Protein AF-A0A2D6K6E7-F1 (afdb_monomer)

Secondary structure (DSSP, 8-state):
--------------PPPGGGGHHHHHHHHHHHHHHHHHHHTTHHHHHHHHHHHHHHHHTTS-HHHHHHHHHHHHHHHHHHGGGS-HHHHHHHHHHHHHHHHHHHB-TTS-EEES-STHHHHTT-TT-SS-STT-EEEEEEEEEE--TTTTTT-EEEEEEEEEEE-TTTTTT-EEEEEEEEE---EEETTT-EEEEEEEEEE--EEESTT-EEEEEEEES-B-SEESTT-EEEEEEEES-B-SEESTT-SEEEEEEEEEB-SEESTT-SEEEEEEEEE--TTTTTT-SEEEEEEEEEE-TTTTTT-EEEEEEEEEEE-TTTTTT-EEEEEEEEEEE-TTTTTT-EEEEEEEEEEE-TTTTTT-EEEEEEEEEEE-TTTTTT-EEEEEEEEEE--TTBTTT-BSEEEEEEEE--S-B--SSEEEEETTS-EEESS-HHHHHHHHHHHH---TTTSTTTSSSS-------

Sequence (467 aa):
MSELIDGGIVEVDPRPSPVDGLEGIIEKRSGPYKKKISDACKADEQLNALYTLFEQKYGSLSRARKVEVLEEHLKESAELINSLENTQKRNIGYMTTIYAMHKFMDSSGVTVIEDFDFLADVGLQNVSYLLPGLSNARIRTVNTKGKYVLGGAERVRIEEVTEMGDNGLRGAKSISIGTVNAKGKYILTISENVHVETIEGSGHYFGYESIKMHVNTVVNEDGYLLCGSEDAVVDKIEKSSFVALQKSIRAYVKELVVAQSDFGEESEELRVDVVGKSGNTFGTGSQELTFGIVEEAGHGFGAGSTDLEGNTITQAGSTCLVKATNARIGYIKQAGTEFAQESIDVYVKKIDSVGENAGKKSTDLTLDEVGSVGMLFGKDSEYLHVGKMEKAGEKFLEGSEGAVIFEIEHSPTSFMATRYVVRESSGKIHTKFSAQQVRDTLKEVYNFDPYQNTMDFLNIGMPEVEA

Structure (mmCIF, N/CA/C/O backbone):
data_AF-A0A2D6K6E7-F1
#
_entry.id   AF-A0A2D6K6E7-F1
#
loop_
_atom_site.group_PDB
_atom_site.id
_atom_site.type_symbol
_atom_site.label_atom_id
_atom_site.label_alt_id
_atom_site.label_comp_id
_atom_site.label_asym_id
_atom_site.label_entity_id
_atom_site.label_seq_id
_atom_site.pdbx_PDB_ins_code
_atom_site.Cartn_x
_atom_site.Cartn_y
_atom_site.Cartn_z
_atom_site.occupancy
_atom_site.B_iso_or_equiv
_atom_site.auth_seq_id
_atom_site.auth_comp_id
_atom_site.auth_asym_id
_atom_site.auth_atom_id
_atom_site.pdbx_PDB_model_num
ATOM 1 N N . MET A 1 1 ? -12.062 -22.004 -32.547 1.00 28.09 1 MET A N 1
ATOM 2 C CA . MET A 1 1 ? -11.209 -23.020 -33.194 1.00 28.09 1 MET A CA 1
ATOM 3 C C . MET A 1 1 ? -9.948 -22.286 -33.619 1.00 28.09 1 MET A C 1
ATOM 5 O O . MET A 1 1 ? -9.992 -21.600 -34.624 1.00 28.09 1 MET A O 1
ATOM 9 N N . SER A 1 2 ? -9.058 -21.988 -32.671 1.00 32.09 2 SER A N 1
ATOM 10 C CA . SER A 1 2 ? -8.001 -22.865 -32.130 1.00 32.09 2 SER A CA 1
ATOM 11 C C . SER A 1 2 ? -6.843 -22.989 -33.114 1.00 32.09 2 SER A C 1
ATOM 13 O O . SER A 1 2 ? -6.888 -23.869 -33.961 1.00 32.09 2 SER A O 1
ATOM 15 N N . GLU A 1 3 ? -5.863 -22.092 -32.991 1.00 29.45 3 GLU A N 1
ATOM 16 C CA . GLU A 1 3 ? -4.430 -22.356 -33.186 1.00 29.45 3 GLU A CA 1
ATOM 17 C C . GLU A 1 3 ? -3.618 -21.070 -32.947 1.00 29.45 3 GLU A C 1
ATOM 19 O O . GLU A 1 3 ? -4.091 -19.977 -33.249 1.00 29.45 3 GLU A O 1
ATOM 24 N N . LEU A 1 4 ? -2.403 -21.256 -32.411 1.00 26.83 4 LEU A N 1
ATOM 25 C CA . LEU A 1 4 ? -1.320 -20.287 -32.169 1.00 26.83 4 LEU A CA 1
ATOM 26 C C . LEU A 1 4 ? -1.345 -19.501 -30.847 1.00 26.83 4 LEU A C 1
ATOM 28 O O . LEU A 1 4 ? -1.436 -18.279 -30.822 1.00 26.83 4 LEU A O 1
ATOM 32 N N . ILE A 1 5 ? -1.117 -20.223 -29.748 1.00 30.52 5 ILE A N 1
ATOM 33 C CA . ILE A 1 5 ? -0.223 -19.752 -28.680 1.00 30.52 5 ILE A CA 1
ATOM 34 C C . ILE A 1 5 ? 0.733 -20.909 -28.398 1.00 30.52 5 ILE A C 1
ATOM 36 O O . ILE A 1 5 ? 0.402 -21.821 -27.650 1.00 30.52 5 ILE A O 1
ATOM 40 N N . ASP A 1 6 ? 1.885 -20.885 -29.057 1.00 30.58 6 ASP A N 1
ATOM 41 C CA . ASP A 1 6 ? 3.036 -21.718 -28.711 1.00 30.58 6 ASP A CA 1
ATOM 42 C C . ASP A 1 6 ? 4.199 -20.747 -28.482 1.00 30.58 6 ASP A C 1
ATOM 44 O O . ASP A 1 6 ? 5.025 -20.473 -29.351 1.00 30.58 6 ASP A O 1
ATOM 48 N N . GLY A 1 7 ? 4.134 -20.068 -27.336 1.00 27.09 7 GLY A N 1
ATOM 49 C CA . GLY A 1 7 ? 5.156 -19.151 -26.853 1.00 27.09 7 GLY A CA 1
ATOM 50 C C . GLY A 1 7 ? 5.969 -19.871 -25.795 1.00 27.09 7 GLY A C 1
ATOM 51 O O . GLY A 1 7 ? 5.555 -19.930 -24.639 1.00 27.09 7 GLY A O 1
ATOM 52 N N . GLY A 1 8 ? 7.089 -20.458 -26.216 1.00 24.56 8 GLY A N 1
ATOM 53 C CA . GLY A 1 8 ? 8.042 -21.111 -25.330 1.00 24.56 8 GLY A CA 1
ATOM 54 C C . GLY A 1 8 ? 8.461 -20.185 -24.191 1.00 24.56 8 GLY A C 1
ATOM 55 O O . GLY A 1 8 ? 8.835 -19.032 -24.407 1.00 24.56 8 GLY A O 1
ATOM 56 N N . ILE A 1 9 ? 8.381 -20.717 -22.975 1.00 25.03 9 ILE A N 1
ATOM 57 C CA . ILE A 1 9 ? 8.962 -20.131 -21.772 1.00 25.03 9 ILE A CA 1
ATOM 58 C C . ILE A 1 9 ? 10.469 -20.034 -22.024 1.00 25.03 9 ILE A C 1
ATOM 60 O O . ILE A 1 9 ? 11.142 -21.051 -22.178 1.00 25.03 9 ILE A O 1
ATOM 64 N N . VAL A 1 10 ? 10.982 -18.811 -22.135 1.00 28.12 10 VAL A N 1
ATOM 65 C CA . VAL A 1 10 ? 12.423 -18.556 -22.175 1.00 28.12 10 VAL A CA 1
ATOM 66 C C . VAL A 1 10 ? 12.921 -18.683 -20.739 1.00 28.12 10 VAL A C 1
ATOM 68 O O . VAL A 1 10 ? 12.546 -17.877 -19.891 1.00 28.12 10 VAL A O 1
ATOM 71 N N . GLU A 1 11 ? 13.722 -19.713 -20.462 1.00 25.28 11 GLU A N 1
ATOM 72 C CA . GLU A 1 11 ? 14.512 -19.799 -19.232 1.00 25.28 11 GLU A CA 1
ATOM 73 C C . GLU A 1 11 ? 15.468 -18.601 -19.188 1.00 25.28 11 GLU A C 1
ATOM 75 O O . GLU A 1 11 ? 16.369 -18.472 -20.019 1.00 25.28 11 GLU A O 1
ATOM 80 N N . VAL A 1 12 ? 15.225 -17.694 -18.243 1.00 28.45 12 VAL A N 1
ATOM 81 C CA . VAL A 1 12 ? 16.144 -16.608 -17.902 1.00 28.45 12 VAL A CA 1
ATOM 82 C C . VAL A 1 12 ? 17.275 -17.215 -17.070 1.00 28.45 12 VAL A C 1
ATOM 84 O O . VAL A 1 12 ? 17.024 -17.905 -16.083 1.00 28.45 12 VAL A O 1
ATOM 87 N N . ASP A 1 13 ? 18.511 -16.986 -17.507 1.00 26.53 13 ASP A N 1
ATOM 88 C CA . ASP A 1 13 ? 19.753 -17.419 -16.859 1.00 26.53 13 ASP A CA 1
ATOM 89 C C . ASP A 1 13 ? 19.784 -17.010 -15.367 1.00 26.53 13 ASP A C 1
ATOM 91 O O . ASP A 1 13 ? 19.750 -15.809 -15.069 1.00 26.53 13 ASP A O 1
ATOM 95 N N . PRO A 1 14 ? 19.835 -17.959 -14.409 1.00 28.69 14 PRO A N 1
ATOM 96 C CA . PRO A 1 14 ? 19.832 -17.652 -12.988 1.00 28.69 14 PRO A CA 1
ATOM 97 C C . PRO A 1 14 ? 21.240 -17.231 -12.558 1.00 28.69 14 PRO A C 1
ATOM 99 O O . PRO A 1 14 ? 22.003 -18.007 -11.978 1.00 28.69 14 PRO A O 1
ATOM 102 N N . ARG A 1 15 ? 21.600 -15.970 -12.809 1.00 28.92 15 ARG A N 1
ATOM 103 C CA . ARG A 1 15 ? 22.694 -15.350 -12.054 1.00 28.92 15 ARG A CA 1
ATOM 104 C C . ARG A 1 15 ? 22.252 -15.212 -10.587 1.00 28.92 15 ARG A C 1
ATOM 106 O O . ARG A 1 15 ? 21.086 -14.907 -10.341 1.00 28.92 15 ARG A O 1
ATOM 113 N N . PRO A 1 16 ? 23.137 -15.476 -9.607 1.00 26.48 16 PRO A N 1
ATOM 114 C CA . PRO A 1 16 ? 22.776 -15.442 -8.194 1.00 26.48 16 PRO A CA 1
ATOM 115 C C . PRO A 1 16 ? 22.241 -14.055 -7.825 1.00 26.48 16 PRO A C 1
ATOM 117 O O . PRO A 1 16 ? 22.954 -13.059 -7.935 1.00 26.48 16 PRO A O 1
ATOM 120 N N . SER A 1 17 ? 20.971 -14.017 -7.423 1.00 36.94 17 SER A N 1
ATOM 121 C CA . SER A 1 17 ? 20.301 -12.814 -6.936 1.00 36.94 17 SER A CA 1
ATOM 122 C C . SER A 1 17 ? 20.911 -12.379 -5.587 1.00 36.94 17 SER A C 1
ATOM 124 O O . SER A 1 17 ? 21.269 -13.251 -4.788 1.00 36.94 17 SER A O 1
ATOM 126 N N . PRO A 1 18 ? 21.037 -11.070 -5.287 1.00 39.41 18 PRO A N 1
ATOM 127 C CA . PRO A 1 18 ? 21.606 -10.557 -4.037 1.00 39.41 18 PRO A CA 1
ATOM 128 C C . PRO A 1 18 ? 20.687 -10.721 -2.800 1.00 39.41 18 PRO A C 1
ATOM 130 O O . PRO A 1 18 ? 20.795 -9.957 -1.840 1.00 39.41 18 PRO A O 1
ATOM 133 N N . VAL A 1 19 ? 19.816 -11.740 -2.778 1.00 43.88 19 VAL A N 1
ATOM 134 C CA . VAL A 1 19 ? 18.781 -11.967 -1.744 1.00 43.88 19 VAL A CA 1
ATOM 135 C C . VAL A 1 19 ? 19.364 -12.136 -0.332 1.00 43.88 19 VAL A C 1
ATOM 137 O O . VAL A 1 19 ? 18.742 -11.729 0.648 1.00 43.88 19 VAL A O 1
ATOM 140 N N . ASP A 1 20 ? 20.595 -12.645 -0.199 1.00 42.81 20 ASP A N 1
ATOM 141 C CA . ASP A 1 20 ? 21.217 -12.944 1.105 1.00 42.81 20 ASP A CA 1
ATOM 142 C C . ASP A 1 20 ? 21.494 -11.692 1.975 1.00 42.81 20 ASP A C 1
ATOM 144 O O . ASP A 1 20 ? 21.776 -11.802 3.171 1.00 42.81 20 ASP A O 1
ATOM 148 N N . GLY A 1 21 ? 21.407 -10.482 1.408 1.00 48.03 21 GLY A N 1
ATOM 149 C CA . GLY A 1 21 ? 21.527 -9.220 2.148 1.00 48.03 21 GLY A CA 1
ATOM 150 C C . GLY A 1 21 ? 20.199 -8.642 2.652 1.00 48.03 21 GLY A C 1
ATOM 151 O O . GLY A 1 21 ? 20.195 -7.910 3.650 1.00 48.03 21 GLY A O 1
ATOM 152 N N . LEU A 1 22 ? 19.081 -8.962 1.991 1.00 47.62 22 LEU A N 1
ATOM 153 C CA . LEU A 1 22 ? 17.786 -8.323 2.238 1.00 47.62 22 LEU A CA 1
ATOM 154 C C . LEU A 1 22 ? 17.087 -8.853 3.482 1.00 47.62 22 LEU A C 1
ATOM 156 O O . LEU A 1 22 ? 16.571 -8.047 4.255 1.00 47.62 22 LEU A O 1
ATOM 160 N N . GLU A 1 23 ? 17.145 -10.158 3.761 1.00 53.44 23 GLU A N 1
ATOM 161 C CA . GLU A 1 23 ? 16.527 -10.721 4.973 1.00 53.44 23 GLU A CA 1
ATOM 162 C C . GLU A 1 23 ? 17.041 -10.023 6.247 1.00 53.44 23 GLU A C 1
ATOM 164 O O . GLU A 1 23 ? 16.268 -9.675 7.144 1.00 53.44 23 GLU A O 1
ATOM 169 N N . GLY A 1 24 ? 18.340 -9.704 6.293 1.00 50.91 24 GLY A N 1
ATOM 170 C CA . GLY A 1 24 ? 18.954 -8.979 7.407 1.00 50.91 24 GLY A CA 1
ATOM 171 C C . GLY A 1 24 ? 18.588 -7.488 7.487 1.00 50.91 24 GLY A C 1
ATOM 172 O O . GLY A 1 24 ? 18.689 -6.891 8.564 1.00 50.91 24 GLY A O 1
ATOM 173 N N . ILE A 1 25 ? 18.179 -6.860 6.380 1.00 56.66 25 ILE A N 1
ATOM 174 C CA . ILE A 1 25 ? 17.683 -5.471 6.341 1.00 56.66 25 ILE A CA 1
ATOM 175 C C . ILE A 1 25 ? 16.211 -5.435 6.769 1.00 56.66 25 ILE A C 1
ATOM 177 O O . ILE A 1 25 ? 15.852 -4.649 7.654 1.00 56.66 25 ILE A O 1
ATOM 181 N N . ILE A 1 26 ? 15.412 -6.355 6.229 1.00 57.78 26 ILE A N 1
ATOM 182 C CA . ILE A 1 26 ? 14.005 -6.578 6.562 1.00 57.78 26 ILE A CA 1
ATOM 183 C C . ILE A 1 26 ? 13.847 -6.854 8.063 1.00 57.78 26 ILE A C 1
ATOM 185 O O . ILE A 1 26 ? 13.007 -6.249 8.734 1.00 57.78 26 ILE A O 1
ATOM 189 N N . GLU A 1 27 ? 14.677 -7.722 8.652 1.00 57.19 27 GLU A N 1
ATOM 190 C CA . GLU A 1 27 ? 14.603 -8.029 10.086 1.00 57.19 27 GLU A CA 1
ATOM 191 C C . GLU A 1 27 ? 14.943 -6.800 10.955 1.00 57.19 27 GLU A C 1
ATOM 193 O O . GLU A 1 27 ? 14.258 -6.507 11.943 1.00 57.19 27 GLU A O 1
ATOM 198 N N . LYS A 1 28 ? 15.947 -6.007 10.554 1.00 63.53 28 LYS A N 1
ATOM 199 C CA . LYS A 1 28 ? 16.323 -4.766 11.257 1.00 63.53 28 LYS A CA 1
ATOM 200 C C . LYS A 1 28 ? 15.222 -3.708 11.218 1.00 63.53 28 LYS A C 1
ATOM 202 O O . LYS A 1 28 ? 15.075 -2.965 12.192 1.00 63.53 28 LYS A O 1
ATOM 207 N N . ARG A 1 29 ? 14.468 -3.616 10.120 1.00 65.31 29 ARG A N 1
ATOM 208 C CA . ARG A 1 29 ? 13.392 -2.626 9.951 1.00 65.31 29 ARG A CA 1
ATOM 209 C C . ARG A 1 29 ? 12.041 -3.094 10.498 1.00 65.31 29 ARG A C 1
ATOM 211 O O . ARG A 1 29 ? 11.318 -2.267 11.048 1.00 65.31 29 ARG A O 1
ATOM 218 N N . SER A 1 30 ? 11.747 -4.396 10.476 1.00 59.50 30 SER A N 1
ATOM 219 C CA . SER A 1 30 ? 10.525 -4.980 11.062 1.00 59.50 30 SER A CA 1
ATOM 220 C C . SER A 1 30 ? 10.515 -4.975 12.600 1.00 59.50 30 SER A C 1
ATOM 222 O O . SER A 1 30 ? 9.471 -4.774 13.231 1.00 59.50 30 SER A O 1
ATOM 224 N N . GLY A 1 31 ? 11.680 -5.142 13.243 1.00 66.12 31 GLY A N 1
ATOM 225 C CA . GLY A 1 31 ? 11.816 -5.165 14.707 1.00 66.12 31 GLY A CA 1
ATOM 226 C C . GLY A 1 31 ? 11.175 -3.966 15.438 1.00 66.12 31 GLY A C 1
ATOM 227 O O . GLY A 1 31 ? 10.404 -4.168 16.385 1.00 66.12 31 GLY A O 1
ATOM 228 N N . PRO A 1 32 ? 11.434 -2.713 15.013 1.00 73.44 32 PRO A N 1
ATOM 229 C CA . PRO A 1 32 ? 10.767 -1.524 15.541 1.00 73.44 32 PRO A CA 1
ATOM 230 C C . PRO A 1 32 ? 9.234 -1.560 15.468 1.00 73.44 32 PRO A C 1
ATOM 232 O O . PRO A 1 32 ? 8.590 -1.126 16.426 1.00 73.44 32 PRO A O 1
ATOM 235 N N . TYR A 1 33 ? 8.638 -2.083 14.388 1.00 68.44 33 TYR A N 1
ATOM 236 C CA . TYR A 1 33 ? 7.178 -2.154 14.235 1.00 68.44 33 TYR A CA 1
ATOM 237 C C . TYR A 1 33 ? 6.565 -3.156 15.208 1.00 68.44 33 TYR A C 1
ATOM 239 O O . TYR A 1 33 ? 5.664 -2.795 15.964 1.00 68.44 33 TYR A O 1
ATOM 247 N N . LYS A 1 34 ? 7.131 -4.366 15.309 1.00 71.44 34 LYS A N 1
ATOM 248 C CA . LYS A 1 34 ? 6.687 -5.381 16.284 1.00 71.44 34 LYS A CA 1
ATOM 249 C C . LYS A 1 34 ? 6.729 -4.849 17.718 1.00 71.44 34 LYS A C 1
ATOM 251 O O . LYS A 1 34 ? 5.793 -5.053 18.492 1.00 71.44 34 LYS A O 1
ATOM 256 N N . LYS A 1 35 ? 7.776 -4.090 18.065 1.00 74.62 35 LYS A N 1
ATOM 257 C CA . LYS A 1 35 ? 7.872 -3.423 19.369 1.00 74.62 35 LYS A CA 1
ATOM 258 C C . LYS A 1 35 ? 6.796 -2.347 19.551 1.00 74.62 35 LYS A C 1
ATOM 260 O O . LYS A 1 35 ? 6.147 -2.334 20.591 1.00 74.62 35 LYS A O 1
ATOM 265 N N . LYS A 1 36 ? 6.571 -1.477 18.558 1.00 73.25 36 LYS A N 1
ATOM 266 C CA . LYS A 1 36 ? 5.508 -0.453 18.598 1.00 73.25 36 LYS A CA 1
ATOM 267 C C . LYS A 1 36 ? 4.119 -1.078 18.763 1.00 73.25 36 LYS A C 1
ATOM 269 O O . LYS A 1 36 ? 3.333 -0.557 19.551 1.00 73.25 36 LYS A O 1
ATOM 274 N N . ILE A 1 37 ? 3.838 -2.192 18.079 1.00 68.62 37 ILE A N 1
ATOM 275 C CA . ILE A 1 37 ? 2.594 -2.964 18.236 1.00 68.62 37 ILE A CA 1
ATOM 276 C C . ILE A 1 37 ? 2.490 -3.491 19.663 1.00 68.62 37 ILE A C 1
ATOM 278 O O . ILE A 1 37 ? 1.489 -3.247 20.331 1.00 68.62 37 ILE A O 1
ATOM 282 N N . SER A 1 38 ? 3.539 -4.142 20.175 1.00 67.94 38 SER A N 1
ATOM 283 C CA . SER A 1 38 ? 3.560 -4.638 21.555 1.00 67.94 38 SER A CA 1
ATOM 284 C C . SER A 1 38 ? 3.358 -3.521 22.587 1.00 67.94 38 SER A C 1
ATOM 286 O O . SER A 1 38 ? 2.621 -3.711 23.550 1.00 67.94 38 SER A O 1
ATOM 288 N N . ASP A 1 39 ? 3.983 -2.357 22.395 1.00 70.12 39 ASP A N 1
ATOM 289 C CA . ASP A 1 39 ? 3.843 -1.201 23.284 1.00 70.12 39 ASP A CA 1
ATOM 290 C C . ASP A 1 39 ? 2.445 -0.566 23.191 1.00 70.12 39 ASP A C 1
ATOM 292 O O . ASP A 1 39 ? 1.912 -0.113 24.208 1.00 70.12 39 ASP A O 1
ATOM 296 N N . ALA A 1 40 ? 1.830 -0.564 22.003 1.00 59.00 40 ALA A N 1
ATOM 297 C CA . ALA A 1 40 ? 0.444 -0.145 21.804 1.00 59.00 40 ALA A CA 1
ATOM 298 C C . ALA A 1 40 ? -0.560 -1.134 22.433 1.00 59.00 40 ALA A C 1
ATOM 300 O O . ALA A 1 40 ? -1.607 -0.703 22.912 1.00 59.00 40 ALA A O 1
ATOM 301 N N . CYS A 1 41 ? -0.217 -2.426 22.508 1.00 58.09 41 CYS A N 1
ATOM 302 C CA . CYS A 1 41 ? -1.064 -3.505 23.034 1.00 58.09 41 CYS A CA 1
ATOM 303 C C . CYS A 1 41 ? -1.052 -3.667 24.566 1.00 58.09 41 CYS A C 1
ATOM 305 O O . CYS A 1 41 ? -1.614 -4.629 25.080 1.00 58.09 41 CYS A O 1
ATOM 307 N N . LYS A 1 42 ? -0.495 -2.726 25.342 1.00 70.75 42 LYS A N 1
ATOM 308 C CA . LYS A 1 42 ? -0.564 -2.755 26.826 1.00 70.75 42 LYS A CA 1
ATOM 309 C C . LYS A 1 42 ? -1.986 -2.578 27.396 1.00 70.75 42 LYS A C 1
ATOM 311 O O . LYS A 1 42 ? -2.163 -2.526 28.613 1.00 70.75 42 LYS A O 1
ATOM 316 N N . ALA A 1 43 ? -2.993 -2.463 26.530 1.00 68.00 43 ALA A N 1
ATOM 317 C CA . ALA A 1 43 ? -4.394 -2.354 26.908 1.00 68.00 43 ALA A CA 1
ATOM 318 C C . ALA A 1 43 ? -4.931 -3.629 27.579 1.00 68.00 43 ALA A C 1
ATOM 320 O O . ALA A 1 43 ? -5.682 -3.532 28.550 1.00 68.00 43 ALA A O 1
ATOM 321 N N . ASP A 1 44 ? -4.487 -4.807 27.134 1.00 71.69 44 ASP A N 1
ATOM 322 C CA . ASP A 1 44 ? -4.986 -6.090 27.643 1.00 71.69 44 ASP A CA 1
ATOM 323 C C . ASP A 1 44 ? -4.628 -6.317 29.113 1.00 71.69 44 ASP A C 1
ATOM 325 O O . ASP A 1 44 ? -5.451 -6.792 29.892 1.00 71.69 44 ASP A O 1
ATOM 329 N N . GLU A 1 45 ? -3.418 -5.941 29.534 1.00 81.75 45 GLU A N 1
ATOM 330 C CA . GLU A 1 45 ? -2.985 -6.081 30.931 1.00 81.75 45 GLU A CA 1
ATOM 331 C C . GLU A 1 45 ? -3.857 -5.239 31.875 1.00 81.75 45 GLU A C 1
ATOM 333 O O . GLU A 1 45 ? -4.274 -5.706 32.938 1.00 81.75 45 GLU A O 1
ATOM 338 N N . GLN A 1 46 ? -4.179 -4.007 31.467 1.00 83.31 46 GLN A N 1
ATOM 339 C CA . GLN A 1 46 ? -5.024 -3.101 32.245 1.00 83.31 46 GLN A CA 1
ATOM 340 C C . GLN A 1 46 ? -6.484 -3.558 32.264 1.00 83.31 46 GLN A C 1
ATOM 342 O O . GLN A 1 46 ? -7.107 -3.555 33.330 1.00 83.31 46 GLN A O 1
ATOM 347 N N . LEU A 1 47 ? -7.018 -3.987 31.115 1.00 85.81 47 LEU A N 1
ATOM 348 C CA . LEU A 1 47 ? -8.373 -4.522 31.018 1.00 85.81 47 LEU A CA 1
ATOM 349 C C . LEU A 1 47 ? -8.530 -5.777 31.884 1.00 85.81 47 LEU A C 1
ATOM 351 O O .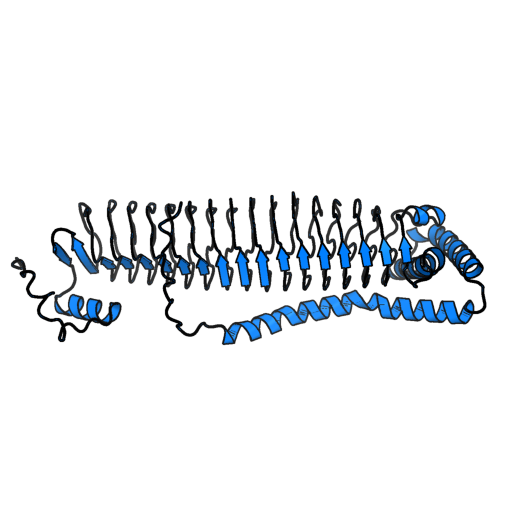 LEU A 1 47 ? -9.471 -5.854 32.670 1.00 85.81 47 LEU A O 1
ATOM 355 N N . ASN A 1 48 ? -7.586 -6.719 31.817 1.00 86.06 48 ASN A N 1
ATOM 356 C CA . ASN A 1 48 ? -7.614 -7.946 32.616 1.00 86.06 48 ASN A CA 1
ATOM 357 C C . ASN A 1 48 ? -7.527 -7.667 34.122 1.00 86.06 48 ASN A C 1
ATOM 359 O O . ASN A 1 48 ? -8.232 -8.305 34.911 1.00 86.06 48 ASN A O 1
ATOM 363 N N . ALA A 1 49 ? -6.706 -6.699 34.540 1.00 88.06 49 ALA A N 1
ATOM 364 C CA . ALA A 1 49 ? -6.631 -6.285 35.938 1.00 88.06 49 ALA A CA 1
ATOM 365 C C . ALA A 1 49 ? -7.965 -5.692 36.427 1.00 88.06 49 ALA A C 1
ATOM 367 O O . ALA A 1 49 ? -8.468 -6.089 37.481 1.00 88.06 49 ALA A O 1
ATOM 368 N N . LEU A 1 50 ? -8.574 -4.791 35.646 1.00 88.38 50 LEU A N 1
ATOM 369 C CA . LEU A 1 50 ? -9.873 -4.196 35.974 1.00 88.38 50 LEU A CA 1
ATOM 370 C C . LEU A 1 50 ? -11.004 -5.229 35.966 1.00 88.38 50 LEU A C 1
ATOM 372 O O . LEU A 1 50 ? -11.825 -5.230 36.881 1.00 88.38 50 LEU A O 1
ATOM 376 N N . TYR A 1 51 ? -11.019 -6.140 34.992 1.00 89.62 51 TYR A N 1
ATOM 377 C CA . TYR A 1 51 ? -11.987 -7.233 34.927 1.00 89.62 51 TYR A CA 1
ATOM 378 C C . TYR A 1 51 ? -11.863 -8.163 36.137 1.00 89.62 51 TYR A C 1
ATOM 380 O O . TYR A 1 51 ? -12.863 -8.503 36.763 1.00 89.62 51 TYR A O 1
ATOM 388 N N . THR A 1 52 ? -10.637 -8.506 36.543 1.00 90.81 52 THR A N 1
ATOM 389 C CA . THR A 1 52 ? -10.389 -9.323 37.740 1.00 90.81 52 THR A CA 1
ATOM 390 C C . THR A 1 52 ? -10.911 -8.640 39.003 1.00 90.81 52 THR A C 1
ATOM 392 O O . THR A 1 52 ? -11.588 -9.277 39.807 1.00 90.81 52 THR A O 1
ATOM 395 N N . LEU A 1 53 ? -10.645 -7.342 39.179 1.00 91.12 53 LEU A N 1
ATOM 396 C CA . LEU A 1 53 ? -11.166 -6.571 40.314 1.00 91.12 53 LEU A CA 1
ATOM 397 C C . LEU A 1 53 ? -12.698 -6.489 40.296 1.00 91.12 53 LEU A C 1
ATOM 399 O O . LEU A 1 53 ? -13.340 -6.606 41.342 1.00 91.12 53 LEU A O 1
ATOM 403 N N . PHE A 1 54 ? -13.286 -6.313 39.111 1.00 92.00 54 PHE A N 1
ATOM 404 C CA . PHE A 1 54 ? -14.732 -6.302 38.931 1.00 92.00 54 PHE A CA 1
ATOM 405 C C . PHE A 1 54 ? -15.352 -7.649 39.323 1.00 92.00 54 PHE A C 1
ATOM 407 O O . PHE A 1 54 ? -16.273 -7.683 40.137 1.00 92.00 54 PHE A O 1
ATOM 414 N N . GLU A 1 55 ? -14.808 -8.763 38.833 1.00 93.12 55 GLU A N 1
ATOM 415 C CA . GLU A 1 55 ? -15.281 -10.110 39.166 1.00 93.12 55 GLU A CA 1
ATOM 416 C C . GLU A 1 55 ? -15.040 -10.478 40.636 1.00 93.12 55 GLU A C 1
ATOM 418 O O . GLU A 1 55 ? -15.888 -11.114 41.256 1.00 93.12 55 GLU A O 1
ATOM 423 N N . GLN A 1 56 ? -13.953 -10.020 41.261 1.00 92.56 56 GLN A N 1
ATOM 424 C CA . GLN A 1 56 ? -13.751 -10.201 42.703 1.00 92.56 56 GLN A CA 1
ATOM 425 C C . GLN A 1 56 ? -14.832 -9.499 43.534 1.00 92.56 56 GLN A C 1
ATOM 427 O O . GLN A 1 56 ? -15.289 -10.039 44.541 1.00 92.56 56 GLN A O 1
ATOM 432 N N . LYS A 1 57 ? -15.246 -8.294 43.123 1.00 94.00 57 LYS A N 1
ATOM 433 C CA . LYS A 1 57 ? -16.217 -7.481 43.866 1.00 94.00 57 LYS A CA 1
ATOM 434 C C . LYS A 1 57 ? -17.669 -7.860 43.565 1.00 94.00 57 LYS A C 1
ATOM 436 O O . LYS A 1 57 ? -18.507 -7.815 44.463 1.00 94.00 57 LYS A O 1
ATOM 441 N N . TYR A 1 58 ? -17.968 -8.217 42.319 1.00 93.50 58 TYR A N 1
ATOM 442 C CA . TYR A 1 58 ? -19.331 -8.384 41.808 1.00 93.50 58 TYR A CA 1
ATOM 443 C C . TYR A 1 58 ? -19.607 -9.774 41.221 1.00 93.50 58 TYR A C 1
ATOM 445 O O . TYR A 1 58 ? -20.704 -10.011 40.721 1.00 93.50 58 TYR A O 1
ATOM 453 N N . GLY A 1 59 ? -18.661 -10.713 41.289 1.00 91.38 59 GLY A N 1
ATOM 454 C CA . GLY A 1 59 ? -18.764 -12.041 40.671 1.00 91.38 59 GLY A CA 1
ATOM 455 C C . GLY A 1 59 ? -19.940 -12.891 41.152 1.00 91.38 59 GLY A C 1
ATOM 456 O O . GLY A 1 59 ? -20.444 -13.716 40.398 1.00 91.38 59 GLY A O 1
ATOM 457 N N . SER A 1 60 ? -20.423 -12.655 42.376 1.00 95.38 60 SER A N 1
ATOM 458 C CA . SER A 1 60 ? -21.602 -13.327 42.940 1.00 95.38 60 SER A CA 1
ATOM 459 C C . SER A 1 60 ? -22.940 -12.783 42.422 1.00 95.38 60 SER A C 1
ATOM 461 O O . SER A 1 60 ? -23.979 -13.400 42.658 1.00 95.38 60 SER A O 1
ATOM 463 N N . LEU A 1 61 ? -22.941 -11.634 41.738 1.00 95.19 61 LEU A N 1
ATOM 464 C CA . LEU A 1 61 ? -24.150 -11.028 41.190 1.00 95.19 61 LEU A CA 1
ATOM 465 C C . LEU A 1 61 ? -24.578 -11.718 39.893 1.00 95.19 61 LEU A C 1
ATOM 467 O O . LEU A 1 61 ? -23.755 -12.179 39.099 1.00 95.19 61 LEU A O 1
ATOM 471 N N . SER A 1 62 ? -25.891 -11.724 39.643 1.00 95.75 62 SER A N 1
ATOM 472 C CA . SER A 1 62 ? -26.417 -12.124 38.340 1.00 95.75 62 SER A CA 1
ATOM 473 C C . SER A 1 62 ? -25.887 -11.192 37.249 1.00 95.75 62 SER A C 1
ATOM 475 O O . SER A 1 62 ? -25.599 -10.018 37.488 1.00 95.75 62 SER A O 1
ATOM 477 N N . ARG A 1 63 ? -25.805 -11.701 36.019 1.00 93.94 63 ARG A N 1
ATOM 478 C CA . ARG A 1 63 ? -25.359 -10.915 34.864 1.00 93.94 63 ARG A CA 1
ATOM 479 C C . ARG A 1 63 ? -26.171 -9.626 34.684 1.00 93.94 63 ARG A C 1
ATOM 481 O O . AR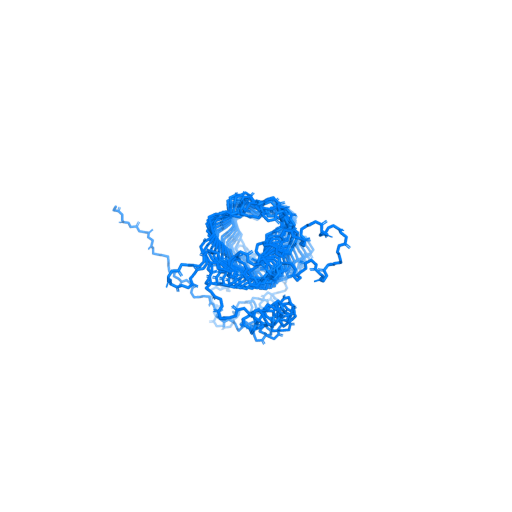G A 1 63 ? -25.577 -8.576 34.486 1.00 93.94 63 ARG A O 1
ATOM 488 N N . ALA A 1 64 ? -27.497 -9.688 34.830 1.00 95.50 64 ALA A N 1
ATOM 489 C CA . ALA A 1 64 ? -28.364 -8.508 34.761 1.00 95.50 64 ALA A CA 1
ATOM 490 C C . ALA A 1 64 ? -27.991 -7.457 35.820 1.00 95.50 64 ALA A C 1
ATOM 492 O O . ALA A 1 64 ? -27.833 -6.284 35.501 1.00 95.50 64 ALA A O 1
ATOM 493 N N . ARG A 1 65 ? -27.739 -7.887 37.065 1.00 96.69 65 ARG A N 1
ATOM 494 C CA . ARG A 1 65 ? -27.357 -6.964 38.137 1.00 96.69 65 ARG A CA 1
ATOM 495 C C . ARG A 1 65 ? -25.952 -6.383 37.942 1.00 96.69 65 ARG A C 1
ATOM 497 O O . ARG A 1 65 ? -25.733 -5.224 38.274 1.00 96.69 65 ARG A O 1
ATOM 504 N N . LYS A 1 66 ? -25.008 -7.154 37.383 1.00 95.94 66 LYS A N 1
ATOM 505 C CA . LYS A 1 66 ? -23.684 -6.643 36.977 1.00 95.94 66 LYS A CA 1
ATOM 506 C C . LYS A 1 66 ? -23.812 -5.522 35.940 1.00 95.94 66 LYS A C 1
ATOM 508 O O . LYS A 1 66 ? -23.129 -4.511 36.069 1.00 95.94 66 LYS A O 1
ATOM 513 N N . VAL A 1 67 ? -24.692 -5.694 34.950 1.00 96.44 67 VAL A N 1
ATOM 514 C CA . VAL A 1 67 ? -24.963 -4.682 33.915 1.00 96.44 67 VAL A CA 1
ATOM 515 C C . VAL A 1 67 ? -25.529 -3.406 34.534 1.00 96.44 67 VAL A C 1
ATOM 517 O O . VAL A 1 67 ? -24.977 -2.346 34.273 1.00 96.44 67 VAL A O 1
ATOM 520 N N . GLU A 1 68 ? -26.541 -3.500 35.401 1.00 96.44 68 GLU A N 1
ATOM 521 C CA . GLU A 1 68 ? -27.125 -2.331 36.086 1.00 96.44 68 GLU A CA 1
ATOM 522 C C . GLU A 1 68 ? -26.073 -1.534 36.875 1.00 96.44 68 GLU A C 1
ATOM 524 O O . GLU A 1 68 ? -25.975 -0.320 36.729 1.00 96.44 68 GLU A O 1
ATOM 529 N N . VAL A 1 69 ? -25.234 -2.222 37.661 1.00 95.25 69 VAL A N 1
ATOM 530 C CA . VAL A 1 69 ? -24.166 -1.584 38.452 1.00 95.25 69 VAL A CA 1
ATOM 531 C C . VAL A 1 69 ? -23.130 -0.898 37.557 1.00 95.25 69 VAL A C 1
ATOM 533 O O . VAL A 1 69 ? -22.634 0.177 37.887 1.00 95.25 69 VAL A O 1
ATOM 536 N N . LEU A 1 70 ? -22.762 -1.516 36.433 1.00 95.56 70 LEU A N 1
ATOM 537 C CA . LEU A 1 70 ? -21.852 -0.896 35.469 1.00 95.56 70 LEU A CA 1
ATOM 538 C C . LEU A 1 70 ? -22.493 0.323 34.802 1.00 95.56 70 LEU A C 1
ATOM 540 O O . LEU A 1 70 ? -21.829 1.341 34.645 1.00 95.56 70 LEU A O 1
ATOM 544 N N . GLU A 1 71 ? -23.772 0.239 34.445 1.00 96.62 71 GLU A N 1
ATOM 545 C CA . GLU A 1 71 ? -24.510 1.327 33.807 1.00 96.62 71 GLU A CA 1
ATOM 546 C C . GLU A 1 71 ? -24.603 2.563 34.713 1.00 96.62 71 GLU A C 1
ATOM 548 O O . GLU A 1 71 ? -24.358 3.677 34.252 1.00 96.62 71 GLU A O 1
ATOM 553 N N . GLU A 1 72 ? -24.885 2.369 36.006 1.00 94.44 72 GLU A N 1
ATOM 554 C CA . GLU A 1 72 ? -24.879 3.432 37.020 1.00 94.44 72 GLU A CA 1
ATOM 555 C C . GLU A 1 72 ? -23.499 4.106 37.111 1.00 94.44 72 GLU A C 1
ATOM 557 O O . GLU A 1 72 ? -23.396 5.321 36.936 1.00 94.44 72 GLU A O 1
ATOM 562 N N . HIS A 1 73 ? -22.419 3.329 37.276 1.00 93.38 73 HIS A N 1
ATOM 563 C CA . HIS A 1 73 ? -21.065 3.892 37.351 1.00 93.38 73 HIS A CA 1
ATOM 564 C C . HIS A 1 73 ? -20.642 4.621 36.068 1.00 93.38 73 HIS A C 1
ATOM 566 O O . HIS A 1 73 ? -19.921 5.619 36.141 1.00 93.38 73 HIS A O 1
ATOM 572 N N . LEU A 1 74 ? -21.040 4.130 34.888 1.00 95.00 74 LEU A N 1
ATOM 573 C CA . LEU A 1 74 ? -20.722 4.790 33.621 1.00 95.00 74 LEU A CA 1
ATOM 574 C C . LEU A 1 74 ? -21.464 6.123 33.488 1.00 95.00 74 LEU A C 1
ATOM 576 O O . LEU A 1 74 ? -20.832 7.099 33.093 1.00 95.00 74 LEU A O 1
ATOM 580 N N . LYS A 1 75 ? -22.743 6.191 33.885 1.00 95.12 75 LYS A N 1
ATOM 581 C CA . LYS A 1 75 ? -23.520 7.443 33.903 1.00 95.12 75 LYS A CA 1
ATOM 582 C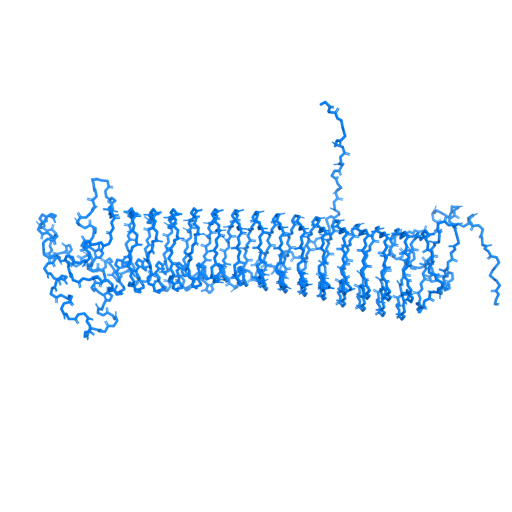 C . LYS A 1 75 ? -22.895 8.481 34.835 1.00 95.12 75 LYS A C 1
ATOM 584 O O . LYS A 1 75 ? -22.660 9.607 34.408 1.00 95.12 75 LYS A O 1
ATOM 589 N N . GLU A 1 76 ? -22.533 8.091 36.057 1.00 92.12 76 GLU A N 1
ATOM 590 C CA . GLU A 1 76 ? -21.826 8.976 36.999 1.00 92.12 76 GLU A CA 1
ATOM 591 C C . GLU A 1 76 ? -20.469 9.438 36.438 1.00 92.12 76 GLU A C 1
ATOM 593 O O . GLU A 1 76 ? -20.093 10.607 36.535 1.00 92.12 76 GLU A O 1
ATOM 598 N N . SER A 1 77 ? -19.727 8.530 35.798 1.00 91.69 77 SER A N 1
ATOM 599 C CA . SER A 1 77 ? -18.425 8.843 35.197 1.00 91.69 77 SER A CA 1
ATOM 600 C C . SER A 1 77 ? -18.539 9.779 33.988 1.00 91.69 77 SER A C 1
ATOM 602 O O . SER A 1 77 ? -17.645 10.600 33.758 1.00 91.69 77 SER A O 1
ATOM 604 N N . ALA A 1 78 ? -19.622 9.671 33.215 1.00 91.81 78 ALA A N 1
ATOM 605 C CA . ALA A 1 78 ? -19.883 10.505 32.048 1.00 91.81 78 ALA A CA 1
ATOM 606 C C . ALA A 1 78 ? -20.046 11.986 32.423 1.00 91.81 78 ALA A C 1
ATOM 608 O O . ALA A 1 78 ? -19.533 12.852 31.714 1.00 91.81 78 ALA A O 1
ATOM 609 N N . GLU A 1 79 ? -20.655 12.292 33.574 1.00 91.38 79 GLU A N 1
ATOM 610 C CA . GLU A 1 79 ? -20.809 13.670 34.070 1.00 91.38 79 GLU A CA 1
ATOM 611 C C . GLU A 1 79 ? -19.459 14.363 34.319 1.00 91.38 79 GLU A C 1
ATOM 613 O O . GLU A 1 79 ? -19.320 15.576 34.149 1.00 91.38 79 GLU A O 1
ATOM 618 N N . LEU A 1 80 ? -18.433 13.586 34.672 1.00 91.12 80 LEU A N 1
ATOM 619 C CA . LEU A 1 80 ? -17.100 14.091 34.994 1.00 91.12 80 LEU A CA 1
ATOM 620 C C . LEU A 1 80 ? -16.146 14.058 33.799 1.00 91.12 80 LEU A C 1
ATOM 622 O O . LEU A 1 80 ? -15.066 14.646 33.869 1.00 91.12 80 LEU A O 1
ATOM 626 N N . ILE A 1 81 ? -16.512 13.416 32.686 1.00 89.00 81 ILE A N 1
ATOM 627 C CA . ILE A 1 81 ? -15.544 12.965 31.679 1.00 89.00 81 ILE A CA 1
ATOM 628 C C . ILE A 1 81 ? -14.722 14.089 31.051 1.00 89.00 81 ILE A C 1
ATOM 630 O O . ILE A 1 81 ? -13.542 13.908 30.751 1.00 89.00 81 ILE A O 1
ATOM 634 N N . ASN A 1 82 ? -15.303 15.279 30.913 1.00 87.38 82 ASN A N 1
ATOM 635 C CA . ASN A 1 82 ? -14.608 16.440 30.363 1.00 87.38 82 ASN A CA 1
ATOM 636 C C . ASN A 1 82 ? -13.525 16.998 31.301 1.00 87.38 82 ASN A C 1
ATOM 638 O O . ASN A 1 82 ? -12.553 17.570 30.814 1.00 87.38 82 ASN A O 1
ATOM 642 N N . SER A 1 83 ? -13.646 16.781 32.614 1.00 88.81 83 SER A N 1
ATOM 643 C CA . SER A 1 83 ? -12.647 17.176 33.620 1.00 88.81 83 SER A CA 1
ATOM 644 C C . SER A 1 83 ? -11.544 16.142 33.857 1.00 88.81 83 SER A C 1
ATOM 646 O O . SER A 1 83 ? -10.560 16.444 34.527 1.00 88.81 83 SER A O 1
ATOM 648 N N . LEU A 1 84 ? -11.684 14.933 33.306 1.00 88.19 84 LEU A N 1
ATOM 649 C CA . LEU A 1 84 ? -10.746 13.842 33.546 1.00 88.19 84 LEU A CA 1
ATOM 650 C C . LEU A 1 84 ? -9.505 13.921 32.653 1.00 88.19 84 LEU A C 1
ATOM 652 O O . LEU A 1 84 ? -9.560 14.285 31.469 1.00 88.19 84 LEU A O 1
ATOM 656 N N . GLU A 1 85 ? -8.383 13.474 33.208 1.00 89.69 85 GLU A N 1
ATOM 657 C CA . GLU A 1 85 ? -7.151 13.250 32.461 1.00 89.69 85 GLU A CA 1
ATOM 658 C C . GLU A 1 85 ? -7.268 12.028 31.534 1.00 89.69 85 GLU A C 1
ATOM 660 O O . GLU A 1 85 ? -8.123 11.154 31.699 1.00 89.69 85 GLU A O 1
ATOM 665 N N . ASN A 1 86 ? -6.367 11.920 30.554 1.00 85.06 86 ASN A N 1
ATOM 666 C CA . ASN A 1 86 ? -6.402 10.840 29.560 1.00 85.06 86 ASN A CA 1
ATOM 667 C C . ASN A 1 86 ? -6.336 9.434 30.181 1.00 85.06 86 ASN A C 1
ATOM 669 O O . ASN A 1 86 ? -7.020 8.532 29.704 1.00 85.06 86 ASN A O 1
ATOM 673 N N . THR A 1 87 ? -5.555 9.237 31.246 1.00 84.44 87 THR A N 1
ATOM 674 C CA . THR A 1 87 ? -5.464 7.940 31.941 1.00 84.44 87 THR A CA 1
ATOM 675 C C . THR A 1 87 ? -6.795 7.554 32.589 1.00 84.44 87 THR A C 1
ATOM 677 O O . THR A 1 87 ? -7.218 6.406 32.503 1.00 84.44 87 THR A O 1
ATOM 680 N N . GLN A 1 88 ? -7.501 8.519 33.179 1.00 85.12 88 GLN A N 1
ATOM 681 C CA . GLN A 1 88 ? -8.813 8.293 33.789 1.00 85.12 88 GLN A CA 1
ATOM 682 C C . GLN A 1 88 ? -9.888 8.030 32.725 1.00 85.12 88 GLN A C 1
ATOM 684 O O . GLN A 1 88 ? -10.698 7.121 32.885 1.00 85.12 88 GLN A O 1
ATOM 689 N N . LYS A 1 89 ? -9.848 8.751 31.596 1.00 89.62 89 LYS A N 1
ATOM 690 C CA . LYS A 1 89 ? -10.721 8.493 30.437 1.00 89.62 89 LYS A CA 1
ATOM 691 C C . LYS A 1 89 ? -10.553 7.071 29.897 1.00 89.62 89 LYS A C 1
ATOM 693 O O . LYS A 1 89 ? -11.546 6.413 29.608 1.00 89.62 89 LYS A O 1
ATOM 698 N N . ARG A 1 90 ? -9.317 6.560 29.831 1.00 88.25 90 ARG A N 1
ATOM 699 C CA . ARG A 1 90 ? -9.054 5.157 29.456 1.00 88.25 90 ARG A CA 1
ATOM 700 C C . ARG A 1 90 ? -9.667 4.159 30.436 1.00 88.25 90 ARG A C 1
ATOM 702 O O . ARG A 1 90 ? -10.209 3.159 29.986 1.00 88.25 90 ARG A O 1
ATOM 709 N N . ASN A 1 91 ? -9.639 4.435 31.742 1.00 87.81 91 ASN A N 1
ATOM 710 C CA . ASN A 1 91 ? -10.290 3.572 32.734 1.00 87.81 91 ASN A CA 1
ATOM 711 C C . ASN A 1 91 ? -11.807 3.495 32.520 1.00 87.81 91 ASN A C 1
ATOM 713 O O . ASN A 1 91 ? -12.367 2.403 32.578 1.00 87.81 91 ASN A O 1
ATOM 717 N N . ILE A 1 92 ? -12.460 4.619 32.200 1.00 92.25 92 ILE A N 1
ATOM 718 C CA . ILE A 1 92 ? -13.875 4.622 31.783 1.00 92.25 92 ILE A CA 1
ATOM 719 C C . ILE A 1 92 ? -14.057 3.800 30.506 1.00 92.25 92 ILE A C 1
ATOM 721 O O . ILE A 1 92 ? -14.988 3.003 30.414 1.00 92.25 92 ILE A O 1
ATOM 725 N N . GLY A 1 93 ? -13.129 3.929 29.560 1.00 93.62 93 GLY A N 1
ATOM 726 C CA . GLY A 1 93 ? -13.027 3.075 28.382 1.00 93.62 93 GLY A CA 1
ATOM 727 C C . GLY A 1 93 ? -13.082 1.586 28.708 1.00 93.62 93 GLY A C 1
ATOM 728 O O . GLY A 1 93 ? -13.977 0.893 28.232 1.00 93.62 93 GLY A O 1
ATOM 729 N N . TYR A 1 94 ? -12.178 1.102 29.564 1.00 92.88 94 TYR A N 1
ATOM 730 C CA . TYR A 1 94 ? -12.151 -0.302 29.985 1.00 92.88 94 TYR A CA 1
ATOM 731 C C . TYR A 1 94 ? -13.438 -0.722 30.703 1.00 92.88 94 TYR A C 1
ATOM 733 O O . TYR A 1 94 ? -13.960 -1.798 30.426 1.00 92.88 94 TYR A O 1
ATOM 741 N N . MET A 1 95 ? -14.000 0.121 31.578 1.00 94.06 95 MET A N 1
ATOM 742 C CA . MET A 1 95 ? -15.305 -0.165 32.192 1.00 94.06 95 MET A CA 1
ATOM 743 C C . MET A 1 95 ? -16.413 -0.284 31.139 1.00 94.06 95 MET A C 1
ATOM 745 O O . MET A 1 95 ? -17.278 -1.149 31.258 1.00 94.06 95 MET A O 1
ATOM 749 N N . THR A 1 96 ? -16.359 0.532 30.084 1.00 96.50 96 THR A N 1
ATOM 750 C CA . THR A 1 96 ? -17.285 0.457 28.947 1.00 96.50 96 THR A CA 1
ATOM 751 C C . THR A 1 96 ? -17.108 -0.858 28.181 1.00 96.50 96 THR A C 1
ATOM 753 O O . THR A 1 96 ? -18.105 -1.463 27.795 1.00 96.50 96 THR A O 1
ATOM 756 N N . THR A 1 97 ? -15.873 -1.356 28.019 1.00 96.62 97 THR A N 1
ATOM 757 C CA . THR A 1 97 ? -15.599 -2.691 27.452 1.00 96.62 97 THR A CA 1
ATOM 758 C C . THR A 1 97 ? -16.249 -3.792 28.291 1.00 96.62 97 THR A C 1
ATOM 760 O O . THR A 1 97 ? -16.992 -4.612 27.757 1.00 96.62 97 THR A O 1
ATOM 763 N N . ILE A 1 98 ? -16.029 -3.784 29.611 1.00 95.88 98 ILE A N 1
ATOM 764 C CA . ILE A 1 98 ? -16.593 -4.778 30.542 1.00 95.88 98 ILE A CA 1
ATOM 765 C C . ILE A 1 98 ? -18.128 -4.734 30.512 1.00 95.88 98 ILE A C 1
ATOM 767 O O . ILE A 1 98 ? -18.791 -5.772 30.463 1.00 95.88 98 ILE A O 1
ATOM 771 N N . TYR A 1 99 ? -18.702 -3.530 30.484 1.00 97.38 99 TYR A N 1
ATOM 772 C CA . TYR A 1 99 ? -20.137 -3.322 30.323 1.00 97.38 99 TYR A CA 1
ATOM 773 C C . TYR A 1 99 ? -20.662 -3.907 29.014 1.00 97.38 99 TYR A C 1
ATOM 775 O O . TYR A 1 99 ? -21.629 -4.665 29.051 1.00 97.38 99 TYR A O 1
ATOM 783 N N . ALA A 1 100 ? -20.013 -3.633 27.880 1.00 97.06 100 ALA A N 1
ATOM 784 C CA . ALA A 1 100 ? -20.423 -4.179 26.592 1.00 97.06 100 ALA A CA 1
ATOM 785 C C . ALA A 1 100 ? -20.364 -5.714 26.584 1.00 97.06 100 ALA A C 1
ATOM 787 O O . ALA A 1 100 ? -21.328 -6.360 26.177 1.00 97.06 100 ALA A O 1
ATOM 788 N N . MET A 1 101 ? -19.293 -6.301 27.128 1.00 96.00 101 MET A N 1
ATOM 789 C CA . MET A 1 101 ? -19.163 -7.753 27.274 1.00 96.00 101 MET A CA 1
ATOM 790 C C . MET A 1 101 ? -20.312 -8.331 28.110 1.00 96.00 101 MET A C 1
ATOM 792 O O . MET A 1 101 ? -20.948 -9.295 27.704 1.00 96.00 101 MET A O 1
ATOM 796 N N . HIS A 1 102 ? -20.674 -7.740 29.249 1.00 95.75 102 HIS A N 1
ATOM 797 C CA . HIS A 1 102 ? -21.804 -8.260 30.025 1.00 95.75 102 HIS A CA 1
ATOM 798 C C . HIS A 1 102 ? -23.174 -7.934 29.427 1.00 95.75 102 HIS A C 1
ATOM 800 O O . HIS A 1 102 ? -24.094 -8.732 29.592 1.00 95.75 102 HIS A O 1
ATOM 806 N N . LYS A 1 103 ? -23.364 -6.813 28.735 1.00 97.00 103 LYS A N 1
ATOM 807 C CA . LYS A 1 103 ? -24.673 -6.445 28.176 1.00 97.00 103 LYS A CA 1
ATOM 808 C C . LYS A 1 103 ? -24.987 -7.228 26.903 1.00 97.00 103 LYS A C 1
ATOM 810 O O . LYS A 1 103 ? -26.095 -7.733 26.766 1.00 97.00 103 LYS A O 1
ATOM 815 N N . PHE A 1 104 ? -23.995 -7.410 26.036 1.00 97.69 104 PHE A N 1
ATOM 816 C CA . PHE A 1 104 ? -24.194 -7.855 24.655 1.00 97.69 104 PHE A CA 1
ATOM 817 C C . PHE A 1 104 ? -23.606 -9.234 24.326 1.00 97.69 104 PHE A C 1
ATOM 819 O O . PHE A 1 104 ? -23.687 -9.682 23.187 1.00 97.69 104 PHE A O 1
ATOM 826 N N . MET A 1 105 ? -23.013 -9.936 25.295 1.00 96.94 105 MET A N 1
ATOM 827 C CA . MET A 1 105 ? -22.514 -11.295 25.067 1.00 96.94 105 MET A CA 1
ATOM 828 C C . MET A 1 105 ? -23.644 -12.301 24.834 1.00 96.94 105 MET A C 1
ATOM 830 O O . MET A 1 105 ? -24.577 -12.412 25.635 1.00 96.94 105 MET A O 1
ATOM 834 N N . ASP A 1 106 ? -23.555 -13.063 23.758 1.00 95.69 106 ASP A N 1
ATOM 835 C CA . ASP A 1 106 ? -24.501 -14.124 23.447 1.00 95.69 106 ASP A CA 1
ATOM 836 C C . ASP A 1 106 ? -24.201 -15.416 24.236 1.00 95.69 106 ASP A C 1
ATOM 838 O O . ASP A 1 106 ? -23.331 -15.470 25.109 1.00 95.69 106 ASP A O 1
ATOM 842 N N . SER A 1 107 ? -24.940 -16.487 23.948 1.00 94.00 107 SER A N 1
ATOM 843 C CA . SER A 1 107 ? -24.728 -17.794 24.583 1.00 94.00 107 SER A CA 1
ATOM 844 C C . SER A 1 107 ? -23.428 -18.490 24.165 1.00 94.00 107 SER A C 1
ATOM 846 O O . SER A 1 107 ? -23.037 -19.461 24.808 1.00 94.00 107 SER A O 1
ATOM 848 N N . SER A 1 108 ? -22.778 -18.039 23.090 1.00 94.31 108 SER A N 1
ATOM 849 C CA . SER A 1 108 ? -21.503 -18.571 22.601 1.00 94.31 108 SER A CA 1
ATOM 850 C C . SER A 1 108 ? -20.285 -17.849 23.188 1.00 94.31 108 SER A C 1
ATOM 852 O O . SER A 1 108 ? -19.152 -18.268 22.956 1.00 94.31 108 SER A O 1
ATOM 854 N N . GLY A 1 109 ? -20.505 -16.791 23.978 1.00 93.69 109 GLY A N 1
ATOM 855 C CA . GLY A 1 109 ? -19.437 -15.978 24.558 1.00 93.69 109 GLY A CA 1
ATOM 856 C C . GLY A 1 109 ? -18.915 -14.889 23.617 1.00 93.69 109 GLY A C 1
ATOM 857 O O . GLY A 1 109 ? -17.859 -14.316 23.884 1.00 93.69 109 GLY A O 1
ATOM 858 N N . VAL A 1 110 ? -19.630 -14.601 22.525 1.00 96.88 110 VAL A N 1
ATOM 859 C CA . VAL A 1 110 ? -19.302 -13.529 21.577 1.00 96.88 110 VAL A CA 1
ATOM 860 C C . VAL A 1 110 ? -20.074 -12.275 21.958 1.00 96.88 110 VAL A C 1
ATOM 862 O O . VAL A 1 110 ? -21.280 -12.332 22.189 1.00 96.88 110 VAL A O 1
ATOM 865 N N . THR A 1 111 ? -19.396 -11.130 22.007 1.00 98.06 111 THR A N 1
ATOM 866 C CA . THR A 1 111 ? -20.059 -9.834 22.232 1.00 98.06 111 THR A CA 1
ATOM 867 C C . THR A 1 111 ? -20.663 -9.340 20.918 1.00 98.06 111 THR A C 1
ATOM 869 O O . THR A 1 111 ? -19.912 -9.077 19.982 1.00 98.06 111 THR A O 1
ATOM 872 N N . VAL A 1 112 ? -21.993 -9.230 20.830 1.00 98.12 112 VAL A N 1
ATOM 873 C CA . VAL A 1 112 ? -22.710 -8.850 19.597 1.00 98.12 112 VAL A CA 1
ATOM 874 C C . VAL A 1 112 ? -23.296 -7.446 19.731 1.00 98.12 112 VAL A C 1
ATOM 876 O O . VAL A 1 112 ? -24.288 -7.244 20.426 1.00 98.12 112 VAL A O 1
ATOM 879 N N . ILE A 1 113 ? -22.672 -6.473 19.073 1.00 98.00 113 ILE A N 1
ATOM 880 C CA . ILE A 1 113 ? -23.047 -5.056 19.118 1.00 98.00 113 ILE A CA 1
ATOM 881 C C . ILE A 1 113 ? -23.658 -4.678 17.766 1.00 98.00 113 ILE A C 1
ATOM 883 O O . ILE A 1 113 ? -22.983 -4.770 16.744 1.00 98.00 113 ILE A O 1
ATOM 887 N N . GLU A 1 114 ? -24.917 -4.243 17.742 1.00 97.12 114 GLU A N 1
ATOM 888 C CA . GLU A 1 114 ? -25.534 -3.761 16.495 1.00 97.12 114 GLU A CA 1
ATOM 889 C C . GLU A 1 114 ? -24.910 -2.425 16.063 1.00 97.12 114 GLU A C 1
ATOM 891 O O . GLU A 1 114 ? -24.412 -2.285 14.949 1.00 97.12 114 GLU A O 1
ATOM 896 N N . ASP A 1 115 ? -24.852 -1.463 16.974 1.00 95.25 115 ASP A N 1
ATOM 897 C CA . ASP A 1 115 ? -24.275 -0.142 16.746 1.00 95.25 115 ASP A CA 1
ATOM 898 C C . ASP A 1 115 ? -23.783 0.463 18.068 1.00 95.25 115 ASP A C 1
ATOM 900 O O . ASP A 1 115 ? -23.833 -0.164 19.131 1.00 95.25 115 ASP A O 1
ATOM 904 N N . PHE A 1 116 ? -23.248 1.679 18.004 1.00 95.19 116 PHE A N 1
ATOM 905 C CA . PHE A 1 116 ? -22.692 2.367 19.163 1.00 95.19 116 PHE A CA 1
ATOM 906 C C . PHE A 1 116 ? -23.704 3.312 19.834 1.00 95.19 116 PHE A C 1
ATOM 908 O O . PHE A 1 116 ? -23.319 4.087 20.715 1.00 95.19 116 PHE A O 1
ATOM 915 N N . ASP A 1 117 ? -24.998 3.225 19.503 1.00 93.62 117 ASP A N 1
ATOM 916 C CA . ASP A 1 117 ? -26.030 4.108 20.060 1.00 93.62 117 ASP A CA 1
ATOM 917 C C . ASP A 1 117 ? -26.258 3.840 21.553 1.00 93.62 117 ASP A C 1
ATOM 919 O O . ASP A 1 117 ? -26.570 4.762 22.307 1.00 93.62 117 ASP A O 1
ATOM 923 N N . PHE A 1 118 ? -25.972 2.623 22.033 1.00 94.12 118 PHE A N 1
ATOM 924 C CA . PHE A 1 118 ? -26.020 2.293 23.464 1.00 94.12 118 PHE A CA 1
ATOM 925 C C . PHE A 1 118 ? -25.085 3.164 24.323 1.00 94.12 118 PHE A C 1
ATOM 927 O O . PHE A 1 118 ? -25.244 3.233 25.543 1.00 94.12 118 PHE A O 1
ATOM 934 N N . LEU A 1 119 ? -24.079 3.809 23.719 1.00 94.69 119 LEU A N 1
ATOM 935 C CA . LEU A 1 119 ? -23.213 4.752 24.422 1.00 94.69 119 LEU A CA 1
ATOM 936 C C . LEU A 1 119 ? -23.968 6.021 24.822 1.00 94.69 119 LEU A C 1
ATOM 938 O O . LEU A 1 119 ? -23.607 6.643 25.820 1.00 94.69 119 LEU A O 1
ATOM 942 N N . ALA A 1 120 ? -25.013 6.407 24.086 1.00 93.50 120 ALA A N 1
ATOM 943 C CA . ALA A 1 120 ? -25.868 7.531 24.452 1.00 93.50 120 ALA A CA 1
ATOM 944 C C . ALA A 1 120 ? -26.639 7.246 25.751 1.00 93.50 120 ALA A C 1
ATOM 946 O O . ALA A 1 120 ? -26.726 8.133 26.600 1.00 93.50 120 ALA A O 1
ATOM 947 N N . ASP A 1 121 ? -27.088 6.002 25.961 1.00 93.00 121 ASP A N 1
ATOM 948 C CA . ASP A 1 121 ? -27.797 5.580 27.181 1.00 93.00 121 ASP A CA 1
ATOM 949 C C . ASP A 1 121 ? -26.965 5.794 28.454 1.00 93.00 121 ASP A C 1
ATOM 951 O O . ASP A 1 121 ? -27.513 6.012 29.535 1.00 93.00 121 ASP A O 1
ATOM 955 N N . VAL A 1 122 ? -25.635 5.738 28.331 1.00 94.25 122 VAL A N 1
ATOM 956 C CA . VAL A 1 122 ? -24.678 5.935 29.433 1.00 94.25 122 VAL A CA 1
ATOM 957 C C . VAL A 1 122 ? -23.953 7.282 29.374 1.00 94.25 122 VAL A C 1
ATOM 959 O O . VAL A 1 122 ? -23.022 7.503 30.140 1.00 94.25 122 VAL A O 1
ATOM 962 N N . GLY A 1 123 ? -24.357 8.192 28.481 1.00 93.88 123 GLY A N 1
ATOM 963 C CA . GLY A 1 123 ? -23.767 9.531 28.362 1.00 93.88 123 GLY A CA 1
ATOM 964 C C . GLY A 1 123 ? -22.357 9.572 27.755 1.00 93.88 123 GLY A C 1
ATOM 965 O O . GLY A 1 123 ? -21.653 10.565 27.910 1.00 93.88 123 GLY A O 1
ATOM 966 N N . LEU A 1 124 ? -21.928 8.516 27.058 1.00 93.44 124 LEU A N 1
ATOM 967 C CA . LEU A 1 124 ? -20.578 8.366 26.497 1.00 93.44 124 LEU A CA 1
ATOM 968 C C . LEU A 1 124 ? -20.516 8.526 24.968 1.00 93.44 124 LEU A C 1
ATOM 970 O O . LEU A 1 124 ? -19.529 8.142 24.337 1.00 93.44 124 LEU A O 1
ATOM 974 N N . GLN A 1 125 ? -21.542 9.103 24.340 1.00 88.19 125 GLN A N 1
ATOM 975 C CA . GLN A 1 125 ? -21.530 9.362 22.898 1.00 88.19 125 GLN A CA 1
ATOM 976 C C . GLN A 1 125 ? -20.349 10.278 22.515 1.00 88.19 125 GLN A C 1
ATOM 978 O O . GLN A 1 125 ? -20.107 11.299 23.157 1.00 88.19 125 GLN A O 1
ATOM 983 N N . ASN A 1 126 ? -19.617 9.935 21.448 1.00 84.81 126 ASN A N 1
ATOM 984 C CA . ASN A 1 126 ? -18.448 10.679 20.941 1.00 84.81 126 ASN A CA 1
ATOM 985 C C . ASN A 1 126 ? -17.258 10.812 21.914 1.00 84.81 126 ASN A C 1
ATOM 987 O O . ASN A 1 126 ? -16.327 11.584 21.666 1.00 84.81 126 ASN A O 1
ATOM 991 N N . VAL A 1 127 ? -17.248 10.055 23.010 1.00 89.38 127 VAL A N 1
ATOM 992 C CA . VAL A 1 127 ? -16.121 10.019 23.945 1.00 89.38 127 VAL A CA 1
ATOM 993 C C . VAL A 1 127 ? -14.946 9.245 23.332 1.00 89.38 127 VAL A C 1
ATOM 995 O O . VAL A 1 127 ? -15.118 8.329 22.534 1.00 89.38 127 VAL A O 1
ATOM 998 N N . SER A 1 128 ? -13.717 9.635 23.677 1.00 90.81 128 SER A N 1
ATOM 999 C CA . SER A 1 128 ? -12.498 8.938 23.236 1.00 90.81 128 SER A CA 1
ATOM 1000 C C . SER A 1 128 ? -12.138 7.762 24.150 1.00 90.81 128 SER A C 1
ATOM 1002 O O . SER A 1 128 ? -12.497 7.762 25.322 1.00 90.81 128 SER A O 1
ATOM 1004 N N . TYR A 1 129 ? -11.337 6.824 23.643 1.00 88.88 129 TYR A N 1
ATOM 1005 C CA . TYR A 1 129 ? -10.876 5.616 24.335 1.00 88.88 129 TYR A CA 1
ATOM 1006 C C . TYR A 1 129 ? -12.012 4.659 24.701 1.00 88.88 129 TYR A C 1
ATOM 1008 O O . TYR A 1 129 ? -11.971 4.053 25.764 1.00 88.88 129 TYR A O 1
ATOM 1016 N N . LEU A 1 130 ? -13.036 4.535 23.856 1.00 92.69 130 LEU A N 1
ATOM 1017 C CA . LEU A 1 130 ? -14.145 3.617 24.110 1.00 92.69 130 LEU A CA 1
ATOM 1018 C C . LEU A 1 130 ? -13.840 2.217 23.596 1.00 92.69 130 LEU A C 1
ATOM 1020 O O . LEU A 1 130 ? -13.256 2.045 22.525 1.00 92.69 130 LEU A O 1
ATOM 1024 N N . LEU A 1 131 ? -14.285 1.230 24.372 1.00 94.88 131 LEU A N 1
ATOM 1025 C CA . LEU A 1 131 ? -14.134 -0.191 24.077 1.00 94.88 131 LEU A CA 1
ATOM 1026 C C . LEU A 1 131 ? -12.676 -0.647 23.798 1.00 94.88 131 LEU A C 1
ATOM 1028 O O . LEU A 1 131 ? -12.466 -1.466 22.900 1.00 94.88 131 LEU A O 1
ATOM 1032 N N . PRO A 1 132 ? -11.644 -0.134 24.504 1.00 93.81 132 PRO A N 1
ATOM 1033 C CA . PRO A 1 132 ? -10.275 -0.594 24.316 1.00 93.81 132 PRO A CA 1
ATOM 1034 C C . PRO A 1 132 ? -10.133 -2.054 24.759 1.00 93.81 132 PRO A C 1
ATOM 1036 O O . PRO A 1 132 ? -10.767 -2.475 25.733 1.00 93.81 132 PRO A O 1
ATOM 1039 N N . GLY A 1 133 ? -9.300 -2.813 24.044 1.00 92.50 133 GLY A N 1
ATOM 1040 C CA . GLY A 1 133 ? -9.057 -4.235 24.317 1.00 92.50 133 GLY A CA 1
ATOM 1041 C C . GLY A 1 133 ? -10.287 -5.134 24.140 1.00 92.50 133 GLY A C 1
ATOM 1042 O O . GLY A 1 133 ? -10.290 -6.269 24.613 1.00 92.50 133 GLY A O 1
ATOM 1043 N N . LEU A 1 134 ? -11.365 -4.642 23.507 1.00 96.06 134 LEU A N 1
ATOM 1044 C CA . LEU A 1 134 ? -12.534 -5.472 23.227 1.00 96.06 134 LEU A CA 1
ATOM 1045 C C . LEU A 1 134 ? -12.098 -6.683 22.403 1.00 96.06 134 LEU A C 1
ATOM 1047 O O . LEU A 1 134 ? -11.467 -6.526 21.356 1.00 96.06 134 LEU A O 1
ATOM 1051 N N . SER A 1 135 ? -12.460 -7.876 22.867 1.00 95.81 135 SER A N 1
ATOM 1052 C CA . SER A 1 135 ? -12.092 -9.115 22.198 1.00 95.81 135 SER A CA 1
ATOM 1053 C C . SER A 1 135 ? -13.270 -10.045 21.955 1.00 95.81 135 SER A C 1
ATOM 1055 O O . SER A 1 135 ? -14.279 -9.990 22.661 1.00 95.81 135 SER A O 1
ATOM 1057 N N . ASN A 1 136 ? -13.136 -10.893 20.929 1.00 96.81 136 ASN A N 1
ATOM 1058 C CA . ASN A 1 136 ? -14.149 -11.875 20.530 1.00 96.81 136 ASN A CA 1
ATOM 1059 C C . ASN A 1 136 ? -15.535 -11.234 20.316 1.00 96.81 136 ASN A C 1
ATOM 1061 O O . ASN A 1 136 ? -16.525 -11.592 20.964 1.00 96.81 136 ASN A O 1
ATOM 1065 N N . ALA A 1 137 ? -15.588 -10.239 19.429 1.00 98.00 137 ALA A N 1
ATOM 1066 C CA . ALA A 1 137 ? -16.782 -9.431 19.202 1.00 98.00 137 ALA A CA 1
ATOM 1067 C C . ALA A 1 137 ? -17.211 -9.410 17.731 1.00 98.00 137 ALA A C 1
ATOM 1069 O O . ALA A 1 137 ? -16.397 -9.525 16.812 1.00 98.00 137 ALA A O 1
ATOM 1070 N N . ARG A 1 138 ? -18.515 -9.235 17.525 1.00 98.44 138 ARG A N 1
ATOM 1071 C CA . ARG A 1 138 ? -19.131 -8.919 16.237 1.00 98.44 138 ARG A CA 1
ATOM 1072 C C . ARG A 1 138 ? -19.839 -7.586 16.376 1.00 98.44 138 ARG A C 1
ATOM 1074 O O . ARG A 1 138 ? -20.668 -7.425 17.267 1.00 98.44 138 ARG A O 1
ATOM 1081 N N . ILE A 1 139 ? -19.480 -6.648 15.519 1.00 98.44 139 ILE A N 1
ATOM 1082 C CA . ILE A 1 139 ? -20.045 -5.309 15.486 1.00 98.44 139 ILE A CA 1
ATOM 1083 C C . ILE A 1 139 ? -20.666 -5.133 14.111 1.00 98.44 139 ILE A C 1
ATOM 1085 O O . ILE A 1 139 ? -19.976 -5.311 13.112 1.00 98.44 139 ILE A O 1
ATOM 1089 N N . ARG A 1 140 ? -21.948 -4.796 14.032 1.00 98.19 140 ARG A N 1
ATOM 1090 C CA . ARG A 1 140 ? -22.557 -4.503 12.737 1.00 98.19 140 ARG A CA 1
ATOM 1091 C C . ARG A 1 140 ? -22.086 -3.139 12.235 1.00 98.19 140 ARG A C 1
ATOM 1093 O O . ARG A 1 140 ? -21.429 -3.083 11.202 1.00 98.19 140 ARG A O 1
ATOM 1100 N N . THR A 1 141 ? -22.288 -2.069 12.998 1.00 97.81 141 THR A N 1
ATOM 1101 C CA . THR A 1 141 ? -21.869 -0.725 12.575 1.00 97.81 141 THR A CA 1
ATOM 1102 C C . THR A 1 141 ? -21.028 -0.013 13.634 1.00 97.81 141 THR A C 1
ATOM 1104 O O . THR A 1 141 ? -21.391 0.054 14.806 1.00 97.81 141 THR A O 1
ATOM 1107 N N . VAL A 1 142 ? -19.905 0.576 13.213 1.00 96.31 142 VAL A N 1
ATOM 1108 C CA . VAL A 1 142 ? -19.157 1.565 14.003 1.00 96.31 142 VAL A CA 1
ATOM 1109 C C . VAL A 1 142 ? -19.433 2.963 13.452 1.00 96.31 142 VAL A C 1
ATOM 1111 O O . VAL A 1 142 ? -19.048 3.287 12.328 1.00 96.31 142 VAL A O 1
ATOM 1114 N N . ASN A 1 143 ? -20.102 3.784 14.264 1.00 93.88 143 ASN A N 1
ATOM 1115 C CA . ASN A 1 143 ? -20.595 5.119 13.919 1.00 93.88 143 ASN A CA 1
ATOM 1116 C C . ASN A 1 143 ? -20.263 6.155 15.018 1.00 93.88 143 ASN A C 1
ATOM 1118 O O . ASN A 1 143 ? -21.151 6.766 15.610 1.00 93.88 143 ASN A O 1
ATOM 1122 N N . THR A 1 144 ? -18.979 6.343 15.349 1.00 91.25 144 THR A N 1
ATOM 1123 C CA . THR A 1 144 ? -18.574 7.256 16.437 1.00 91.25 144 THR A CA 1
ATOM 1124 C C . THR A 1 144 ? -17.359 8.117 16.109 1.00 91.25 144 THR A C 1
ATOM 1126 O O . THR A 1 144 ? -16.348 7.649 15.589 1.00 91.25 144 THR A O 1
ATOM 1129 N N . LYS A 1 145 ? -17.402 9.394 16.508 1.00 90.50 145 LYS A N 1
ATOM 1130 C CA . LYS A 1 145 ? -16.287 10.352 16.349 1.00 90.50 145 LYS A CA 1
ATOM 1131 C C . LYS A 1 145 ? -15.219 10.249 17.437 1.00 90.50 145 LYS A C 1
ATOM 1133 O O . LYS A 1 145 ? -14.254 11.018 17.427 1.00 90.50 145 LYS A O 1
ATOM 1138 N N . GLY A 1 146 ? -15.394 9.349 18.404 1.00 90.25 146 GLY A N 1
ATOM 1139 C CA . GLY A 1 146 ? -14.438 9.150 19.489 1.00 90.25 146 GLY A CA 1
ATOM 1140 C C . GLY A 1 146 ? -13.047 8.782 18.966 1.00 90.25 146 GLY A C 1
ATOM 1141 O O . GLY A 1 146 ? -12.913 7.957 18.064 1.00 90.25 146 GLY A O 1
ATOM 1142 N N . LYS A 1 147 ? -11.987 9.366 19.539 1.00 92.88 147 LYS A N 1
ATOM 1143 C CA . LYS A 1 147 ? -10.604 8.969 19.222 1.00 92.88 147 LYS A CA 1
ATOM 1144 C C . LYS A 1 147 ? -10.247 7.671 19.938 1.00 92.88 147 LYS A C 1
ATOM 1146 O O . LYS A 1 147 ? -10.754 7.441 21.031 1.00 92.88 147 LYS A O 1
ATOM 1151 N N . TYR A 1 148 ? -9.330 6.867 19.401 1.00 91.94 148 TYR A N 1
ATOM 1152 C CA . TYR A 1 148 ? -8.864 5.616 20.036 1.00 91.94 148 TYR A CA 1
ATOM 1153 C C . TYR A 1 148 ? -9.977 4.606 20.361 1.00 91.94 148 TYR A C 1
ATOM 1155 O O . TYR A 1 148 ? -9.850 3.805 21.289 1.00 91.94 148 TYR A O 1
ATOM 1163 N N . VAL A 1 149 ? -11.086 4.665 19.630 1.00 94.50 149 VAL A N 1
ATOM 1164 C CA . VAL A 1 149 ? -12.177 3.699 19.753 1.00 94.50 149 VAL A CA 1
ATOM 1165 C C . VAL A 1 149 ? -11.691 2.337 19.265 1.00 94.50 149 VAL A C 1
ATOM 1167 O O . VAL A 1 149 ? -11.032 2.266 18.228 1.00 94.50 149 VAL A O 1
ATOM 1170 N N . LEU A 1 150 ? -11.986 1.274 20.020 1.00 95.81 150 LEU A N 1
ATOM 1171 C CA . LEU A 1 150 ? -11.517 -0.093 19.747 1.00 95.81 150 LEU A CA 1
ATOM 1172 C C . LEU A 1 150 ? -9.980 -0.209 19.669 1.00 95.81 150 LEU A C 1
ATOM 1174 O O . LEU A 1 150 ? -9.441 -1.083 18.992 1.00 95.81 150 LEU A O 1
ATOM 1178 N N . GLY A 1 151 ? -9.250 0.679 20.352 1.00 94.12 151 GLY A N 1
ATOM 1179 C CA . GLY A 1 151 ? -7.793 0.590 20.439 1.00 94.12 151 GLY A CA 1
ATOM 1180 C C . GLY A 1 151 ? -7.359 -0.718 21.108 1.00 94.12 151 GLY A C 1
ATOM 1181 O O . GLY A 1 151 ? -7.852 -1.053 22.186 1.00 94.12 151 GLY A O 1
ATOM 1182 N N . GLY A 1 152 ? -6.448 -1.455 20.473 1.00 92.75 152 GLY A N 1
ATOM 1183 C CA . GLY A 1 152 ? -5.997 -2.763 20.955 1.00 92.75 152 GLY A CA 1
ATOM 1184 C C . GLY A 1 152 ? -7.053 -3.870 20.890 1.00 92.75 152 GLY A C 1
ATOM 1185 O O . GLY A 1 152 ? -6.883 -4.883 21.552 1.00 92.75 152 GLY A O 1
ATOM 1186 N N . ALA A 1 153 ? -8.155 -3.685 20.154 1.00 95.56 153 ALA A N 1
ATOM 1187 C CA . ALA A 1 153 ? -9.167 -4.728 20.005 1.00 95.56 153 ALA A CA 1
ATOM 1188 C C . ALA A 1 153 ? -8.586 -5.998 19.358 1.00 95.56 153 ALA A C 1
ATOM 1190 O O . ALA A 1 153 ? -7.689 -5.911 18.518 1.00 95.56 153 ALA A O 1
ATOM 1191 N N . GLU A 1 154 ? -9.114 -7.171 19.710 1.00 96.06 154 GLU A N 1
ATOM 1192 C CA . GLU A 1 154 ? -8.597 -8.457 19.230 1.00 96.06 154 GLU A CA 1
ATOM 1193 C C . GLU A 1 154 ? -9.712 -9.408 18.769 1.00 96.06 154 GLU A C 1
ATOM 1195 O O . GLU A 1 154 ? -10.675 -9.642 19.495 1.00 96.06 154 GLU A O 1
ATOM 1200 N N . ARG A 1 155 ? -9.576 -10.048 17.598 1.00 96.94 155 ARG A N 1
ATOM 1201 C CA . ARG A 1 155 ? -10.581 -11.009 17.083 1.00 96.94 155 ARG A CA 1
ATOM 1202 C C . ARG A 1 155 ? -11.969 -10.366 17.000 1.00 96.94 155 ARG A C 1
ATOM 1204 O O . ARG A 1 155 ? -12.960 -10.904 17.500 1.00 96.94 155 ARG A O 1
ATOM 1211 N N . VAL A 1 156 ? -12.018 -9.182 16.396 1.00 98.06 156 VAL A N 1
ATOM 1212 C CA . VAL A 1 156 ? -13.254 -8.422 16.194 1.00 98.06 156 VAL A CA 1
ATOM 1213 C C . VAL A 1 156 ? -13.614 -8.427 14.716 1.00 98.06 156 VAL A C 1
ATOM 1215 O O . VAL A 1 156 ? -12.786 -8.107 13.863 1.00 98.06 156 VAL A O 1
ATOM 1218 N N . ARG A 1 157 ? -14.867 -8.782 14.424 1.00 98.50 157 ARG A N 1
ATOM 1219 C CA . ARG A 1 157 ? -15.466 -8.622 13.099 1.00 98.50 157 ARG A CA 1
ATOM 1220 C C . ARG A 1 157 ? -16.372 -7.399 13.102 1.00 98.50 157 ARG A C 1
ATOM 1222 O O . ARG A 1 157 ? -17.233 -7.296 13.971 1.00 98.50 157 ARG A O 1
ATOM 1229 N N . ILE A 1 158 ? -16.191 -6.515 12.133 1.00 98.56 158 ILE A N 1
ATOM 1230 C CA . ILE A 1 158 ? -16.996 -5.315 11.924 1.00 98.56 158 ILE A CA 1
ATOM 1231 C C . ILE A 1 158 ? -17.651 -5.433 10.547 1.00 98.56 158 ILE A C 1
ATOM 1233 O O . ILE A 1 158 ? -16.953 -5.704 9.576 1.00 98.56 158 ILE A O 1
ATOM 1237 N N . GLU A 1 159 ? -18.965 -5.275 10.424 1.00 98.44 159 GLU A N 1
ATOM 1238 C CA . GLU A 1 159 ? -19.597 -5.294 9.095 1.00 98.44 159 GLU A CA 1
ATOM 1239 C C . GLU A 1 159 ? -19.353 -3.966 8.371 1.00 98.44 159 GLU A C 1
ATOM 1241 O O . GLU A 1 159 ? -18.903 -3.967 7.228 1.00 98.44 159 GLU A O 1
ATOM 1246 N N . GLU A 1 160 ? -19.546 -2.838 9.058 1.00 97.94 160 GLU A N 1
ATOM 1247 C CA . GLU A 1 160 ? -19.425 -1.506 8.468 1.00 97.94 160 GLU A CA 1
ATOM 1248 C C . GLU A 1 160 ? -18.814 -0.479 9.437 1.00 97.94 160 GLU A C 1
ATOM 1250 O O . GLU A 1 160 ? -19.176 -0.395 10.613 1.00 97.94 160 GLU A O 1
ATOM 1255 N N . VAL A 1 161 ? -17.903 0.357 8.934 1.00 96.56 161 VAL A N 1
ATOM 1256 C CA . VAL A 1 161 ? -17.383 1.542 9.629 1.00 96.56 161 VAL A CA 1
ATOM 1257 C C . VAL A 1 161 ? -17.810 2.782 8.851 1.00 96.56 161 VAL A C 1
ATOM 1259 O O . VAL A 1 161 ? -17.191 3.124 7.846 1.00 96.56 161 VAL A O 1
ATOM 1262 N N . THR A 1 162 ? -18.850 3.465 9.327 1.00 94.69 162 THR A N 1
ATOM 1263 C CA . THR A 1 162 ? -19.386 4.693 8.708 1.00 94.69 162 THR A CA 1
ATOM 1264 C C . THR A 1 162 ? -18.818 5.958 9.342 1.00 94.69 162 THR A C 1
ATOM 1266 O O . THR A 1 162 ? -18.734 7.015 8.719 1.00 94.69 162 THR A O 1
ATOM 1269 N N . GLU A 1 163 ? -18.390 5.868 10.601 1.00 92.69 163 GLU A N 1
ATOM 1270 C CA . GLU A 1 163 ? -17.745 6.971 11.291 1.00 92.69 163 GLU A CA 1
ATOM 1271 C C . GLU A 1 163 ? -16.757 6.464 12.340 1.00 92.69 163 GLU A C 1
ATOM 1273 O O . GLU A 1 163 ? -17.072 5.611 13.170 1.00 92.69 163 GLU A O 1
ATOM 1278 N N . MET A 1 164 ? -15.546 7.018 12.305 1.00 91.88 164 MET A N 1
ATOM 1279 C CA . MET A 1 164 ? -14.479 6.682 13.235 1.00 91.88 164 MET A CA 1
ATOM 1280 C C . MET A 1 164 ? -13.616 7.914 13.493 1.00 91.88 164 MET A C 1
ATOM 1282 O O . MET A 1 164 ? -13.152 8.569 12.558 1.00 91.88 164 MET A O 1
ATOM 1286 N N . GLY A 1 165 ? -13.403 8.243 14.766 1.00 91.31 165 GLY A N 1
ATOM 1287 C CA . GLY A 1 165 ? -12.469 9.294 15.155 1.00 91.31 165 GLY A CA 1
ATOM 1288 C C . GLY A 1 165 ? -11.005 8.889 14.981 1.00 91.31 165 GLY A C 1
ATOM 1289 O O . GLY A 1 165 ? -10.670 7.751 14.647 1.00 91.31 165 GLY A O 1
ATOM 1290 N N . ASP A 1 166 ? -10.105 9.841 15.236 1.00 93.19 166 ASP A N 1
ATOM 1291 C CA . ASP A 1 166 ? -8.670 9.627 15.035 1.00 93.19 166 ASP A CA 1
ATOM 1292 C C . ASP A 1 166 ? -8.127 8.438 15.849 1.00 93.19 166 ASP A C 1
ATOM 1294 O O . ASP A 1 166 ? -8.451 8.283 17.029 1.00 93.19 166 ASP A O 1
ATOM 1298 N N . ASN A 1 167 ? -7.190 7.680 15.277 1.00 93.12 167 ASN A N 1
ATOM 1299 C CA . ASN A 1 167 ? -6.561 6.508 15.896 1.00 93.12 167 ASN A CA 1
ATOM 1300 C C . ASN A 1 167 ? -7.551 5.385 16.256 1.00 93.12 167 ASN A C 1
ATOM 1302 O O . ASN A 1 167 ? -7.279 4.594 17.163 1.00 93.12 167 ASN A O 1
ATOM 1306 N N . GLY A 1 168 ? -8.712 5.323 15.603 1.00 93.69 168 GLY A N 1
ATOM 1307 C CA . GLY A 1 168 ? -9.620 4.193 15.755 1.00 93.69 168 GLY A CA 1
ATOM 1308 C C . GLY A 1 168 ? -8.958 2.885 15.314 1.00 93.69 168 GLY A C 1
ATOM 1309 O O . GLY A 1 168 ? -8.195 2.860 14.346 1.00 93.69 168 GLY A O 1
ATOM 1310 N N . LEU A 1 169 ? -9.205 1.815 16.072 1.00 95.38 169 LEU A N 1
ATOM 1311 C CA . LEU A 1 169 ? -8.594 0.494 15.885 1.00 95.38 169 LEU A CA 1
ATOM 1312 C C . LEU A 1 169 ? -7.056 0.488 15.926 1.00 95.38 169 LEU A C 1
ATOM 1314 O O . LEU A 1 169 ? -6.424 -0.451 15.457 1.00 95.38 169 LEU A O 1
ATOM 1318 N N . ARG A 1 170 ? -6.419 1.519 16.493 1.00 94.50 170 ARG A N 1
ATOM 1319 C CA . ARG A 1 170 ? -4.960 1.541 16.638 1.00 94.50 170 ARG A CA 1
ATOM 1320 C C . ARG A 1 170 ? -4.489 0.372 17.505 1.00 94.50 170 ARG A C 1
ATOM 1322 O O . ARG A 1 170 ? -5.002 0.194 18.611 1.00 94.50 170 ARG A O 1
ATOM 1329 N N . GLY A 1 171 ? -3.468 -0.360 17.062 1.00 93.44 171 GLY A N 1
ATOM 1330 C CA . GLY A 1 171 ? -2.941 -1.499 17.821 1.00 93.44 171 GLY A CA 1
ATOM 1331 C C . GLY A 1 171 ? -3.826 -2.743 17.776 1.00 93.44 171 GLY A C 1
ATOM 1332 O O . GLY A 1 171 ? -3.596 -3.657 18.561 1.00 93.44 171 GLY A O 1
ATOM 1333 N N . ALA A 1 172 ? -4.865 -2.764 16.939 1.00 95.38 172 ALA A N 1
ATOM 1334 C CA . ALA A 1 172 ? -5.803 -3.873 16.905 1.00 95.38 172 ALA A CA 1
ATOM 1335 C C . ALA A 1 172 ? -5.194 -5.111 16.224 1.00 95.38 172 ALA A C 1
ATOM 1337 O O . ALA A 1 172 ? -4.274 -5.009 15.410 1.00 95.38 172 ALA A O 1
ATOM 1338 N N . LYS A 1 173 ? -5.705 -6.293 16.572 1.00 96.19 173 LYS A N 1
ATOM 1339 C CA . LYS A 1 173 ? -5.181 -7.588 16.129 1.00 96.19 173 LYS A CA 1
ATOM 1340 C C . LYS A 1 173 ? -6.283 -8.507 15.626 1.00 96.19 173 LYS A C 1
ATOM 1342 O O . LYS A 1 173 ? -7.323 -8.638 16.265 1.00 96.19 173 LYS A O 1
ATOM 1347 N N . SER A 1 174 ? -6.031 -9.235 14.541 1.00 97.19 174 SER A N 1
ATOM 1348 C CA . SER A 1 174 ? -6.994 -10.213 14.003 1.00 97.19 174 SER A CA 1
ATOM 1349 C C . SER A 1 174 ? -8.364 -9.572 13.750 1.00 97.19 174 SER A C 1
ATOM 1351 O O . SER A 1 174 ? -9.382 -10.013 14.289 1.00 97.19 174 SER A O 1
ATOM 1353 N N . ILE A 1 175 ? -8.370 -8.473 12.999 1.00 98.06 175 ILE A N 1
ATOM 1354 C CA . ILE A 1 175 ? -9.574 -7.688 12.713 1.00 98.06 175 ILE A CA 1
ATOM 1355 C C . ILE A 1 175 ? -10.077 -8.029 11.318 1.00 98.06 175 ILE A C 1
ATOM 1357 O O . ILE A 1 175 ? -9.294 -8.115 10.378 1.00 98.06 175 ILE A O 1
ATOM 1361 N N . SER A 1 176 ? -11.388 -8.194 11.176 1.00 98.50 176 SER A N 1
ATOM 1362 C CA . SER A 1 176 ? -12.044 -8.320 9.874 1.00 98.50 176 SER A CA 1
ATOM 1363 C C . SER A 1 176 ? -13.084 -7.219 9.736 1.00 98.50 176 SER A C 1
ATOM 1365 O O . SER A 1 176 ? -13.921 -7.069 10.624 1.00 98.50 176 SER A O 1
ATOM 1367 N N . ILE A 1 177 ? -13.025 -6.447 8.655 1.00 98.44 177 ILE A N 1
ATOM 1368 C CA . ILE A 1 177 ? -13.993 -5.389 8.352 1.00 98.44 177 ILE A CA 1
ATOM 1369 C C . ILE A 1 177 ? -14.626 -5.674 6.991 1.00 98.44 177 ILE A C 1
ATOM 1371 O O . ILE A 1 177 ? -13.900 -5.953 6.042 1.00 98.44 177 ILE A O 1
ATOM 1375 N N . GLY A 1 178 ? -15.952 -5.593 6.882 1.00 98.50 178 GLY A N 1
ATOM 1376 C CA . GLY A 1 178 ? -16.631 -5.595 5.586 1.00 98.50 178 GLY A CA 1
ATOM 1377 C C . GLY A 1 178 ? -16.305 -4.308 4.833 1.00 98.50 178 GLY A C 1
ATOM 1378 O O . GLY A 1 178 ? -15.393 -4.267 4.009 1.00 98.50 178 GLY A O 1
ATOM 1379 N N . THR A 1 179 ? -16.978 -3.217 5.188 1.00 97.69 179 THR A N 1
ATOM 1380 C CA . THR A 1 179 ? -16.819 -1.929 4.499 1.00 97.69 179 THR A CA 1
ATOM 1381 C C . THR A 1 179 ? -16.275 -0.840 5.419 1.00 97.69 179 THR A C 1
ATOM 1383 O O . THR A 1 179 ? -16.745 -0.653 6.541 1.00 97.69 179 THR A O 1
ATOM 1386 N N . VAL A 1 180 ? -15.302 -0.074 4.924 1.00 95.75 180 VAL A N 1
ATOM 1387 C CA . VAL A 1 180 ? -14.828 1.170 5.541 1.00 95.75 180 VAL A CA 1
ATOM 1388 C C . VAL A 1 180 ? -15.241 2.349 4.665 1.00 95.75 180 VAL A C 1
ATOM 1390 O O . VAL A 1 180 ? -14.758 2.504 3.542 1.00 95.75 180 VAL A O 1
ATOM 1393 N N . ASN A 1 181 ? -16.110 3.195 5.208 1.00 94.19 181 ASN A N 1
ATOM 1394 C CA . ASN A 1 181 ? -16.534 4.460 4.621 1.00 94.19 181 ASN A CA 1
ATOM 1395 C C . ASN A 1 181 ? -16.552 5.544 5.711 1.00 94.19 181 ASN A C 1
ATOM 1397 O O . ASN A 1 181 ? -17.595 6.057 6.107 1.00 94.19 181 ASN A O 1
ATOM 1401 N N . ALA A 1 182 ? -15.372 5.857 6.244 1.00 89.50 182 ALA A N 1
ATOM 1402 C CA . ALA A 1 182 ? -15.182 6.806 7.331 1.00 89.50 182 ALA A CA 1
ATOM 1403 C C . ALA A 1 182 ? -14.027 7.770 7.037 1.00 89.50 182 ALA A C 1
ATOM 1405 O O . ALA A 1 182 ? -13.017 7.408 6.449 1.00 89.50 182 ALA A O 1
ATOM 1406 N N . LYS A 1 183 ? -14.140 9.019 7.501 1.00 84.31 183 LYS A N 1
ATOM 1407 C CA . LYS A 1 183 ? -13.148 10.088 7.249 1.00 84.31 183 LYS A CA 1
ATOM 1408 C C . LYS A 1 183 ? -12.177 10.329 8.414 1.00 84.31 183 LYS A C 1
ATOM 1410 O O . LYS A 1 183 ? -11.704 11.451 8.603 1.00 84.31 183 LYS A O 1
ATOM 1415 N N . GLY A 1 184 ? -11.925 9.308 9.229 1.00 83.19 184 GLY A N 1
ATOM 1416 C CA . GLY A 1 184 ? -11.020 9.401 10.378 1.00 83.19 184 GLY A CA 1
ATOM 1417 C C . GLY A 1 184 ? -9.560 9.632 9.976 1.00 83.19 184 GLY A C 1
ATOM 1418 O O . GLY A 1 184 ? -9.194 9.533 8.807 1.00 83.19 184 GLY A O 1
ATOM 1419 N N . LYS A 1 185 ? -8.697 9.948 10.947 1.00 89.94 185 LYS A N 1
ATOM 1420 C CA . LYS A 1 185 ? -7.238 9.936 10.743 1.00 89.94 185 LYS A CA 1
ATOM 1421 C C . LYS A 1 185 ? -6.603 8.755 11.467 1.00 89.94 185 LYS A C 1
ATOM 1423 O O . LYS A 1 185 ? -6.975 8.483 12.604 1.00 89.94 185 LYS A O 1
ATOM 1428 N N . TYR A 1 186 ? -5.591 8.120 10.886 1.00 90.81 186 TYR A N 1
ATOM 1429 C CA . TYR A 1 186 ? -4.834 7.033 11.518 1.00 90.81 186 TYR A CA 1
ATOM 1430 C C . TYR A 1 186 ? -5.699 5.813 11.875 1.00 90.81 186 TYR A C 1
ATOM 1432 O O . TYR A 1 186 ? -5.540 5.218 12.945 1.00 90.81 186 TYR A O 1
ATOM 1440 N N . ILE A 1 187 ? -6.640 5.446 11.003 1.00 93.94 187 ILE A N 1
ATOM 1441 C CA . ILE A 1 187 ? -7.455 4.239 11.188 1.00 93.94 187 ILE A CA 1
ATOM 1442 C C . ILE A 1 187 ? -6.557 3.012 11.024 1.00 93.94 187 ILE A C 1
ATOM 1444 O O . ILE A 1 187 ? -5.736 2.956 10.106 1.00 93.94 187 ILE A O 1
ATOM 1448 N N . LEU A 1 188 ? -6.701 2.036 11.926 1.00 94.12 188 LEU A N 1
ATOM 1449 C CA . LEU A 1 188 ? -5.943 0.779 11.911 1.00 94.12 188 LEU A CA 1
ATOM 1450 C C . LEU A 1 188 ? -4.420 0.974 11.944 1.00 94.12 188 LEU A C 1
ATOM 1452 O O . LEU A 1 188 ? -3.680 0.102 11.520 1.00 94.12 188 LEU A O 1
ATOM 1456 N N . THR A 1 189 ? -3.917 2.081 12.485 1.00 93.12 189 THR A N 1
ATOM 1457 C CA . THR A 1 189 ? -2.467 2.317 12.580 1.00 93.12 189 THR A CA 1
ATOM 1458 C C . THR A 1 189 ? -1.794 1.349 13.561 1.00 93.12 189 THR A C 1
ATOM 1460 O O . THR A 1 189 ? -2.303 1.139 14.665 1.00 93.12 189 THR A O 1
ATOM 1463 N N . ILE A 1 190 ? -0.620 0.818 13.200 1.00 93.56 190 ILE A N 1
ATOM 1464 C CA . ILE A 1 190 ? 0.169 -0.114 14.027 1.00 93.56 190 ILE A CA 1
ATOM 1465 C C . ILE A 1 190 ? -0.676 -1.354 14.396 1.00 93.56 190 ILE A C 1
ATOM 1467 O O . ILE A 1 190 ? -0.717 -1.772 15.548 1.00 93.56 190 ILE A O 1
ATOM 1471 N N . SER A 1 191 ? -1.428 -1.900 13.439 1.00 94.94 191 SER A N 1
ATOM 1472 C CA . SER A 1 191 ? -2.300 -3.071 13.648 1.00 94.94 191 SER A CA 1
ATOM 1473 C C . SER A 1 191 ? -1.691 -4.337 13.050 1.00 94.94 191 SER A C 1
ATOM 1475 O O . SER A 1 191 ? -0.729 -4.266 12.288 1.00 94.94 191 SER A O 1
ATOM 1477 N N . GLU A 1 192 ? -2.236 -5.504 13.395 1.00 96.81 192 GLU A N 1
ATOM 1478 C CA . GLU A 1 192 ? -1.713 -6.796 12.941 1.00 96.81 192 GLU A CA 1
ATOM 1479 C C . GLU A 1 192 ? -2.822 -7.752 12.480 1.00 96.81 192 GLU A C 1
ATOM 1481 O O . GLU A 1 192 ? -3.838 -7.901 13.162 1.00 96.81 192 GLU A O 1
ATOM 1486 N N . ASN A 1 193 ? -2.595 -8.477 11.381 1.00 97.56 193 ASN A N 1
ATOM 1487 C CA . ASN A 1 193 ? -3.519 -9.487 10.845 1.00 97.56 193 ASN A CA 1
ATOM 1488 C C . ASN A 1 193 ? -4.913 -8.889 10.596 1.00 97.56 193 ASN A C 1
ATOM 1490 O O . ASN A 1 193 ? -5.898 -9.273 11.231 1.00 97.56 193 ASN A O 1
ATOM 1494 N N . VAL A 1 194 ? -4.984 -7.899 9.713 1.00 97.94 194 VAL A N 1
ATOM 1495 C CA . VAL A 1 194 ? -6.227 -7.183 9.412 1.00 97.94 194 VAL A CA 1
ATOM 1496 C C . VAL A 1 194 ? -6.685 -7.541 8.010 1.00 97.94 194 VAL A C 1
ATOM 1498 O O . VAL A 1 194 ? -5.910 -7.449 7.062 1.00 97.94 194 VAL A O 1
ATOM 1501 N N . HIS A 1 195 ? -7.958 -7.894 7.878 1.00 98.50 195 HIS A N 1
ATOM 1502 C CA . HIS A 1 195 ? -8.618 -8.107 6.598 1.00 98.50 195 HIS A CA 1
ATOM 1503 C C . HIS A 1 195 ? -9.738 -7.085 6.400 1.00 98.50 195 HIS A C 1
ATOM 1505 O O . HIS A 1 195 ? -10.562 -6.897 7.298 1.00 98.50 195 HIS A O 1
ATOM 1511 N N . VAL A 1 196 ? -9.794 -6.445 5.233 1.00 98.19 196 VAL A N 1
ATOM 1512 C CA . VAL A 1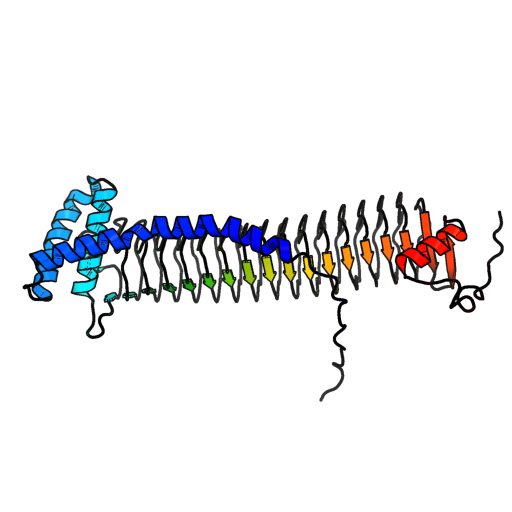 196 ? -10.854 -5.499 4.864 1.00 98.19 196 VAL A CA 1
ATOM 1513 C C . VAL A 1 196 ? -11.412 -5.847 3.492 1.00 98.19 196 VAL A C 1
ATOM 1515 O O . VAL A 1 196 ? -10.668 -5.901 2.516 1.00 98.19 196 VAL A O 1
ATOM 1518 N N . GLU A 1 197 ? -12.722 -6.062 3.392 1.00 98.38 197 GLU A N 1
ATOM 1519 C CA . GLU A 1 197 ? -13.336 -6.410 2.108 1.00 98.38 197 GLU A CA 1
ATOM 1520 C C . GLU A 1 197 ? -13.376 -5.193 1.176 1.00 98.38 197 GLU A C 1
ATOM 1522 O O . GLU A 1 197 ? -13.027 -5.295 0.001 1.00 98.38 197 GLU A O 1
ATOM 1527 N N . THR A 1 198 ? -13.774 -4.016 1.662 1.00 97.38 198 THR A N 1
ATOM 1528 C CA . THR A 1 198 ? -13.861 -2.813 0.823 1.00 97.38 198 THR A CA 1
ATOM 1529 C C . THR A 1 198 ? -13.536 -1.533 1.583 1.00 97.38 198 THR A C 1
ATOM 1531 O O . THR A 1 198 ? -14.041 -1.291 2.678 1.00 97.38 198 THR A O 1
ATOM 1534 N N . ILE A 1 199 ? -12.732 -0.670 0.963 1.00 95.00 199 ILE A N 1
ATOM 1535 C CA . ILE A 1 199 ? -12.497 0.709 1.393 1.00 95.00 199 ILE A CA 1
ATOM 1536 C C . ILE A 1 199 ? -13.122 1.647 0.359 1.00 95.00 199 ILE A C 1
ATOM 1538 O O . ILE A 1 199 ? -12.622 1.794 -0.757 1.00 95.00 199 ILE A O 1
ATOM 1542 N N . GLU A 1 200 ? -14.216 2.295 0.746 1.00 92.56 200 GLU A N 1
ATOM 1543 C CA . GLU A 1 200 ? -14.860 3.361 -0.031 1.00 92.56 200 GLU A CA 1
ATOM 1544 C C . GLU A 1 200 ? -14.346 4.747 0.370 1.00 92.56 200 GLU A C 1
ATOM 1546 O O . GLU A 1 200 ? -14.396 5.684 -0.423 1.00 92.56 200 GLU A O 1
ATOM 1551 N N . GLY A 1 201 ? -13.854 4.870 1.606 1.00 88.38 201 GLY A N 1
ATOM 1552 C CA . GLY A 1 201 ? -13.203 6.063 2.126 1.00 88.38 201 GLY A CA 1
ATOM 1553 C C . GLY A 1 201 ? -12.653 5.815 3.527 1.00 88.38 201 GLY A C 1
ATOM 1554 O O . GLY A 1 201 ? -13.358 5.295 4.386 1.00 88.38 201 GLY A O 1
ATOM 1555 N N . SER A 1 202 ? -11.397 6.182 3.767 1.00 80.50 202 SER A N 1
ATOM 1556 C CA . SER A 1 202 ? -10.697 5.931 5.040 1.00 80.50 202 SER A CA 1
ATOM 1557 C C . SER A 1 202 ? -10.134 7.185 5.715 1.00 80.50 202 SER A C 1
ATOM 1559 O O . SER A 1 202 ? -9.567 7.095 6.805 1.00 80.50 202 SER A O 1
ATOM 1561 N N . GLY A 1 203 ? -10.286 8.356 5.088 1.00 83.38 203 GLY A N 1
ATOM 1562 C CA . GLY A 1 203 ? -9.653 9.597 5.529 1.00 83.38 203 GLY A CA 1
ATOM 1563 C C . GLY A 1 203 ? -8.126 9.531 5.418 1.00 83.38 203 GLY A C 1
ATOM 1564 O O . GLY A 1 203 ? -7.600 8.973 4.466 1.00 83.38 203 GLY A O 1
ATOM 1565 N N . HIS A 1 204 ? -7.395 10.113 6.373 1.00 86.56 204 HIS A N 1
ATOM 1566 C CA . HIS A 1 204 ? -5.932 10.224 6.275 1.00 86.56 204 HIS A CA 1
ATOM 1567 C C . HIS A 1 204 ? -5.218 9.103 7.042 1.00 86.56 204 HIS A C 1
ATOM 1569 O O . HIS A 1 204 ? -5.423 8.987 8.247 1.00 86.56 204 HIS A O 1
ATOM 1575 N N . TYR A 1 205 ? -4.289 8.385 6.403 1.00 90.50 205 TYR A N 1
ATOM 1576 C CA . TYR A 1 205 ? -3.476 7.307 6.997 1.00 90.50 205 TYR A CA 1
ATOM 1577 C C . TYR A 1 205 ? -4.291 6.082 7.417 1.00 90.50 205 TYR A C 1
ATOM 1579 O O . TYR A 1 205 ? -4.634 5.907 8.588 1.00 90.50 205 TYR A O 1
ATOM 1587 N N . PHE A 1 206 ? -4.559 5.202 6.462 1.00 94.25 206 PHE A N 1
ATOM 1588 C CA . PHE A 1 206 ? -5.168 3.904 6.708 1.00 94.25 206 PHE A CA 1
ATOM 1589 C C . PHE A 1 206 ? -4.102 2.811 6.804 1.00 94.25 206 PHE A C 1
ATOM 1591 O O . PHE A 1 206 ? -3.288 2.665 5.899 1.00 94.25 206 PHE A O 1
ATOM 1598 N N . GLY A 1 207 ? -4.093 2.037 7.892 1.00 94.81 207 GLY A N 1
ATOM 1599 C CA . GLY A 1 207 ? -3.166 0.911 8.075 1.00 94.81 207 GLY A CA 1
ATOM 1600 C C . GLY A 1 207 ? -1.683 1.303 8.114 1.00 94.81 207 GLY A C 1
ATOM 1601 O O . GLY A 1 207 ? -0.814 0.478 7.839 1.00 94.81 207 GLY A O 1
ATOM 1602 N N . TYR A 1 208 ? -1.381 2.553 8.474 1.00 94.69 208 TYR A N 1
ATOM 1603 C CA . TYR A 1 208 ? -0.012 3.056 8.610 1.00 94.69 208 TYR A CA 1
ATOM 1604 C C . TYR A 1 208 ? 0.802 2.195 9.591 1.00 94.69 208 TYR A C 1
ATOM 1606 O O . TYR A 1 208 ? 0.319 1.892 10.686 1.00 94.69 208 TYR A O 1
ATOM 1614 N N . GLU A 1 209 ? 2.019 1.801 9.208 1.00 94.75 209 GLU A N 1
ATOM 1615 C CA . GLU A 1 209 ? 2.928 0.966 10.021 1.00 94.75 209 GLU A CA 1
ATOM 1616 C C . GLU A 1 209 ? 2.303 -0.342 10.547 1.00 94.75 209 GLU A C 1
ATOM 1618 O O . GLU A 1 209 ? 2.614 -0.792 11.653 1.00 94.75 209 GLU A O 1
ATOM 1623 N N . SER A 1 210 ? 1.375 -0.928 9.789 1.00 95.50 210 SER A N 1
ATOM 1624 C CA . SER A 1 210 ? 0.684 -2.168 10.167 1.00 95.50 210 SER A CA 1
ATOM 1625 C C . SER A 1 210 ? 1.300 -3.390 9.501 1.00 95.50 210 SER A C 1
ATOM 1627 O O . SER A 1 210 ? 2.017 -3.267 8.512 1.00 95.50 210 SER A O 1
ATOM 1629 N N . ILE A 1 211 ? 1.024 -4.570 10.050 1.00 96.88 211 ILE A N 1
ATOM 1630 C CA . ILE A 1 211 ? 1.623 -5.835 9.621 1.00 96.88 211 ILE A CA 1
ATOM 1631 C C . ILE A 1 211 ? 0.521 -6.802 9.176 1.00 96.88 211 ILE A C 1
ATOM 1633 O O . ILE A 1 211 ? -0.477 -6.964 9.883 1.00 96.88 211 ILE A O 1
ATOM 1637 N N . LYS A 1 212 ? 0.719 -7.490 8.045 1.00 97.00 212 LYS A N 1
ATOM 1638 C CA . LYS A 1 212 ? -0.225 -8.474 7.481 1.00 97.00 212 LYS A CA 1
ATOM 1639 C C . LYS A 1 212 ? -1.604 -7.861 7.250 1.00 97.00 212 LYS A C 1
ATOM 1641 O O . LYS A 1 212 ? -2.603 -8.268 7.850 1.00 97.00 212 LYS A O 1
ATOM 1646 N N . MET A 1 213 ? -1.622 -6.833 6.410 1.00 97.75 213 MET A N 1
ATOM 1647 C CA . MET A 1 213 ? -2.837 -6.147 5.981 1.00 97.75 213 MET A CA 1
ATOM 1648 C C . MET A 1 213 ? -3.303 -6.759 4.664 1.00 97.75 213 MET A C 1
ATOM 1650 O O . MET A 1 213 ? -2.539 -6.779 3.706 1.00 97.75 213 MET A O 1
ATOM 1654 N N . HIS A 1 214 ? -4.552 -7.207 4.581 1.00 98.44 214 HIS A N 1
ATOM 1655 C CA . HIS A 1 214 ? -5.160 -7.637 3.323 1.00 98.44 214 HIS A CA 1
ATOM 1656 C C . HIS A 1 214 ? -6.414 -6.818 3.038 1.00 98.44 214 HIS A C 1
ATOM 1658 O O . HIS A 1 214 ? -7.322 -6.765 3.865 1.00 98.44 214 HIS A O 1
ATOM 1664 N N . VAL A 1 215 ? -6.460 -6.172 1.875 1.00 97.81 215 VAL A N 1
ATOM 1665 C CA . VAL A 1 215 ? -7.610 -5.392 1.413 1.00 97.81 215 VAL A CA 1
ATOM 1666 C C . VAL A 1 215 ? -8.079 -5.928 0.062 1.00 97.81 215 VAL A C 1
ATOM 1668 O O . VAL A 1 215 ? -7.307 -5.924 -0.893 1.00 97.81 215 VAL A O 1
ATOM 1671 N N . ASN A 1 216 ? -9.336 -6.358 -0.070 1.00 98.44 216 ASN A N 1
ATOM 1672 C CA . ASN A 1 216 ? -9.795 -6.888 -1.363 1.00 98.44 216 ASN A CA 1
ATOM 1673 C C . ASN A 1 216 ? -10.019 -5.757 -2.372 1.00 98.44 216 ASN A C 1
ATOM 1675 O O . ASN A 1 216 ? -9.633 -5.858 -3.533 1.00 98.44 216 ASN A O 1
ATOM 1679 N N . THR A 1 217 ? -10.671 -4.662 -1.977 1.00 97.31 217 THR A N 1
ATOM 1680 C CA . THR A 1 217 ? -10.973 -3.574 -2.918 1.00 97.31 217 THR A CA 1
ATOM 1681 C C . THR A 1 217 ? -10.844 -2.198 -2.284 1.00 97.31 217 THR A C 1
ATOM 1683 O O . THR A 1 217 ? -11.392 -1.931 -1.218 1.00 97.31 217 THR A O 1
ATOM 1686 N N . VAL A 1 218 ? -10.155 -1.299 -2.982 1.00 94.62 218 VAL A N 1
ATOM 1687 C CA . VAL A 1 218 ? -10.088 0.132 -2.675 1.00 94.62 218 VAL A CA 1
ATOM 1688 C C . VAL A 1 218 ? -10.737 0.897 -3.823 1.00 94.62 218 VAL A C 1
ATOM 1690 O O . VAL A 1 218 ? -10.206 0.912 -4.932 1.00 94.62 218 VAL A O 1
ATOM 1693 N N . VAL A 1 219 ? -11.893 1.512 -3.573 1.00 91.25 219 VAL A N 1
ATOM 1694 C CA . VAL A 1 219 ? -12.694 2.189 -4.611 1.00 91.25 219 VAL A CA 1
ATOM 1695 C C . VAL A 1 219 ? -12.202 3.618 -4.833 1.00 91.25 219 VAL A C 1
ATOM 1697 O O . VAL A 1 219 ? -11.869 4.012 -5.948 1.00 91.25 219 VAL A O 1
ATOM 1700 N N . ASN A 1 220 ? -12.149 4.414 -3.765 1.00 76.38 220 ASN A N 1
ATOM 1701 C CA . ASN A 1 220 ? -11.685 5.795 -3.822 1.00 76.38 220 ASN A CA 1
ATOM 1702 C C . ASN A 1 220 ? -11.097 6.188 -2.469 1.00 76.38 220 ASN A C 1
ATOM 1704 O O . ASN A 1 220 ? -11.823 6.508 -1.532 1.00 76.38 220 ASN A O 1
ATOM 1708 N N . GLU A 1 221 ? -9.776 6.172 -2.364 1.00 67.88 221 GLU A N 1
ATOM 1709 C CA . GLU A 1 221 ? -9.110 6.567 -1.128 1.00 67.88 221 GLU A CA 1
ATOM 1710 C C . GLU A 1 221 ? -8.572 7.983 -1.260 1.00 67.88 221 GLU A C 1
ATOM 1712 O O . GLU A 1 221 ? -7.742 8.234 -2.126 1.00 67.88 221 GLU A O 1
ATOM 1717 N N . ASP A 1 222 ? -9.077 8.896 -0.424 1.00 73.56 222 ASP A N 1
ATOM 1718 C CA . ASP A 1 222 ? -8.589 10.268 -0.262 1.00 73.56 222 ASP A CA 1
ATOM 1719 C C . ASP A 1 222 ? -7.542 10.322 0.870 1.00 73.56 222 ASP A C 1
ATOM 1721 O O . ASP A 1 222 ? -7.879 10.747 1.979 1.00 73.56 222 ASP A O 1
ATOM 1725 N N . GLY A 1 223 ? -6.295 9.868 0.652 1.00 84.62 223 GLY A N 1
ATOM 1726 C CA . GLY A 1 223 ? -5.335 9.830 1.757 1.00 84.62 223 GLY A CA 1
ATOM 1727 C C . GLY A 1 223 ? -3.985 9.139 1.547 1.00 84.62 223 GLY A C 1
ATOM 1728 O O . GLY A 1 223 ? -3.252 9.409 0.599 1.00 84.62 223 GLY A O 1
ATOM 1729 N N . TYR A 1 224 ? -3.608 8.401 2.594 1.00 91.06 224 TYR A N 1
ATOM 1730 C CA . TYR A 1 224 ? -2.341 7.687 2.726 1.00 91.06 224 TYR A CA 1
ATOM 1731 C C . TYR A 1 224 ? -2.689 6.231 3.005 1.00 91.06 224 TYR A C 1
ATOM 1733 O O . TYR A 1 224 ? -3.118 5.904 4.118 1.00 91.06 224 TYR A O 1
ATOM 1741 N N . LEU A 1 225 ? -2.499 5.363 2.023 1.00 93.56 225 LEU A N 1
ATOM 1742 C CA . LEU A 1 225 ? -2.911 3.970 2.103 1.00 93.56 225 LEU A CA 1
ATOM 1743 C C . LEU A 1 225 ? -1.718 3.073 2.432 1.00 93.56 225 LEU A C 1
ATOM 1745 O O . LEU A 1 225 ? -0.790 2.955 1.639 1.00 93.56 225 LEU A O 1
ATOM 1749 N N . LEU A 1 226 ? -1.765 2.394 3.579 1.00 94.44 226 LEU A N 1
ATOM 1750 C CA . LEU A 1 226 ? -0.831 1.330 3.968 1.00 94.44 226 LEU A CA 1
ATOM 1751 C C . LEU A 1 226 ? 0.654 1.752 3.951 1.00 94.44 226 LEU A C 1
ATOM 1753 O O . LEU A 1 226 ? 1.541 0.921 3.774 1.00 94.44 226 LEU A O 1
ATOM 1757 N N . CYS A 1 227 ? 0.959 3.037 4.144 1.00 93.62 227 CYS A N 1
ATOM 1758 C CA . CYS A 1 227 ? 2.348 3.500 4.154 1.00 93.62 227 CYS A CA 1
ATOM 1759 C C . CYS A 1 227 ? 3.120 2.931 5.355 1.00 93.62 227 CYS A C 1
ATOM 1761 O O . CYS A 1 227 ? 2.607 2.879 6.479 1.00 93.62 227 CYS A O 1
ATOM 1763 N N . GLY A 1 228 ? 4.371 2.533 5.128 1.00 94.19 228 GLY A N 1
ATOM 1764 C CA . GLY A 1 228 ? 5.228 1.938 6.152 1.00 94.19 228 GLY A CA 1
ATOM 1765 C C . GLY A 1 228 ? 4.792 0.545 6.611 1.00 94.19 228 GLY A C 1
ATOM 1766 O O . GLY A 1 228 ? 5.235 0.109 7.672 1.00 94.19 228 GLY A O 1
ATOM 1767 N N . SER A 1 229 ? 3.878 -0.110 5.891 1.00 94.62 229 SER A N 1
ATOM 1768 C CA . SER A 1 229 ? 3.343 -1.416 6.277 1.00 94.62 229 SER A CA 1
ATOM 1769 C C . SER A 1 229 ? 4.269 -2.574 5.885 1.00 94.62 229 SER A C 1
ATOM 1771 O O . SER A 1 229 ? 5.124 -2.459 5.004 1.00 94.62 229 SER A O 1
ATOM 1773 N N . GLU A 1 230 ? 4.103 -3.703 6.569 1.00 96.44 230 GLU A N 1
ATOM 1774 C CA . GLU A 1 230 ? 4.780 -4.971 6.289 1.00 96.44 230 GLU A CA 1
ATOM 1775 C C . GLU A 1 230 ? 3.738 -6.019 5.882 1.00 96.44 230 GLU A C 1
ATOM 1777 O O . GLU A 1 230 ? 2.688 -6.126 6.518 1.00 96.44 230 GLU A O 1
ATOM 1782 N N . ASP A 1 231 ? 4.029 -6.817 4.853 1.00 97.19 231 ASP A N 1
ATOM 1783 C CA . ASP A 1 231 ? 3.120 -7.847 4.330 1.00 97.19 231 ASP A CA 1
ATOM 1784 C C . ASP A 1 231 ? 1.739 -7.285 3.948 1.00 97.19 231 ASP A C 1
ATOM 1786 O O . ASP A 1 231 ? 0.697 -7.800 4.361 1.00 97.19 231 ASP A O 1
ATOM 1790 N N . ALA A 1 232 ? 1.726 -6.187 3.190 1.00 97.38 232 ALA A N 1
ATOM 1791 C CA . ALA A 1 232 ? 0.499 -5.604 2.666 1.00 97.38 232 ALA A CA 1
ATOM 1792 C C . ALA A 1 232 ? 0.087 -6.276 1.354 1.00 97.38 232 ALA A C 1
ATOM 1794 O O . ALA A 1 232 ? 0.869 -6.364 0.411 1.00 97.38 232 ALA A O 1
ATOM 1795 N N . VAL A 1 233 ? -1.168 -6.704 1.276 1.00 98.31 233 VAL A N 1
ATOM 1796 C CA . VAL A 1 233 ? -1.776 -7.287 0.081 1.00 98.31 233 VAL A CA 1
ATOM 1797 C C . VAL A 1 233 ? -3.019 -6.490 -0.281 1.00 98.31 233 VAL A C 1
ATOM 1799 O O . VAL A 1 233 ? -3.892 -6.279 0.564 1.00 98.31 233 VAL A O 1
ATOM 1802 N N . VAL A 1 234 ? -3.121 -6.066 -1.539 1.00 97.69 234 VAL A N 1
ATOM 1803 C CA . VAL A 1 234 ? -4.325 -5.423 -2.070 1.00 97.69 234 VAL A CA 1
ATOM 1804 C C . VAL A 1 234 ? -4.745 -6.089 -3.377 1.00 97.69 234 VAL A C 1
ATOM 1806 O O . VAL A 1 234 ? -3.989 -6.077 -4.346 1.00 97.69 234 VAL A O 1
ATOM 1809 N N . ASP A 1 235 ? -5.950 -6.659 -3.440 1.00 98.38 235 ASP A N 1
ATOM 1810 C CA . ASP A 1 235 ? -6.363 -7.368 -4.661 1.00 98.38 235 ASP A CA 1
ATOM 1811 C C . ASP A 1 235 ? -6.695 -6.377 -5.786 1.00 98.38 235 ASP A C 1
ATOM 1813 O O . ASP A 1 235 ? -6.282 -6.572 -6.929 1.00 98.38 235 ASP A O 1
ATOM 1817 N N . LYS A 1 236 ? -7.420 -5.297 -5.475 1.00 97.50 236 LYS A N 1
ATOM 1818 C CA . LYS A 1 236 ? -7.787 -4.277 -6.459 1.00 97.50 236 LYS A CA 1
ATOM 1819 C C . LYS A 1 236 ? -7.789 -2.869 -5.875 1.00 97.50 236 LYS A C 1
ATOM 1821 O O . LYS A 1 236 ? -8.420 -2.607 -4.853 1.00 97.50 236 LYS A O 1
ATOM 1826 N N . ILE A 1 237 ? -7.165 -1.939 -6.586 1.00 95.31 237 ILE A N 1
ATOM 1827 C CA . ILE A 1 237 ? -7.244 -0.500 -6.340 1.00 95.31 237 ILE A CA 1
ATOM 1828 C C . ILE A 1 237 ? -7.847 0.152 -7.582 1.00 95.31 237 ILE A C 1
ATOM 1830 O O . ILE A 1 237 ? -7.189 0.275 -8.613 1.00 95.31 237 ILE A O 1
ATOM 1834 N N . GLU A 1 238 ? -9.104 0.579 -7.498 1.00 93.69 238 GLU A N 1
ATOM 1835 C CA . GLU A 1 238 ? -9.769 1.287 -8.598 1.00 93.69 238 GLU A CA 1
ATOM 1836 C C . GLU A 1 238 ? -9.207 2.701 -8.751 1.00 93.69 238 GLU A C 1
ATOM 1838 O O . GLU A 1 238 ? -8.972 3.182 -9.861 1.00 93.69 238 GLU A O 1
ATOM 1843 N N . LYS A 1 239 ? -8.950 3.361 -7.620 1.00 88.12 239 LYS A N 1
ATOM 1844 C CA . LYS A 1 239 ? -8.342 4.684 -7.592 1.00 88.12 239 LYS A CA 1
ATOM 1845 C C . LYS A 1 239 ? -7.630 4.935 -6.266 1.00 88.12 239 LYS A C 1
ATOM 1847 O O . LYS A 1 239 ? -8.262 5.003 -5.213 1.00 88.12 239 LYS A O 1
ATOM 1852 N N . SER A 1 240 ? -6.320 5.149 -6.338 1.00 79.75 240 SER A N 1
ATOM 1853 C CA . SER A 1 240 ? -5.519 5.650 -5.216 1.00 79.75 240 SER A CA 1
ATOM 1854 C C . SER A 1 240 ? -5.329 7.151 -5.362 1.00 79.75 240 SER A C 1
ATOM 1856 O O . SER A 1 240 ? -4.776 7.593 -6.376 1.00 79.75 240 SER A O 1
ATOM 1858 N N . SER A 1 241 ? -5.736 7.939 -4.366 1.00 68.31 241 SER A N 1
ATOM 1859 C CA . SER A 1 241 ? -5.341 9.346 -4.323 1.00 68.31 241 SER A CA 1
ATOM 1860 C C . SER A 1 241 ? -4.078 9.527 -3.473 1.00 68.31 241 SER A C 1
ATOM 1862 O O . SER A 1 241 ? -3.844 8.828 -2.496 1.00 68.31 241 SER A O 1
ATOM 1864 N N . PHE A 1 242 ? -3.242 10.455 -3.922 1.00 77.62 242 PHE A N 1
ATOM 1865 C CA . PHE A 1 242 ? -1.982 10.900 -3.333 1.00 77.62 242 PHE A CA 1
ATOM 1866 C C . PHE A 1 242 ? -0.918 9.851 -3.006 1.00 77.62 242 PHE A C 1
ATOM 1868 O O . PHE A 1 242 ? 0.009 9.762 -3.802 1.00 77.62 242 PHE A O 1
ATOM 1875 N N . VAL A 1 243 ? -0.966 9.125 -1.887 1.00 88.75 243 VAL A N 1
ATOM 1876 C CA . VAL A 1 243 ? 0.182 8.301 -1.461 1.00 88.75 243 VAL A CA 1
ATOM 1877 C C . VAL A 1 243 ? -0.267 6.913 -1.026 1.00 88.75 243 VAL A C 1
ATOM 1879 O O . VAL A 1 243 ? -0.947 6.761 -0.018 1.00 88.75 243 VAL A O 1
ATOM 1882 N N . ALA A 1 244 ? 0.167 5.875 -1.731 1.00 92.69 244 ALA A N 1
ATOM 1883 C CA . ALA A 1 244 ? -0.067 4.494 -1.321 1.00 92.69 244 ALA A CA 1
ATOM 1884 C C . ALA A 1 244 ? 1.242 3.731 -1.201 1.00 92.69 244 ALA A C 1
ATOM 1886 O O . ALA A 1 244 ? 2.150 3.907 -2.008 1.00 92.69 244 ALA A O 1
ATOM 1887 N N . LEU A 1 245 ? 1.326 2.863 -0.195 1.00 94.62 245 LEU A N 1
ATOM 1888 C CA . LEU A 1 245 ? 2.402 1.895 0.005 1.00 94.62 245 LEU A CA 1
ATOM 1889 C C . LEU A 1 245 ? 3.809 2.503 0.094 1.00 94.62 245 LEU A C 1
ATOM 1891 O O . LEU A 1 245 ? 4.784 1.765 0.037 1.00 94.62 245 LEU A O 1
ATOM 1895 N N . GLN A 1 246 ? 3.945 3.815 0.287 1.00 94.31 246 GLN A N 1
ATOM 1896 C CA . GLN A 1 246 ? 5.245 4.459 0.460 1.00 94.31 246 GLN A CA 1
ATOM 1897 C C . GLN A 1 246 ? 5.984 3.845 1.657 1.00 94.31 246 GLN A C 1
ATOM 1899 O O . GLN A 1 246 ? 5.391 3.679 2.730 1.00 94.31 246 GLN A O 1
ATOM 1904 N N . LYS A 1 247 ? 7.277 3.548 1.489 1.00 95.50 247 LYS A N 1
ATOM 1905 C CA . LYS A 1 247 ? 8.154 2.952 2.514 1.00 95.50 247 LYS A CA 1
ATOM 1906 C C . LYS A 1 247 ? 7.652 1.613 3.056 1.00 95.50 247 LYS A C 1
ATOM 1908 O O . LYS A 1 247 ? 7.914 1.291 4.215 1.00 95.50 247 LYS A O 1
ATOM 1913 N N . SER A 1 248 ? 6.890 0.858 2.268 1.00 95.00 248 SER A N 1
ATOM 1914 C CA . SER A 1 248 ? 6.445 -0.473 2.691 1.00 95.00 248 SER A CA 1
ATOM 1915 C C . SER A 1 248 ? 7.599 -1.467 2.610 1.00 95.00 248 SER A C 1
ATOM 1917 O O . SER A 1 248 ? 8.480 -1.337 1.762 1.00 95.00 248 SER A O 1
ATOM 1919 N N . ILE A 1 249 ? 7.595 -2.461 3.496 1.00 95.75 249 ILE A N 1
ATOM 1920 C CA . ILE A 1 249 ? 8.624 -3.509 3.494 1.00 95.75 249 ILE A CA 1
ATOM 1921 C C . ILE A 1 249 ? 8.308 -4.535 2.405 1.00 95.75 249 ILE A C 1
ATOM 1923 O O . ILE A 1 249 ? 9.124 -4.780 1.533 1.00 95.75 249 ILE A O 1
ATOM 1927 N N . ARG A 1 250 ? 7.106 -5.116 2.445 1.00 96.62 250 ARG A N 1
ATOM 1928 C CA . ARG A 1 250 ? 6.617 -6.061 1.436 1.00 96.62 250 ARG A CA 1
ATOM 1929 C C . ARG A 1 250 ? 5.195 -5.701 1.077 1.00 96.62 250 ARG A C 1
ATOM 1931 O O . ARG A 1 250 ? 4.328 -5.700 1.955 1.00 96.62 250 ARG A O 1
ATOM 1938 N N . ALA A 1 251 ? 4.973 -5.374 -0.186 1.00 97.38 251 ALA A N 1
ATOM 1939 C CA . ALA A 1 251 ? 3.676 -4.975 -0.694 1.00 97.38 251 ALA A CA 1
ATOM 1940 C C . ALA A 1 251 ? 3.369 -5.670 -2.022 1.00 97.38 251 ALA A C 1
ATOM 1942 O O . ALA A 1 251 ? 4.151 -5.603 -2.968 1.00 97.38 251 ALA A O 1
ATOM 1943 N N . TYR A 1 252 ? 2.195 -6.289 -2.102 1.00 98.31 252 TYR A N 1
ATOM 1944 C CA . TYR A 1 252 ? 1.684 -6.917 -3.312 1.00 98.31 252 TYR A CA 1
ATOM 1945 C C . TYR A 1 252 ? 0.334 -6.319 -3.699 1.00 98.31 252 TYR A C 1
ATOM 1947 O O . TYR A 1 252 ? -0.604 -6.306 -2.900 1.00 98.31 252 TYR A O 1
ATOM 1955 N N . VAL A 1 253 ? 0.229 -5.849 -4.941 1.00 97.88 253 VAL A N 1
ATOM 1956 C CA . VAL A 1 253 ? -1.024 -5.371 -5.526 1.00 97.88 253 VAL A CA 1
ATOM 1957 C C . VAL A 1 253 ? -1.332 -6.140 -6.799 1.00 97.88 253 VAL A C 1
ATOM 1959 O O . VAL A 1 253 ? -0.552 -6.142 -7.746 1.00 97.88 253 VAL A O 1
ATOM 1962 N N . LYS A 1 254 ? -2.484 -6.801 -6.851 1.00 98.19 254 LYS A N 1
ATOM 1963 C CA . LYS A 1 254 ? -2.839 -7.596 -8.029 1.00 98.19 254 LYS A CA 1
ATOM 1964 C C . LYS A 1 254 ? -3.322 -6.712 -9.184 1.00 98.19 254 LYS A C 1
ATOM 1966 O O . LYS A 1 254 ? -2.864 -6.873 -10.310 1.00 98.19 254 LYS A O 1
ATOM 1971 N N . GLU A 1 255 ? -4.203 -5.753 -8.922 1.00 97.88 255 GLU A N 1
ATOM 1972 C CA . GLU A 1 255 ? -4.711 -4.841 -9.951 1.00 97.88 255 GLU A CA 1
ATOM 1973 C C . GLU A 1 255 ? -4.759 -3.397 -9.442 1.00 97.88 255 GLU A C 1
ATOM 1975 O O . GLU A 1 255 ? -5.421 -3.087 -8.453 1.00 97.88 255 GLU A O 1
ATOM 1980 N N . LEU A 1 256 ? -4.086 -2.494 -10.147 1.00 95.50 256 LEU A N 1
ATOM 1981 C CA . LEU A 1 256 ? -4.127 -1.054 -9.930 1.00 95.50 256 LEU A CA 1
ATOM 1982 C C . LEU A 1 256 ? -4.684 -0.382 -11.184 1.00 95.50 256 LEU A C 1
ATOM 1984 O O . LEU A 1 256 ? -3.994 -0.275 -12.190 1.00 95.50 256 LEU A O 1
ATOM 1988 N N . VAL A 1 257 ? -5.918 0.110 -11.134 1.00 94.94 257 VAL A N 1
ATOM 1989 C CA . VAL A 1 257 ? -6.550 0.756 -12.292 1.00 94.94 257 VAL A CA 1
ATOM 1990 C C . VAL A 1 257 ? -5.966 2.156 -12.497 1.00 94.94 257 VAL A C 1
ATOM 1992 O O . VAL A 1 257 ? -5.464 2.459 -13.578 1.00 94.94 257 VAL A O 1
ATOM 1995 N N . VAL A 1 258 ? -5.971 3.003 -11.458 1.00 91.25 258 VAL A N 1
ATOM 1996 C CA . VAL A 1 258 ? -5.353 4.341 -11.493 1.00 91.25 258 VAL A CA 1
ATOM 1997 C C . VAL A 1 258 ? -4.649 4.676 -10.173 1.00 91.25 258 VAL A C 1
ATOM 1999 O O . VAL A 1 258 ? -5.279 4.714 -9.114 1.00 91.25 258 VAL A O 1
ATOM 2002 N N . ALA A 1 259 ? -3.369 5.045 -10.245 1.00 87.88 259 ALA A N 1
ATOM 2003 C CA . ALA A 1 259 ? -2.668 5.786 -9.195 1.00 87.88 259 ALA A CA 1
ATOM 2004 C C . ALA A 1 259 ? -2.506 7.256 -9.599 1.00 87.88 259 ALA A C 1
ATOM 2006 O O . ALA A 1 259 ? -2.026 7.561 -10.688 1.00 87.88 259 ALA A O 1
ATOM 2007 N N . GLN A 1 260 ? -2.909 8.182 -8.725 1.00 82.06 260 GLN A N 1
ATOM 2008 C CA . GLN A 1 260 ? -2.883 9.612 -9.050 1.00 82.06 260 GLN A CA 1
ATOM 2009 C C . GLN A 1 260 ? -1.526 10.294 -8.831 1.00 82.06 260 GLN A C 1
ATOM 2011 O O . GLN A 1 260 ? -1.231 11.253 -9.542 1.00 82.06 260 GLN A O 1
ATOM 2016 N N . SER A 1 261 ? -0.719 9.846 -7.865 1.00 82.81 261 SER A N 1
ATOM 2017 C CA . SER A 1 261 ? 0.599 10.440 -7.592 1.00 82.81 261 SER A CA 1
ATOM 2018 C C . SER A 1 261 ? 1.614 9.382 -7.165 1.00 82.81 261 SER A C 1
ATOM 2020 O O . SER A 1 261 ? 2.178 8.716 -8.034 1.00 82.81 261 SER A O 1
ATOM 2022 N N . ASP A 1 262 ? 1.806 9.205 -5.859 1.00 88.06 262 ASP A N 1
ATOM 2023 C CA . ASP A 1 262 ? 2.919 8.473 -5.276 1.00 88.06 262 ASP A CA 1
ATOM 2024 C C . ASP A 1 262 ? 2.457 7.072 -4.898 1.00 88.06 262 ASP A C 1
ATOM 2026 O O . ASP A 1 262 ? 1.505 6.878 -4.140 1.00 88.06 262 ASP A O 1
ATOM 2030 N N . PHE A 1 263 ? 3.118 6.071 -5.465 1.00 94.12 263 PHE A N 1
ATOM 2031 C CA . PHE A 1 263 ? 2.745 4.684 -5.252 1.00 94.12 263 PHE A CA 1
ATOM 2032 C C . PHE A 1 263 ? 3.995 3.849 -5.046 1.00 94.12 263 PHE A C 1
ATOM 2034 O O . PHE A 1 263 ? 4.811 3.720 -5.953 1.00 94.12 263 PHE A O 1
ATOM 2041 N N . GLY A 1 264 ? 4.147 3.291 -3.850 1.00 94.50 264 GLY A N 1
ATOM 2042 C CA . GLY A 1 264 ? 5.241 2.392 -3.509 1.00 94.50 264 GLY A CA 1
ATOM 2043 C C . GLY A 1 264 ? 6.630 3.035 -3.475 1.00 94.50 264 GLY A C 1
ATOM 2044 O O . GLY A 1 264 ? 7.619 2.308 -3.439 1.00 94.50 264 GLY A O 1
ATOM 2045 N N . GLU A 1 265 ? 6.723 4.366 -3.451 1.00 94.81 265 GLU A N 1
ATOM 2046 C CA . GLU A 1 265 ? 7.991 5.096 -3.326 1.00 94.81 265 GLU A CA 1
ATOM 2047 C C . GLU A 1 265 ? 8.792 4.623 -2.097 1.00 94.81 265 GLU A C 1
ATOM 2049 O O . GLU A 1 265 ? 8.231 4.433 -1.015 1.00 94.81 265 GLU A O 1
ATOM 2054 N N . GLU A 1 266 ? 10.104 4.440 -2.266 1.00 95.56 266 GLU A N 1
ATOM 2055 C CA . GLU A 1 266 ? 11.053 3.999 -1.231 1.00 95.56 266 GLU A CA 1
ATOM 2056 C C . GLU A 1 266 ? 10.680 2.661 -0.553 1.00 95.56 266 GLU A C 1
ATOM 2058 O O . GLU A 1 266 ? 11.075 2.404 0.589 1.00 95.56 266 GLU A O 1
ATOM 2063 N N . SER A 1 267 ? 9.901 1.807 -1.227 1.00 96.31 267 SER A N 1
ATOM 2064 C CA . SER A 1 267 ? 9.560 0.469 -0.713 1.00 96.31 267 SER A CA 1
ATOM 2065 C C . SER A 1 267 ? 10.715 -0.515 -0.876 1.00 96.31 267 SER A C 1
ATOM 2067 O O . SER A 1 267 ? 11.492 -0.410 -1.822 1.00 96.31 267 SER A O 1
ATOM 2069 N N . GLU A 1 268 ? 10.822 -1.483 0.030 1.00 96.00 268 GLU A N 1
ATOM 2070 C CA . GLU A 1 268 ? 11.826 -2.548 -0.080 1.00 96.00 268 GLU A CA 1
ATOM 2071 C C . GLU A 1 268 ? 11.421 -3.538 -1.170 1.00 96.00 268 GLU A C 1
ATOM 2073 O O . GLU A 1 268 ? 12.078 -3.573 -2.198 1.00 96.00 268 GLU A O 1
ATOM 2078 N N . GLU A 1 269 ? 10.295 -4.231 -1.012 1.00 97.06 269 GLU A N 1
ATOM 2079 C CA . GLU A 1 269 ? 9.757 -5.169 -1.999 1.00 97.06 269 GLU A CA 1
ATOM 2080 C C . GLU A 1 269 ? 8.353 -4.725 -2.430 1.00 97.06 269 GLU A C 1
ATOM 2082 O O . GLU A 1 269 ? 7.391 -4.762 -1.650 1.00 97.06 269 GLU A O 1
ATOM 2087 N N . LEU A 1 270 ? 8.230 -4.284 -3.683 1.00 97.75 270 LEU A N 1
ATOM 2088 C CA . LEU A 1 270 ? 6.961 -3.901 -4.291 1.00 97.75 270 LEU A CA 1
ATOM 2089 C C . LEU A 1 270 ? 6.674 -4.775 -5.507 1.00 97.75 270 LEU A C 1
ATOM 2091 O O . LEU A 1 270 ? 7.398 -4.739 -6.500 1.00 97.75 270 LEU A O 1
ATOM 2095 N N . ARG A 1 271 ? 5.547 -5.485 -5.470 1.00 98.06 271 ARG A N 1
ATOM 2096 C CA . ARG A 1 271 ? 5.052 -6.269 -6.599 1.00 98.06 271 ARG A CA 1
ATOM 2097 C C . ARG A 1 271 ? 3.688 -5.779 -7.060 1.00 98.06 271 ARG A C 1
ATOM 2099 O O . ARG A 1 271 ? 2.758 -5.718 -6.258 1.00 98.06 271 ARG A O 1
ATOM 2106 N N . VAL A 1 272 ? 3.539 -5.513 -8.359 1.00 97.62 272 VAL A N 1
ATOM 2107 C CA . VAL A 1 272 ? 2.244 -5.147 -8.952 1.00 97.62 272 VAL A CA 1
ATOM 2108 C C . VAL A 1 272 ? 1.961 -5.910 -10.248 1.00 97.62 272 VAL A C 1
ATOM 2110 O O . VAL A 1 272 ? 2.662 -5.724 -11.236 1.00 97.62 272 VAL A O 1
ATOM 2113 N N . ASP A 1 273 ? 0.930 -6.758 -10.296 1.00 98.06 273 ASP A N 1
ATOM 2114 C CA . ASP A 1 273 ? 0.707 -7.594 -11.492 1.00 98.06 273 ASP A CA 1
ATOM 2115 C C . ASP A 1 273 ? 0.154 -6.783 -12.681 1.00 98.06 273 ASP A C 1
ATOM 2117 O O . ASP A 1 273 ? 0.623 -6.951 -13.808 1.00 98.06 273 ASP A O 1
ATOM 2121 N N . VAL A 1 274 ? -0.824 -5.900 -12.453 1.00 97.56 274 VAL A N 1
ATOM 2122 C CA . VAL A 1 274 ? -1.428 -5.066 -13.507 1.00 97.56 274 VAL A CA 1
ATOM 2123 C C . VAL A 1 274 ? -1.568 -3.621 -13.046 1.00 97.56 274 VAL A C 1
ATOM 2125 O O . VAL A 1 274 ? -2.133 -3.351 -11.988 1.00 97.56 274 VAL A O 1
ATOM 2128 N N . VAL A 1 275 ? -1.105 -2.692 -13.879 1.00 96.62 275 VAL A N 1
ATOM 2129 C CA . VAL A 1 275 ? -1.249 -1.247 -13.714 1.00 96.62 275 VAL A CA 1
ATOM 2130 C C . VAL A 1 275 ? -1.910 -0.671 -14.963 1.00 96.62 275 VAL A C 1
ATOM 2132 O O . VAL A 1 275 ? -1.330 -0.718 -16.043 1.00 96.62 275 VAL A O 1
ATOM 2135 N N . GLY A 1 276 ? -3.100 -0.091 -14.822 1.00 96.62 276 GLY A N 1
ATOM 2136 C CA . GLY A 1 276 ? -3.722 0.712 -15.872 1.00 96.62 276 GLY A CA 1
ATOM 2137 C C . GLY A 1 276 ? -2.925 1.998 -16.059 1.00 96.62 276 GLY A C 1
ATOM 2138 O O . GLY A 1 276 ? -2.094 2.110 -16.954 1.00 96.62 276 GLY A O 1
ATOM 2139 N N . LYS A 1 277 ? -3.094 2.957 -15.148 1.00 94.56 277 LYS A N 1
ATOM 2140 C CA . LYS A 1 277 ? -2.367 4.231 -15.176 1.00 94.56 277 LYS A CA 1
ATOM 2141 C C . LYS A 1 277 ? -1.640 4.505 -13.870 1.00 94.56 277 LYS A C 1
ATOM 2143 O O . LYS A 1 277 ? -2.274 4.564 -12.816 1.00 94.56 277 LYS A O 1
ATOM 2148 N N . SER A 1 278 ? -0.334 4.746 -13.932 1.00 92.75 278 SER A N 1
ATOM 2149 C CA . SER A 1 278 ? 0.443 5.174 -12.771 1.00 92.75 278 SER A CA 1
ATOM 2150 C C . SER A 1 278 ? 0.666 6.686 -12.722 1.00 92.75 278 SER A C 1
ATOM 2152 O O . SER A 1 278 ? 0.649 7.386 -13.738 1.00 92.75 278 SER A O 1
ATOM 2154 N N . GLY A 1 279 ? 0.858 7.188 -11.501 1.00 88.56 279 GLY A N 1
ATOM 2155 C CA . GLY A 1 279 ? 1.244 8.569 -11.242 1.00 88.56 279 GLY A CA 1
ATOM 2156 C C . GLY A 1 279 ? 2.735 8.809 -11.493 1.00 88.56 279 GLY A C 1
ATOM 2157 O O . GLY A 1 279 ? 3.455 7.961 -12.020 1.00 88.56 279 GLY A O 1
ATOM 2158 N N . ASN A 1 280 ? 3.218 9.994 -11.125 1.00 89.19 280 ASN A N 1
ATOM 2159 C CA . ASN A 1 280 ? 4.547 10.462 -11.528 1.00 89.19 280 ASN A CA 1
ATOM 2160 C C . ASN A 1 280 ? 5.724 9.800 -10.803 1.00 89.19 280 ASN A C 1
ATOM 2162 O O . ASN A 1 280 ? 6.842 9.948 -11.276 1.00 89.19 280 ASN A O 1
ATOM 2166 N N . THR A 1 281 ? 5.507 9.116 -9.687 1.00 91.00 281 THR A N 1
ATOM 2167 C CA . THR A 1 281 ? 6.570 8.645 -8.770 1.00 91.00 281 THR A CA 1
ATOM 2168 C C . THR A 1 281 ? 6.371 7.175 -8.391 1.00 91.00 281 THR A C 1
ATOM 2170 O O . THR A 1 281 ? 6.779 6.710 -7.327 1.00 91.00 281 THR A O 1
ATOM 2173 N N . PHE A 1 282 ? 5.704 6.415 -9.264 1.00 94.94 282 PHE A N 1
ATOM 2174 C CA . PHE A 1 282 ? 5.459 4.993 -9.047 1.00 94.94 282 PHE A CA 1
ATOM 2175 C C . PHE A 1 282 ? 6.781 4.228 -8.888 1.00 94.94 282 PHE A C 1
ATOM 2177 O O . PHE A 1 282 ? 7.612 4.231 -9.797 1.00 94.94 282 PHE A O 1
ATOM 2184 N N . GLY A 1 283 ? 6.963 3.570 -7.743 1.00 95.62 283 GLY A N 1
ATOM 2185 C CA . GLY A 1 283 ? 8.140 2.759 -7.435 1.00 95.62 283 GLY A CA 1
ATOM 2186 C C . GLY A 1 283 ? 9.460 3.538 -7.406 1.00 95.62 283 GLY A C 1
ATOM 2187 O O . GLY A 1 283 ? 10.527 2.952 -7.570 1.00 95.62 283 GLY A O 1
ATOM 2188 N N . THR A 1 284 ? 9.415 4.868 -7.264 1.00 95.94 284 THR A N 1
ATOM 2189 C CA . THR A 1 284 ? 10.628 5.690 -7.187 1.00 95.94 284 THR A CA 1
ATOM 2190 C C . THR A 1 284 ? 11.453 5.299 -5.960 1.00 95.94 284 THR A C 1
ATOM 2192 O O . THR A 1 284 ? 10.929 5.242 -4.850 1.00 95.94 284 THR A O 1
ATOM 2195 N N . GLY A 1 285 ? 12.746 5.030 -6.145 1.00 96.00 285 GLY A N 1
ATOM 2196 C CA . GLY A 1 285 ? 13.659 4.673 -5.055 1.00 96.00 285 GLY A CA 1
ATOM 2197 C C . GLY A 1 285 ? 13.367 3.333 -4.370 1.00 96.00 285 GLY A C 1
ATOM 2198 O O . GLY A 1 285 ? 13.878 3.104 -3.273 1.00 96.00 285 GLY A O 1
ATOM 2199 N N . SER A 1 286 ? 12.535 2.471 -4.964 1.00 96.69 286 SER A N 1
ATOM 2200 C CA . SER A 1 286 ? 12.280 1.123 -4.441 1.00 96.69 286 SER A CA 1
ATOM 2201 C C . SER A 1 286 ? 13.513 0.221 -4.579 1.00 96.69 286 SER A C 1
ATOM 2203 O O . SER A 1 286 ? 14.318 0.432 -5.484 1.00 96.69 286 SER A O 1
ATOM 2205 N N . GLN A 1 287 ? 13.685 -0.763 -3.691 1.00 96.94 287 GLN A N 1
ATOM 2206 C CA . GLN A 1 287 ? 14.843 -1.673 -3.735 1.00 96.94 287 GLN A CA 1
ATOM 2207 C C . GLN A 1 287 ? 14.627 -2.885 -4.633 1.00 96.94 287 GLN A C 1
ATOM 2209 O O . GLN A 1 287 ? 15.559 -3.258 -5.323 1.00 96.94 287 GLN A O 1
ATOM 2214 N N . GLU A 1 288 ? 13.433 -3.468 -4.606 1.00 97.06 288 GLU A N 1
ATOM 2215 C CA . GLU A 1 288 ? 12.995 -4.552 -5.476 1.00 97.06 288 GLU A CA 1
ATOM 2216 C C . GLU A 1 288 ? 11.616 -4.183 -6.023 1.00 97.06 288 GLU A C 1
ATOM 2218 O O . GLU A 1 288 ? 10.622 -4.116 -5.288 1.00 97.06 288 GLU A O 1
ATOM 2223 N N . LEU A 1 289 ? 11.550 -3.902 -7.323 1.00 97.69 289 LEU A N 1
ATOM 2224 C CA . LEU A 1 289 ? 10.305 -3.543 -7.997 1.00 97.69 289 LEU A CA 1
ATOM 2225 C C . LEU A 1 289 ? 9.971 -4.573 -9.066 1.00 97.69 289 LEU A C 1
ATOM 2227 O O . LEU A 1 289 ? 10.605 -4.602 -10.113 1.00 97.69 289 LEU A O 1
ATOM 2231 N N . THR A 1 290 ? 8.925 -5.364 -8.838 1.00 98.19 290 THR A N 1
ATOM 2232 C CA . THR A 1 290 ? 8.411 -6.320 -9.825 1.00 98.19 290 THR A CA 1
ATOM 2233 C C . THR A 1 290 ? 7.067 -5.872 -10.385 1.00 98.19 290 THR A C 1
ATOM 2235 O O . THR A 1 290 ? 6.151 -5.547 -9.625 1.00 98.19 290 THR A O 1
ATOM 2238 N N . PHE A 1 291 ? 6.887 -5.923 -11.706 1.00 97.62 291 PHE A N 1
ATOM 2239 C CA . PHE A 1 291 ? 5.569 -5.715 -12.307 1.00 97.62 291 PHE A CA 1
ATOM 2240 C C . PHE A 1 291 ? 5.243 -6.617 -13.499 1.00 97.62 291 PHE A C 1
ATOM 2242 O O . PHE A 1 291 ? 6.105 -7.030 -14.269 1.00 97.62 291 PHE A O 1
ATOM 2249 N N . GLY A 1 292 ? 3.956 -6.906 -13.688 1.00 98.06 292 GLY A N 1
ATOM 2250 C CA . GLY A 1 292 ? 3.482 -7.614 -14.875 1.00 98.06 292 GLY A CA 1
ATOM 2251 C C . GLY A 1 292 ? 3.284 -6.656 -16.048 1.00 98.06 292 GLY A C 1
ATOM 2252 O O . GLY A 1 292 ? 4.172 -6.473 -16.880 1.00 98.06 292 GLY A O 1
ATOM 2253 N N . ILE A 1 293 ? 2.100 -6.058 -16.135 1.00 97.94 293 ILE A N 1
ATOM 2254 C CA . ILE A 1 293 ? 1.694 -5.201 -17.255 1.00 97.94 293 ILE A CA 1
ATOM 2255 C C . ILE A 1 293 ? 1.438 -3.783 -16.755 1.00 97.94 293 ILE A C 1
ATOM 2257 O O . ILE A 1 293 ? 0.714 -3.596 -15.783 1.00 97.94 293 ILE A O 1
ATOM 2261 N N . VAL A 1 294 ? 1.975 -2.792 -17.466 1.00 98.00 294 VAL A N 1
ATOM 2262 C CA . VAL A 1 294 ? 1.684 -1.370 -17.263 1.00 98.00 294 VAL A CA 1
ATOM 2263 C C . VAL A 1 294 ? 1.150 -0.769 -18.563 1.00 98.00 294 VAL A C 1
ATOM 2265 O O . VAL A 1 294 ? 1.855 -0.760 -19.575 1.00 98.00 294 VAL A O 1
ATOM 2268 N N . GLU A 1 295 ? -0.085 -0.266 -18.576 1.00 97.81 295 GLU A N 1
ATOM 2269 C CA . GLU A 1 295 ? -0.646 0.383 -19.771 1.00 97.81 295 GLU A CA 1
ATOM 2270 C C . GLU A 1 295 ? -0.059 1.794 -19.945 1.00 97.81 295 GLU A C 1
ATOM 2272 O O . GLU A 1 295 ? 0.537 2.102 -20.976 1.00 97.81 295 GLU A O 1
ATOM 2277 N N . GLU A 1 296 ? -0.130 2.630 -18.910 1.00 96.94 296 GLU A N 1
ATOM 2278 C CA . GLU A 1 296 ? 0.421 3.986 -18.890 1.00 96.94 296 GLU A CA 1
ATOM 2279 C C . GLU A 1 296 ? 1.275 4.206 -17.636 1.00 96.94 296 GLU A C 1
ATOM 2281 O O . GLU A 1 296 ? 0.761 4.449 -16.543 1.00 96.94 296 GLU A O 1
ATOM 2286 N N . ALA A 1 297 ? 2.596 4.169 -17.794 1.00 95.56 297 ALA A N 1
ATOM 2287 C CA . ALA A 1 297 ? 3.526 4.551 -16.746 1.00 95.56 297 ALA A CA 1
ATOM 2288 C C . ALA A 1 297 ? 3.720 6.077 -16.734 1.00 95.56 297 ALA A C 1
ATOM 2290 O O . ALA A 1 297 ? 4.047 6.681 -17.761 1.00 95.56 297 ALA A O 1
ATOM 2291 N N . GLY A 1 298 ? 3.558 6.705 -15.569 1.00 93.25 298 GLY A N 1
ATOM 2292 C CA . GLY A 1 298 ? 3.841 8.124 -15.375 1.00 93.25 298 GLY A CA 1
ATOM 2293 C C . GLY A 1 298 ? 5.324 8.477 -15.533 1.00 93.25 298 GLY A C 1
ATOM 2294 O O . GLY A 1 298 ? 6.176 7.629 -15.802 1.00 93.25 298 GLY A O 1
ATOM 2295 N N . HIS A 1 299 ? 5.644 9.767 -15.390 1.00 90.94 299 HIS A N 1
ATOM 2296 C CA . HIS A 1 299 ? 6.964 10.295 -15.745 1.00 90.94 299 HIS A CA 1
ATOM 2297 C C . HIS A 1 299 ? 8.122 9.603 -15.016 1.00 90.94 299 HIS A C 1
ATOM 2299 O O . HIS A 1 299 ? 9.041 9.159 -15.687 1.00 90.94 299 HIS A O 1
ATOM 2305 N N . GLY A 1 300 ? 8.111 9.494 -13.691 1.00 91.81 300 GLY A N 1
ATOM 2306 C CA . GLY A 1 300 ? 9.204 8.941 -12.876 1.00 91.81 300 GLY A CA 1
ATOM 2307 C C . GLY A 1 300 ? 9.019 7.480 -12.469 1.00 91.81 300 GLY A C 1
ATOM 2308 O O . GLY A 1 300 ? 9.477 7.084 -11.398 1.00 91.81 300 GLY A O 1
ATOM 2309 N N . PHE A 1 301 ? 8.335 6.678 -13.287 1.00 96.19 301 PHE A N 1
ATOM 2310 C CA . PHE A 1 301 ? 8.178 5.249 -13.019 1.00 96.19 301 PHE A CA 1
ATOM 2311 C C . PHE A 1 301 ? 9.544 4.567 -12.839 1.00 96.19 301 PHE A C 1
ATOM 2313 O O . PHE A 1 301 ? 10.400 4.654 -13.724 1.00 96.19 301 PHE A O 1
ATOM 2320 N N . GLY A 1 302 ? 9.753 3.915 -11.691 1.00 96.81 302 GLY A N 1
ATOM 2321 C CA . GLY A 1 302 ? 11.000 3.217 -11.355 1.00 96.81 302 GLY A CA 1
ATOM 2322 C C . GLY A 1 302 ? 12.236 4.123 -11.297 1.00 96.81 302 GLY A C 1
ATOM 2323 O O . GLY A 1 302 ? 13.361 3.648 -11.421 1.00 96.81 302 GLY A O 1
ATOM 2324 N N . ALA A 1 303 ? 12.072 5.444 -11.174 1.00 97.19 303 ALA A N 1
ATOM 2325 C CA . ALA A 1 303 ? 13.219 6.342 -11.107 1.00 97.19 303 ALA A CA 1
ATOM 2326 C C . ALA A 1 303 ? 14.034 6.078 -9.830 1.00 97.19 303 ALA A C 1
ATOM 2328 O O . ALA A 1 303 ? 13.484 6.019 -8.731 1.00 97.19 303 ALA A O 1
ATOM 2329 N N . GLY A 1 304 ? 15.350 5.922 -9.962 1.00 97.31 304 GLY A N 1
ATOM 2330 C CA . GLY A 1 304 ? 16.248 5.661 -8.838 1.00 97.31 304 GLY A CA 1
ATOM 2331 C C . GLY A 1 304 ? 16.032 4.323 -8.128 1.00 97.31 304 GLY A C 1
ATOM 2332 O O . GLY A 1 304 ? 16.605 4.143 -7.057 1.00 97.31 304 GLY A O 1
ATOM 2333 N N . SER A 1 305 ? 15.195 3.423 -8.658 1.00 97.00 305 SER A N 1
ATOM 2334 C CA . SER A 1 305 ? 15.002 2.104 -8.058 1.00 97.00 305 SER A CA 1
ATOM 2335 C C . SER A 1 305 ? 16.211 1.204 -8.307 1.00 97.00 305 SER A C 1
ATOM 2337 O O . SER A 1 305 ? 16.888 1.321 -9.333 1.00 97.00 305 SER A O 1
ATOM 2339 N N . THR A 1 306 ? 16.439 0.280 -7.388 1.00 97.31 306 THR A N 1
ATOM 2340 C CA . THR A 1 306 ? 17.349 -0.854 -7.562 1.00 97.31 306 THR A CA 1
ATOM 2341 C C . THR A 1 306 ? 16.520 -2.083 -7.956 1.00 97.31 306 THR A C 1
ATOM 2343 O O . THR A 1 306 ? 15.305 -2.070 -7.763 1.00 97.31 306 THR A O 1
ATOM 2346 N N . ASP A 1 307 ? 17.146 -3.081 -8.582 1.00 97.44 307 ASP A N 1
ATOM 2347 C CA . ASP A 1 307 ? 16.594 -4.414 -8.871 1.00 97.44 307 ASP A CA 1
ATOM 2348 C C . ASP A 1 307 ? 15.132 -4.391 -9.363 1.00 97.44 307 ASP A C 1
ATOM 2350 O O . ASP A 1 307 ? 14.191 -4.841 -8.705 1.00 97.44 307 ASP A O 1
ATOM 2354 N N . LEU A 1 308 ? 14.941 -3.815 -10.551 1.00 97.81 308 LEU A N 1
ATOM 2355 C CA . LEU A 1 308 ? 13.631 -3.689 -11.183 1.00 97.81 308 LEU A CA 1
ATOM 2356 C C . LEU A 1 308 ? 13.435 -4.778 -12.235 1.00 97.81 308 LEU A C 1
ATOM 2358 O O . LEU A 1 308 ? 14.216 -4.878 -13.179 1.00 97.81 308 LEU A O 1
ATOM 2362 N N . GLU A 1 309 ? 12.344 -5.529 -12.138 1.00 98.19 309 GLU A N 1
ATOM 2363 C CA . GLU A 1 309 ? 11.954 -6.548 -13.111 1.00 98.19 309 GLU A CA 1
ATOM 2364 C C . GLU A 1 309 ? 10.524 -6.314 -13.612 1.00 98.19 309 GLU A C 1
ATOM 2366 O O . GLU A 1 309 ? 9.593 -6.081 -12.839 1.00 98.19 309 GLU A O 1
ATOM 2371 N N . GLY A 1 310 ? 10.319 -6.375 -14.928 1.00 97.38 310 GLY A N 1
ATOM 2372 C CA . GLY A 1 310 ? 8.998 -6.148 -15.496 1.00 97.38 310 GLY A CA 1
ATOM 2373 C C . GLY A 1 310 ? 8.727 -6.827 -16.828 1.00 97.38 310 GLY A C 1
ATOM 2374 O O . GLY A 1 310 ? 9.611 -6.944 -17.676 1.00 97.38 310 GLY A O 1
ATOM 2375 N N . ASN A 1 311 ? 7.474 -7.224 -17.070 1.00 97.94 311 ASN A N 1
ATOM 2376 C CA . ASN A 1 311 ? 7.128 -7.887 -18.331 1.00 97.94 311 ASN A CA 1
ATOM 2377 C C . ASN A 1 311 ? 6.831 -6.893 -19.456 1.00 97.94 311 ASN A C 1
ATOM 2379 O O . ASN A 1 311 ? 7.408 -7.000 -20.539 1.00 97.94 311 ASN A O 1
ATOM 2383 N N . THR A 1 312 ? 5.896 -5.958 -19.263 1.00 98.44 312 THR A N 1
ATOM 2384 C CA . THR A 1 312 ? 5.422 -5.094 -20.358 1.00 98.44 312 THR A CA 1
ATOM 2385 C C . THR A 1 312 ? 5.041 -3.692 -19.901 1.00 98.44 312 THR A C 1
ATOM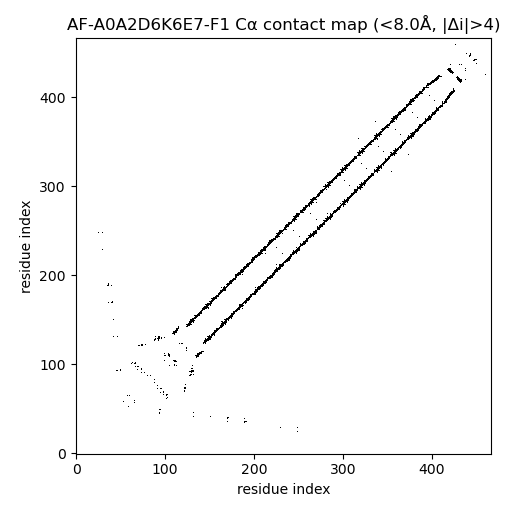 2387 O O . THR A 1 312 ? 4.282 -3.535 -18.950 1.00 98.44 312 THR A O 1
ATOM 2390 N N . ILE A 1 313 ? 5.488 -2.681 -20.652 1.00 98.31 313 ILE A N 1
ATOM 2391 C CA . ILE A 1 313 ? 5.024 -1.292 -20.557 1.00 98.31 313 ILE A CA 1
ATOM 2392 C C . ILE A 1 313 ? 4.497 -0.840 -21.926 1.00 98.31 313 ILE A C 1
ATOM 2394 O O . ILE A 1 313 ? 5.229 -0.834 -22.914 1.00 98.31 313 ILE A O 1
ATOM 2398 N N . THR A 1 314 ? 3.235 -0.422 -22.014 1.00 98.31 314 THR A N 1
ATOM 2399 C CA . THR A 1 314 ? 2.674 0.077 -23.283 1.00 98.31 314 THR A CA 1
ATOM 2400 C C . THR A 1 314 ? 3.094 1.525 -23.541 1.00 98.31 314 THR A C 1
ATOM 2402 O O . THR A 1 314 ? 3.555 1.858 -24.631 1.00 98.31 314 THR A O 1
ATOM 2405 N N . GLN A 1 315 ? 2.998 2.396 -22.543 1.00 97.81 315 GLN A N 1
ATOM 2406 C CA . GLN A 1 315 ? 3.465 3.772 -22.652 1.00 97.81 315 GLN A CA 1
ATOM 2407 C C . GLN A 1 315 ? 4.276 4.146 -21.418 1.00 97.81 315 GLN A C 1
ATOM 2409 O O . GLN A 1 315 ? 3.742 4.183 -20.316 1.00 97.81 315 GLN A O 1
ATOM 2414 N N . ALA A 1 316 ? 5.558 4.445 -21.604 1.00 97.00 316 ALA A N 1
ATOM 2415 C CA . ALA A 1 316 ? 6.439 4.922 -20.554 1.00 97.00 316 ALA A CA 1
ATOM 2416 C C . ALA A 1 316 ? 6.587 6.445 -20.606 1.00 97.00 316 ALA A C 1
ATOM 2418 O O . ALA A 1 316 ? 6.864 7.023 -21.663 1.00 97.00 316 ALA A O 1
ATOM 2419 N N . GLY A 1 317 ? 6.425 7.093 -19.452 1.00 95.12 317 GLY A N 1
ATOM 2420 C CA . GLY A 1 317 ? 6.644 8.523 -19.286 1.00 95.12 317 GLY A CA 1
ATOM 2421 C C . GLY A 1 317 ? 8.086 8.959 -19.576 1.00 95.12 317 GLY A C 1
ATOM 2422 O O . GLY A 1 317 ? 8.989 8.148 -19.780 1.00 95.12 317 GLY A O 1
ATOM 2423 N N . SER A 1 318 ? 8.306 10.276 -19.618 1.00 94.44 318 SER A N 1
ATOM 2424 C CA . SER A 1 318 ? 9.576 10.849 -20.093 1.00 94.44 318 SER A CA 1
ATOM 2425 C C . SER A 1 318 ? 10.796 10.475 -19.262 1.00 94.44 318 SER A C 1
ATOM 2427 O O . SER A 1 318 ? 11.855 10.335 -19.844 1.00 94.44 318 SER A O 1
ATOM 2429 N N . THR A 1 319 ? 10.664 10.315 -17.948 1.00 95.56 319 THR A N 1
ATOM 2430 C CA . THR A 1 319 ? 11.782 10.049 -17.027 1.00 95.56 319 THR A CA 1
ATOM 2431 C C . THR A 1 319 ? 11.729 8.627 -16.460 1.00 95.56 319 THR A C 1
ATOM 2433 O O . THR A 1 319 ? 12.200 8.372 -15.351 1.00 95.56 319 THR A O 1
ATOM 2436 N N . CYS A 1 320 ? 11.102 7.702 -17.191 1.00 96.81 320 CYS A N 1
ATOM 2437 C CA . CYS A 1 320 ? 10.981 6.315 -16.763 1.00 96.81 320 CYS A CA 1
ATOM 2438 C C . CYS A 1 320 ? 12.385 5.701 -16.645 1.00 96.81 320 CYS A C 1
ATOM 2440 O O . CYS A 1 320 ? 13.206 5.856 -17.553 1.00 96.81 320 CYS A O 1
ATOM 2442 N N . LEU A 1 321 ? 12.656 5.029 -15.522 1.00 97.19 321 LEU A N 1
ATOM 2443 C CA . LEU A 1 321 ? 13.942 4.402 -15.180 1.00 97.19 321 LEU A CA 1
ATOM 2444 C C . LEU A 1 321 ? 15.144 5.350 -15.067 1.00 97.19 321 LEU A C 1
ATOM 2446 O O . LEU A 1 321 ? 16.290 4.899 -15.088 1.00 97.19 321 LEU A O 1
ATOM 2450 N N . VAL A 1 322 ? 14.931 6.663 -14.947 1.00 97.62 322 VAL A N 1
ATOM 2451 C CA . VAL A 1 322 ? 16.045 7.593 -14.718 1.00 97.62 322 VAL A CA 1
ATOM 2452 C C . VAL A 1 322 ? 16.775 7.199 -13.438 1.00 97.62 322 VAL A C 1
ATOM 2454 O O . VAL A 1 322 ? 16.144 7.062 -12.392 1.00 97.62 322 VAL A O 1
ATOM 2457 N N . LYS A 1 323 ? 18.100 7.035 -13.509 1.00 97.88 323 LYS A N 1
ATOM 2458 C CA . LYS A 1 323 ? 18.955 6.602 -12.387 1.00 97.88 323 LYS A CA 1
ATOM 2459 C C . LYS A 1 323 ? 18.605 5.231 -11.797 1.00 97.88 323 LYS A C 1
ATOM 2461 O O . LYS A 1 323 ? 19.023 4.937 -10.680 1.00 97.88 323 L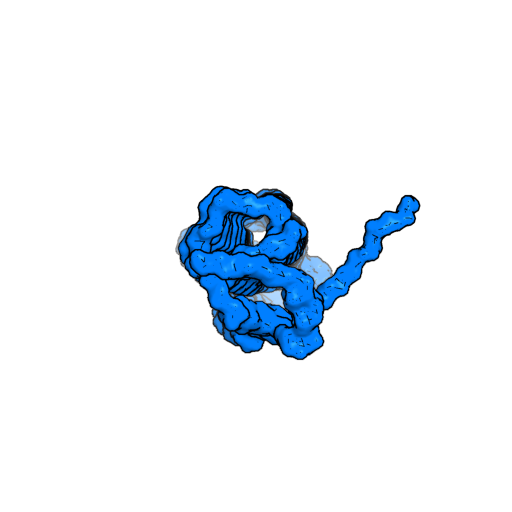YS A O 1
ATOM 2466 N N . ALA A 1 324 ? 17.843 4.404 -12.511 1.00 97.94 324 ALA A N 1
ATOM 2467 C CA . ALA A 1 324 ? 17.611 3.028 -12.090 1.00 97.94 324 ALA A CA 1
ATOM 2468 C C . ALA A 1 324 ? 18.921 2.225 -12.127 1.00 97.94 324 ALA A C 1
ATOM 2470 O O . ALA A 1 324 ? 19.804 2.503 -12.942 1.00 97.94 324 ALA A O 1
ATOM 2471 N N . THR A 1 325 ? 19.035 1.232 -11.251 1.00 98.19 325 THR A N 1
ATOM 2472 C CA . THR A 1 325 ? 20.164 0.296 -11.200 1.00 98.19 325 THR A CA 1
ATOM 2473 C C . THR A 1 325 ? 19.644 -1.131 -11.329 1.00 98.19 325 THR A C 1
ATOM 2475 O O . THR A 1 325 ? 18.716 -1.488 -10.611 1.00 98.19 325 THR A O 1
ATOM 2478 N N . ASN A 1 326 ? 20.241 -1.938 -12.212 1.00 97.88 326 ASN A N 1
ATOM 2479 C CA . ASN A 1 326 ? 19.842 -3.328 -12.469 1.00 97.88 326 ASN A CA 1
ATOM 2480 C C . ASN A 1 326 ? 18.352 -3.459 -12.847 1.00 97.88 326 ASN A C 1
ATOM 2482 O O . ASN A 1 326 ? 17.549 -4.040 -12.120 1.00 97.88 326 ASN A O 1
ATOM 2486 N N . ALA A 1 327 ? 17.970 -2.886 -13.992 1.00 98.00 327 ALA A N 1
ATOM 2487 C CA . ALA A 1 327 ? 16.604 -2.984 -14.511 1.00 98.00 327 ALA A CA 1
ATOM 2488 C C . ALA A 1 327 ? 16.510 -4.017 -15.645 1.00 98.00 327 ALA A C 1
ATOM 2490 O O . ALA A 1 327 ? 17.359 -4.036 -16.541 1.00 98.00 327 ALA A O 1
ATOM 2491 N N . ARG A 1 328 ? 15.467 -4.853 -15.640 1.00 98.38 328 ARG A N 1
ATOM 2492 C CA . ARG A 1 328 ? 15.172 -5.890 -16.640 1.00 98.38 328 ARG A CA 1
ATOM 2493 C C . ARG A 1 328 ? 13.728 -5.767 -17.108 1.00 98.38 328 ARG A C 1
ATOM 2495 O O . ARG A 1 328 ? 12.807 -5.954 -16.320 1.00 98.38 328 ARG A O 1
ATOM 2502 N N . ILE A 1 329 ? 13.515 -5.461 -18.388 1.00 98.31 329 ILE A N 1
ATOM 2503 C CA . ILE A 1 329 ? 12.165 -5.315 -18.950 1.00 98.31 329 ILE A CA 1
ATOM 2504 C C . ILE A 1 329 ? 11.991 -6.160 -20.213 1.00 98.31 329 ILE A C 1
ATOM 2506 O O . ILE A 1 329 ? 12.804 -6.111 -21.134 1.00 98.31 329 ILE A O 1
ATOM 2510 N N . GLY A 1 330 ? 10.895 -6.915 -20.285 1.00 98.56 330 GLY A N 1
ATOM 2511 C CA . GLY A 1 330 ? 10.567 -7.738 -21.449 1.00 98.56 330 GLY A CA 1
ATOM 2512 C C . GLY A 1 330 ? 10.205 -6.917 -22.692 1.00 98.56 330 GLY A C 1
ATOM 2513 O O . GLY A 1 330 ? 10.792 -7.095 -23.757 1.00 98.56 330 GLY A O 1
ATOM 2514 N N . TYR A 1 331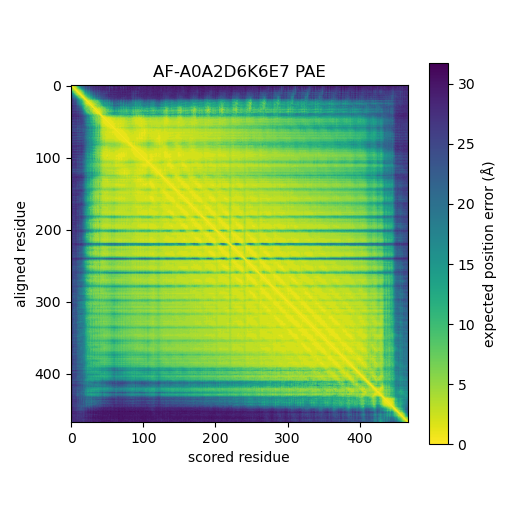 ? 9.233 -6.015 -22.585 1.00 98.62 331 TYR A N 1
ATOM 2515 C CA . TYR A 1 331 ? 8.747 -5.246 -23.730 1.00 98.62 331 TYR A CA 1
ATOM 2516 C C . TYR A 1 331 ? 8.302 -3.836 -23.346 1.00 98.62 331 TYR A C 1
ATOM 2518 O O . TYR A 1 331 ? 7.599 -3.638 -22.356 1.00 98.62 331 TYR A O 1
ATOM 2526 N N . ILE A 1 332 ? 8.670 -2.856 -24.170 1.00 98.56 332 ILE A N 1
ATOM 2527 C CA . ILE A 1 332 ? 8.202 -1.476 -24.074 1.00 98.56 332 ILE A CA 1
ATOM 2528 C C . ILE A 1 332 ? 7.674 -1.034 -25.438 1.00 98.56 332 ILE A C 1
ATOM 2530 O O . ILE A 1 332 ? 8.427 -0.925 -26.397 1.00 98.56 332 ILE A O 1
ATOM 2534 N N . LYS A 1 333 ? 6.389 -0.715 -25.568 1.00 98.31 333 LYS A N 1
ATOM 2535 C CA . LYS A 1 333 ? 5.886 -0.233 -26.864 1.00 98.31 333 LYS A CA 1
ATOM 2536 C C . LYS A 1 333 ? 6.389 1.182 -27.162 1.00 98.31 333 LYS A C 1
ATOM 2538 O O . LYS A 1 333 ? 6.944 1.435 -28.225 1.00 98.31 333 LYS A O 1
ATOM 2543 N N . GLN A 1 334 ? 6.235 2.115 -26.229 1.00 97.75 334 GLN A N 1
ATOM 2544 C CA . GLN A 1 334 ? 6.729 3.479 -26.403 1.00 97.75 334 GLN A CA 1
ATOM 2545 C C . GLN A 1 334 ? 7.353 4.002 -25.117 1.00 97.75 334 GLN A C 1
ATOM 2547 O O . GLN A 1 334 ? 6.708 3.971 -24.075 1.00 97.75 334 GLN A O 1
ATOM 2552 N N . ALA A 1 335 ? 8.563 4.549 -25.202 1.00 97.50 335 ALA A N 1
ATOM 2553 C CA . ALA A 1 335 ? 9.189 5.296 -24.120 1.00 97.50 335 ALA A CA 1
ATOM 2554 C C . ALA A 1 335 ? 9.400 6.769 -24.478 1.00 97.50 335 ALA A C 1
ATOM 2556 O O . ALA A 1 335 ? 9.628 7.123 -25.638 1.00 97.50 335 ALA A O 1
ATOM 2557 N N . GLY A 1 336 ? 9.299 7.633 -23.467 1.00 96.00 336 GLY A N 1
ATOM 2558 C CA . GLY A 1 336 ? 9.500 9.070 -23.611 1.00 96.00 336 GLY A CA 1
ATOM 2559 C C . GLY A 1 336 ? 10.968 9.478 -23.790 1.00 96.00 336 GLY A C 1
ATOM 2560 O O . GLY A 1 336 ? 11.827 8.663 -24.116 1.00 96.00 336 GLY A O 1
ATOM 2561 N N . THR A 1 337 ? 11.240 10.775 -23.636 1.00 94.50 337 THR A N 1
ATOM 2562 C CA . THR A 1 337 ? 12.517 11.404 -24.009 1.00 94.50 337 THR A CA 1
ATOM 2563 C C . THR A 1 337 ? 13.703 10.922 -23.168 1.00 94.50 337 THR A C 1
ATOM 2565 O O . THR A 1 337 ? 14.649 10.355 -23.690 1.00 94.50 337 THR A O 1
ATOM 2568 N N . GLU A 1 338 ? 13.646 11.034 -21.852 1.00 96.44 338 GLU A N 1
ATOM 2569 C CA . GLU A 1 338 ? 14.780 10.783 -20.949 1.00 96.44 338 GLU A CA 1
ATOM 2570 C C . GLU A 1 338 ? 14.770 9.356 -20.376 1.00 96.44 338 GLU A C 1
ATOM 2572 O O . GLU A 1 338 ? 15.228 9.114 -19.258 1.00 96.44 338 GLU A O 1
ATOM 2577 N N . PHE A 1 339 ? 14.227 8.399 -21.133 1.00 97.50 339 PHE A N 1
ATOM 2578 C CA . PHE A 1 339 ? 14.159 7.001 -20.716 1.00 97.50 339 PHE A CA 1
ATOM 2579 C C . PHE A 1 339 ? 15.548 6.471 -20.343 1.00 97.50 339 PHE A C 1
ATOM 2581 O O . PHE A 1 339 ? 16.484 6.590 -21.136 1.00 97.50 339 PHE A O 1
ATOM 2588 N N . ALA A 1 340 ? 15.671 5.878 -19.153 1.00 97.56 340 ALA A N 1
ATOM 2589 C CA . ALA A 1 340 ? 16.918 5.300 -18.648 1.00 97.56 340 ALA A CA 1
ATOM 2590 C C . ALA A 1 340 ? 18.121 6.274 -18.685 1.00 97.56 340 ALA A C 1
ATOM 2592 O O . ALA A 1 340 ? 19.268 5.873 -18.865 1.00 97.56 340 ALA A O 1
ATOM 2593 N N . GLN A 1 341 ? 17.889 7.585 -18.548 1.00 97.88 341 GLN A N 1
ATOM 2594 C CA . GLN A 1 341 ? 18.992 8.536 -18.395 1.00 97.88 341 GLN A CA 1
ATOM 2595 C C . GLN A 1 341 ? 19.710 8.299 -17.056 1.00 97.88 341 GLN A C 1
ATOM 2597 O O . GLN A 1 341 ? 19.067 8.128 -16.019 1.00 97.88 341 GLN A O 1
ATOM 2602 N N . GLU A 1 342 ? 21.045 8.356 -17.069 1.00 97.94 342 GLU A N 1
ATOM 2603 C CA . GLU A 1 342 ? 21.904 8.188 -15.883 1.00 97.94 342 GLU A CA 1
ATOM 2604 C C . GLU A 1 342 ? 21.692 6.849 -15.146 1.00 97.94 342 GLU A C 1
ATOM 2606 O O . GLU A 1 342 ? 22.000 6.743 -13.961 1.00 97.94 342 GLU A O 1
ATOM 2611 N N . SER A 1 343 ? 21.137 5.837 -15.822 1.00 97.88 343 SER A N 1
ATOM 2612 C CA . SER A 1 343 ? 20.910 4.504 -15.260 1.00 97.88 343 SER A CA 1
ATOM 2613 C C . SER A 1 343 ? 22.137 3.603 -15.392 1.00 97.88 343 SER A C 1
ATOM 2615 O O . SER A 1 343 ? 22.991 3.829 -16.251 1.00 97.88 343 SER A O 1
ATOM 2617 N N . ILE A 1 344 ? 22.187 2.545 -14.586 1.00 98.06 344 ILE A N 1
ATOM 2618 C CA . ILE A 1 344 ? 23.273 1.559 -14.574 1.00 98.06 344 ILE A CA 1
ATOM 2619 C C . ILE A 1 344 ? 22.682 0.164 -14.769 1.00 98.06 344 ILE A C 1
ATOM 2621 O O . ILE A 1 344 ? 21.747 -0.205 -14.061 1.00 98.06 344 ILE A O 1
ATOM 2625 N N . ASP A 1 345 ? 23.249 -0.613 -15.690 1.00 97.62 345 ASP A N 1
ATOM 2626 C CA . ASP A 1 345 ? 22.867 -2.005 -15.942 1.00 97.62 345 ASP A CA 1
ATOM 2627 C C . ASP A 1 345 ? 21.363 -2.139 -16.244 1.00 97.62 345 ASP A C 1
ATOM 2629 O O . ASP A 1 345 ? 20.577 -2.695 -15.474 1.00 97.62 345 ASP A O 1
ATOM 2633 N N . VAL A 1 346 ? 20.938 -1.579 -17.375 1.00 98.19 346 VAL A N 1
ATOM 2634 C CA . VAL A 1 346 ? 19.543 -1.643 -17.832 1.00 98.19 346 VAL A CA 1
ATOM 2635 C C . VAL A 1 346 ? 19.464 -2.541 -19.050 1.00 98.19 346 VAL A C 1
ATOM 2637 O O . VAL A 1 346 ? 20.163 -2.323 -20.031 1.00 98.19 346 VAL A O 1
ATOM 2640 N N . TYR A 1 347 ? 18.567 -3.519 -19.019 1.00 98.25 347 TYR A N 1
ATOM 2641 C CA . TYR A 1 347 ? 18.308 -4.423 -20.128 1.00 98.25 347 TYR A CA 1
ATOM 2642 C C . TYR A 1 347 ? 16.831 -4.386 -20.510 1.00 98.25 347 TYR A C 1
ATOM 2644 O O . TYR A 1 347 ? 15.949 -4.565 -19.665 1.00 98.25 347 TYR A O 1
ATOM 2652 N N . VAL A 1 348 ? 16.565 -4.182 -21.799 1.00 98.44 348 VAL A N 1
ATOM 2653 C CA . VAL A 1 348 ? 15.226 -4.273 -22.382 1.00 98.44 348 VAL A CA 1
ATOM 2654 C C . VAL A 1 348 ? 15.267 -5.215 -23.576 1.00 98.44 348 VAL A C 1
ATOM 2656 O O . VAL A 1 348 ? 15.988 -4.974 -24.542 1.00 98.44 348 VAL A O 1
ATOM 2659 N N . LYS A 1 349 ? 14.457 -6.273 -23.552 1.00 98.00 349 LYS A N 1
ATOM 2660 C CA . LYS A 1 349 ? 14.427 -7.240 -24.656 1.00 98.00 349 LYS A CA 1
ATOM 2661 C C . LYS A 1 349 ? 13.817 -6.643 -25.930 1.00 98.00 349 LYS A C 1
ATOM 2663 O O . LYS A 1 349 ? 14.296 -6.900 -27.026 1.00 98.00 349 LYS A O 1
ATOM 2668 N N . LYS A 1 350 ? 12.770 -5.825 -25.834 1.00 98.31 350 LYS A N 1
ATOM 2669 C CA . LYS A 1 350 ? 12.225 -5.145 -27.017 1.00 98.31 350 LYS A CA 1
ATOM 2670 C C . LYS A 1 350 ? 11.645 -3.781 -26.701 1.00 98.31 350 LYS A C 1
ATOM 2672 O O . LYS A 1 350 ? 10.895 -3.641 -25.738 1.00 98.31 350 LYS A O 1
ATOM 2677 N N . ILE A 1 351 ? 11.918 -2.809 -27.566 1.00 98.31 351 ILE A N 1
ATOM 2678 C CA . ILE A 1 351 ? 11.297 -1.492 -27.534 1.00 98.31 351 ILE A CA 1
ATOM 2679 C C . ILE A 1 351 ? 10.894 -1.000 -28.931 1.00 98.31 351 ILE A C 1
ATOM 2681 O O . ILE A 1 351 ? 11.741 -0.883 -29.809 1.00 98.31 351 ILE A O 1
ATOM 2685 N N . ASP A 1 352 ? 9.617 -0.681 -29.178 1.00 98.31 352 ASP A N 1
ATOM 2686 C CA . ASP A 1 352 ? 9.216 -0.262 -30.540 1.00 98.31 352 ASP A CA 1
ATOM 2687 C C . ASP A 1 352 ? 9.630 1.187 -30.830 1.00 98.31 352 ASP A C 1
ATOM 2689 O O . ASP A 1 352 ? 10.076 1.512 -31.929 1.00 98.31 352 ASP A O 1
ATOM 2693 N N . SER A 1 353 ? 9.508 2.085 -29.850 1.00 97.44 353 SER A N 1
ATOM 2694 C CA . SER A 1 353 ? 9.932 3.475 -30.006 1.00 97.44 353 SER A CA 1
ATOM 2695 C C . SER A 1 353 ? 10.447 4.069 -28.707 1.00 97.44 353 SER A C 1
ATOM 2697 O O . SER A 1 353 ? 9.840 3.899 -27.652 1.00 97.44 353 SER A O 1
ATOM 2699 N N . VAL A 1 354 ? 11.501 4.874 -28.803 1.00 96.12 354 VAL A N 1
ATOM 2700 C CA . VAL A 1 354 ? 12.048 5.644 -27.683 1.00 96.12 354 VAL A CA 1
ATOM 2701 C C . VAL A 1 354 ? 12.315 7.095 -28.082 1.00 96.12 354 VAL A C 1
ATOM 2703 O O . VAL A 1 354 ? 12.688 7.377 -29.222 1.00 96.12 354 VAL A O 1
ATOM 2706 N N . GLY A 1 355 ? 12.075 8.026 -27.158 1.00 95.19 355 GLY A N 1
ATOM 2707 C CA . GLY A 1 355 ? 12.219 9.460 -27.383 1.00 95.19 355 GLY A CA 1
ATOM 2708 C C . GLY A 1 355 ? 13.665 9.976 -27.389 1.00 95.19 355 GLY A C 1
ATOM 2709 O O . GLY A 1 355 ? 14.639 9.228 -27.435 1.00 95.19 355 GLY A O 1
ATOM 2710 N N . GLU A 1 356 ? 13.790 11.304 -27.393 1.00 94.56 356 GLU A N 1
ATOM 2711 C CA . GLU A 1 356 ? 15.069 12.023 -27.439 1.00 94.56 356 GLU A CA 1
ATOM 2712 C C . GLU A 1 356 ? 15.821 12.022 -26.106 1.00 94.56 356 GLU A C 1
ATOM 2714 O O . GLU A 1 356 ? 15.250 12.452 -25.113 1.00 94.56 356 GLU A O 1
ATOM 2719 N N . ASN A 1 357 ? 17.134 11.769 -26.110 1.00 95.31 357 ASN A N 1
ATOM 2720 C CA . ASN A 1 357 ? 18.007 11.657 -24.922 1.00 95.31 357 ASN A CA 1
ATOM 2721 C C . ASN A 1 357 ? 17.869 10.357 -24.116 1.00 95.31 357 ASN A C 1
ATOM 2723 O O . ASN A 1 357 ? 18.391 10.274 -23.002 1.00 95.31 357 ASN A O 1
ATOM 2727 N N . ALA A 1 358 ? 17.227 9.329 -24.658 1.00 96.00 358 ALA A N 1
ATOM 2728 C CA . ALA A 1 358 ? 17.178 8.053 -23.966 1.00 96.00 358 ALA A CA 1
ATOM 2729 C C . ALA A 1 358 ? 18.567 7.418 -23.854 1.00 96.00 358 ALA A C 1
ATOM 2731 O O . ALA A 1 358 ? 19.381 7.521 -24.777 1.00 96.00 358 ALA A O 1
ATOM 2732 N N . GLY A 1 359 ? 18.847 6.801 -22.706 1.00 96.62 359 GLY A N 1
ATOM 2733 C CA . GLY A 1 359 ? 20.163 6.256 -22.368 1.00 96.62 359 GLY A CA 1
ATOM 2734 C C . GLY A 1 359 ? 21.256 7.314 -22.218 1.00 96.62 359 GLY A C 1
ATOM 2735 O O . GLY A 1 359 ? 22.443 6.999 -22.237 1.00 96.62 359 GLY A O 1
ATOM 2736 N N . LYS A 1 360 ? 20.908 8.602 -22.122 1.00 96.81 360 LYS A N 1
ATOM 2737 C CA . LYS A 1 360 ? 21.915 9.647 -21.946 1.00 96.81 360 LYS A CA 1
ATOM 2738 C C . LYS A 1 360 ? 22.674 9.421 -20.640 1.00 96.81 360 LYS A C 1
ATOM 2740 O O . LYS A 1 360 ? 22.051 9.299 -19.588 1.00 96.81 360 LYS A O 1
ATOM 2745 N N . LYS A 1 361 ? 24.009 9.414 -20.692 1.00 96.94 361 LYS A N 1
ATOM 2746 C CA . LYS A 1 361 ? 24.889 9.158 -19.537 1.00 96.94 361 LYS A CA 1
ATOM 2747 C C . LYS A 1 361 ? 24.597 7.844 -18.799 1.00 96.94 361 LYS A C 1
ATOM 2749 O O . LYS A 1 361 ? 24.889 7.751 -17.610 1.00 96.94 361 LYS A O 1
ATOM 2754 N N . SER A 1 362 ? 23.966 6.869 -19.452 1.00 97.00 362 SER A N 1
ATOM 2755 C CA . SER A 1 362 ? 23.789 5.545 -18.860 1.00 97.00 362 SER A CA 1
ATOM 2756 C C . SER A 1 362 ? 25.081 4.738 -18.952 1.00 97.00 362 SER A C 1
ATOM 2758 O O . SER A 1 362 ? 25.887 4.962 -19.858 1.00 97.00 362 SER A O 1
ATOM 2760 N N . THR A 1 363 ? 25.226 3.758 -18.070 1.00 97.25 363 THR A N 1
ATOM 2761 C CA . THR A 1 363 ? 26.284 2.745 -18.113 1.00 97.25 363 THR A CA 1
ATOM 2762 C C . THR A 1 363 ? 25.638 1.372 -18.282 1.00 97.25 363 THR A C 1
ATOM 2764 O O . THR A 1 363 ? 24.666 1.074 -17.589 1.00 97.25 363 THR A O 1
ATOM 2767 N N . ASP A 1 364 ? 26.149 0.548 -19.197 1.00 94.94 364 ASP A N 1
ATOM 2768 C CA . ASP A 1 364 ? 25.657 -0.817 -19.450 1.00 94.94 364 ASP A CA 1
ATOM 2769 C C . ASP A 1 364 ? 24.163 -0.859 -19.834 1.00 94.94 364 ASP A C 1
ATOM 2771 O O . ASP A 1 364 ? 23.354 -1.584 -19.249 1.00 94.94 364 ASP A O 1
ATOM 2775 N N . LEU A 1 365 ? 23.769 -0.050 -20.824 1.00 96.81 365 LEU A N 1
ATOM 2776 C CA . LEU A 1 365 ? 22.412 -0.082 -21.381 1.00 96.81 365 LEU A CA 1
ATOM 2777 C C . LEU A 1 365 ? 22.352 -1.072 -22.548 1.00 96.81 365 LEU A C 1
ATOM 2779 O O . LEU A 1 365 ? 23.010 -0.871 -23.565 1.00 96.81 365 LEU A O 1
ATOM 2783 N N . THR A 1 366 ? 21.520 -2.101 -22.433 1.00 96.94 366 THR A N 1
ATOM 2784 C CA . THR A 1 366 ? 21.323 -3.141 -23.448 1.00 96.94 366 THR A CA 1
ATOM 2785 C C . THR A 1 366 ? 19.884 -3.162 -23.952 1.00 96.94 366 THR A C 1
ATOM 2787 O O . THR A 1 366 ? 18.946 -3.281 -23.167 1.00 96.94 366 THR A O 1
ATOM 2790 N N . LEU A 1 367 ? 19.703 -3.086 -25.271 1.00 97.06 367 LEU A N 1
ATOM 2791 C CA . LEU A 1 367 ? 18.414 -3.209 -25.951 1.00 97.06 367 LEU A CA 1
ATOM 2792 C C . LEU A 1 367 ? 18.508 -4.290 -27.041 1.00 97.06 367 LEU A C 1
ATOM 2794 O O . LEU A 1 367 ? 19.203 -4.078 -28.034 1.00 97.06 367 LEU A O 1
ATOM 2798 N N . ASP A 1 368 ? 17.828 -5.433 -26.909 1.00 96.12 368 ASP A N 1
ATOM 2799 C CA . ASP A 1 368 ? 17.959 -6.499 -27.927 1.00 96.12 368 ASP A CA 1
ATOM 2800 C C . ASP A 1 368 ? 17.283 -6.109 -29.249 1.00 96.12 368 ASP A C 1
ATOM 2802 O O . ASP A 1 368 ? 17.868 -6.271 -30.317 1.00 96.12 368 ASP A O 1
ATOM 2806 N N . GLU A 1 369 ? 16.075 -5.550 -29.197 1.00 96.94 369 GLU A N 1
ATOM 2807 C CA . GLU A 1 369 ? 15.350 -5.059 -30.372 1.00 96.94 369 GLU A CA 1
ATOM 2808 C C . GLU A 1 369 ? 14.832 -3.640 -30.144 1.00 96.94 369 GLU A C 1
ATOM 2810 O O . GLU A 1 369 ? 14.161 -3.362 -29.150 1.00 96.94 369 GLU A O 1
ATOM 2815 N N . VAL A 1 370 ? 15.099 -2.748 -31.096 1.00 96.69 370 VAL A N 1
ATOM 2816 C CA . VAL A 1 370 ? 14.665 -1.352 -31.085 1.00 96.69 370 VAL A CA 1
ATOM 2817 C C . VAL A 1 370 ? 14.037 -1.002 -32.431 1.00 96.69 370 VAL A C 1
ATOM 2819 O O . VAL A 1 370 ? 14.690 -1.113 -33.464 1.00 96.69 370 VAL A O 1
ATOM 2822 N N . GLY A 1 371 ? 12.793 -0.530 -32.449 1.00 96.69 371 GLY A N 1
ATOM 2823 C CA . GLY A 1 371 ? 12.185 -0.010 -33.676 1.00 96.69 371 GLY A CA 1
ATOM 2824 C C . GLY A 1 371 ? 12.815 1.330 -34.055 1.00 96.69 371 GLY A C 1
ATOM 2825 O O . GLY A 1 371 ? 13.751 1.399 -34.851 1.00 96.69 371 GLY A O 1
ATOM 2826 N N . SER A 1 372 ? 12.355 2.421 -33.443 1.00 95.25 372 SER A N 1
ATOM 2827 C CA . SER A 1 372 ? 12.889 3.763 -33.704 1.00 95.25 372 SER A CA 1
ATOM 2828 C C . SER A 1 372 ? 13.411 4.475 -32.463 1.00 95.25 372 SER A C 1
ATOM 2830 O O . SER A 1 372 ? 12.761 4.463 -31.419 1.00 95.25 372 SER A O 1
ATOM 2832 N N . VAL A 1 373 ? 14.533 5.181 -32.604 1.00 93.75 373 VAL A N 1
ATOM 2833 C CA . VAL A 1 373 ? 15.073 6.060 -31.555 1.00 93.75 373 VAL A CA 1
ATOM 2834 C C . VAL A 1 373 ? 14.977 7.540 -31.934 1.00 93.75 373 VAL A C 1
ATOM 2836 O O . VAL A 1 373 ? 15.089 7.910 -33.106 1.00 93.75 373 VAL A O 1
ATOM 2839 N N . GLY A 1 374 ? 14.797 8.395 -30.927 1.00 92.38 374 GLY A N 1
ATOM 2840 C CA . GLY A 1 374 ? 14.835 9.849 -31.060 1.00 92.38 374 GLY A CA 1
ATOM 2841 C C . GLY A 1 374 ? 16.247 10.423 -31.217 1.00 92.38 374 GLY A C 1
ATOM 2842 O O . GLY A 1 374 ? 17.246 9.710 -31.329 1.00 92.38 374 GLY A O 1
ATOM 2843 N N . MET A 1 375 ? 16.331 11.755 -31.230 1.00 91.12 375 MET A N 1
ATOM 2844 C CA . MET A 1 375 ? 17.607 12.472 -31.280 1.00 91.12 375 MET A CA 1
ATOM 2845 C C . MET A 1 375 ? 18.442 12.224 -30.017 1.00 91.12 375 MET A C 1
ATOM 2847 O O . MET A 1 375 ? 17.895 12.061 -28.929 1.00 91.12 375 MET A O 1
ATOM 2851 N N . LEU A 1 376 ? 19.773 12.266 -30.144 1.00 91.00 376 LEU A N 1
ATOM 2852 C CA . LEU A 1 376 ? 20.705 12.179 -29.003 1.00 91.00 376 LEU A CA 1
ATOM 2853 C C . LEU A 1 376 ? 20.587 10.885 -28.174 1.00 91.00 376 LEU A C 1
ATOM 2855 O O . LEU A 1 376 ? 20.943 10.868 -26.994 1.00 91.00 376 LEU A O 1
ATOM 2859 N N . PHE A 1 377 ? 20.094 9.802 -28.776 1.00 93.69 377 PHE A N 1
ATOM 2860 C CA . PHE A 1 377 ? 20.076 8.483 -28.146 1.00 93.69 377 PHE A CA 1
ATOM 2861 C C . PHE A 1 377 ? 21.492 8.055 -27.731 1.00 93.69 377 PHE A C 1
ATOM 2863 O O . PHE A 1 377 ? 22.433 8.171 -28.523 1.00 93.69 377 PHE A O 1
ATOM 2870 N N . GLY A 1 378 ? 21.627 7.589 -26.488 1.00 93.12 378 GLY A N 1
ATOM 2871 C CA . GLY A 1 378 ? 22.884 7.145 -25.889 1.00 93.12 378 GLY A CA 1
ATOM 2872 C C . GLY A 1 378 ? 23.908 8.258 -25.671 1.00 93.12 378 GLY A C 1
ATOM 2873 O O . GLY A 1 378 ? 25.082 7.964 -25.487 1.00 93.12 378 GLY A O 1
ATOM 2874 N N . LYS A 1 379 ? 23.532 9.542 -25.738 1.00 94.00 379 LYS A N 1
ATOM 2875 C CA . LYS A 1 379 ? 24.496 10.646 -25.606 1.00 94.00 379 LYS A CA 1
ATOM 2876 C C . LYS A 1 379 ? 25.321 10.531 -24.319 1.00 94.00 379 LYS A C 1
ATOM 2878 O O . LYS A 1 379 ? 24.754 10.399 -23.238 1.00 94.00 379 LYS A O 1
ATOM 2883 N N . ASP A 1 380 ? 26.641 10.657 -24.433 1.00 94.69 380 ASP A N 1
ATOM 2884 C CA . ASP A 1 380 ? 27.585 10.573 -23.311 1.00 94.69 380 ASP A CA 1
ATOM 2885 C C . ASP A 1 380 ? 27.469 9.256 -22.497 1.00 94.69 380 ASP A C 1
ATOM 2887 O O . ASP A 1 380 ? 27.798 9.243 -21.314 1.00 94.69 380 ASP A O 1
ATOM 2891 N N . SER A 1 381 ? 26.941 8.171 -23.084 1.00 93.94 381 SER A N 1
ATOM 2892 C CA . SER A 1 381 ? 26.791 6.866 -22.420 1.00 93.94 381 SER A CA 1
ATOM 2893 C C . SER A 1 381 ? 28.061 6.018 -22.495 1.00 93.94 381 SER A C 1
ATOM 2895 O O . SER A 1 381 ? 28.862 6.160 -23.423 1.00 93.94 381 SER A O 1
ATOM 2897 N N . GLU A 1 382 ? 28.177 5.058 -21.584 1.00 93.25 382 GLU A N 1
ATOM 2898 C CA . GLU A 1 382 ? 29.229 4.042 -21.559 1.00 93.25 382 GLU A CA 1
ATOM 2899 C C . GLU A 1 382 ? 28.612 2.650 -21.756 1.00 93.25 382 GLU A C 1
ATOM 2901 O O . GLU A 1 382 ? 27.603 2.328 -21.130 1.00 93.25 382 GLU A O 1
ATOM 2906 N N . TYR A 1 383 ? 29.198 1.833 -22.638 1.00 89.75 383 TYR A N 1
ATOM 2907 C CA . TYR A 1 383 ? 28.776 0.443 -22.890 1.00 89.75 383 TYR A CA 1
ATOM 2908 C C . TYR A 1 383 ? 27.294 0.323 -23.275 1.00 89.75 383 TYR A C 1
ATOM 2910 O O . TYR A 1 383 ? 26.460 -0.256 -22.582 1.00 89.75 383 TYR A O 1
ATOM 2918 N N . LEU A 1 384 ? 26.948 0.931 -24.408 1.00 92.25 384 LEU A N 1
ATOM 2919 C CA . LEU A 1 384 ? 25.616 0.816 -24.990 1.00 92.25 384 LEU A CA 1
ATOM 2920 C C . LEU A 1 384 ? 25.574 -0.347 -25.979 1.00 92.25 384 LEU A C 1
ATOM 2922 O O . LEU A 1 384 ? 26.312 -0.343 -26.963 1.00 92.25 384 LEU A O 1
ATOM 2926 N N . HIS A 1 385 ? 24.657 -1.280 -25.777 1.00 92.75 385 HIS A N 1
ATOM 2927 C CA . HIS A 1 385 ? 24.481 -2.459 -26.611 1.00 92.75 385 HIS A CA 1
ATOM 2928 C C . HIS A 1 385 ? 23.107 -2.429 -27.266 1.00 92.75 385 HIS A C 1
ATOM 2930 O O . HIS A 1 385 ? 22.087 -2.370 -26.585 1.00 92.75 385 HIS A O 1
ATOM 2936 N N . VAL A 1 386 ? 23.069 -2.488 -28.596 1.00 93.25 386 VAL A N 1
ATOM 2937 C CA . VAL A 1 386 ? 21.825 -2.663 -29.346 1.00 93.25 386 VAL A CA 1
ATOM 2938 C C . VAL A 1 386 ? 21.943 -3.873 -30.262 1.00 93.25 386 VAL A C 1
ATOM 2940 O O . VAL A 1 386 ? 22.849 -3.946 -31.093 1.00 93.25 386 VAL A O 1
ATOM 2943 N N . GLY A 1 387 ? 21.019 -4.821 -30.121 1.00 91.38 387 GLY A N 1
ATOM 2944 C CA . GLY A 1 387 ? 20.902 -5.969 -31.013 1.00 91.38 387 GLY A CA 1
ATOM 2945 C C . GLY A 1 387 ? 20.492 -5.530 -32.413 1.00 91.38 387 GLY A C 1
ATOM 2946 O O . GLY A 1 387 ? 21.326 -5.299 -33.290 1.00 91.38 387 GLY A O 1
ATOM 2947 N N . LYS A 1 388 ? 19.189 -5.370 -32.611 1.00 92.12 388 LYS A N 1
ATOM 2948 C CA . LYS A 1 388 ? 18.593 -4.914 -33.862 1.00 92.12 388 LYS A CA 1
ATOM 2949 C C . LYS A 1 388 ? 17.988 -3.523 -33.698 1.00 92.12 388 LYS A C 1
ATOM 2951 O O . LYS A 1 388 ? 17.284 -3.271 -32.727 1.00 92.12 388 LYS A O 1
ATOM 2956 N N . MET A 1 389 ? 18.217 -2.644 -34.671 1.00 93.94 389 MET A N 1
ATOM 2957 C CA . MET A 1 389 ? 17.626 -1.310 -34.754 1.00 93.94 389 MET A CA 1
ATOM 2958 C C . MET A 1 389 ? 16.973 -1.072 -36.124 1.00 93.94 389 MET A C 1
ATOM 2960 O O . MET A 1 389 ? 17.644 -1.162 -37.150 1.00 93.94 389 MET A O 1
ATOM 2964 N N . GLU A 1 390 ? 15.691 -0.704 -36.184 1.00 92.62 390 GLU A N 1
ATOM 2965 C CA . GLU A 1 390 ? 15.046 -0.395 -37.475 1.00 92.62 390 GLU A CA 1
ATOM 2966 C C . GLU A 1 390 ? 15.408 1.016 -37.965 1.00 92.62 390 GLU A C 1
ATOM 2968 O O . GLU A 1 390 ? 15.710 1.215 -39.145 1.00 92.62 390 GLU A O 1
ATOM 2973 N N . LYS A 1 391 ? 15.405 2.016 -37.072 1.00 91.00 391 LYS A N 1
ATOM 2974 C CA . LYS A 1 391 ? 15.620 3.423 -37.437 1.00 91.00 391 LYS A CA 1
ATOM 2975 C C . LYS A 1 391 ? 16.360 4.231 -36.371 1.00 91.00 391 LYS A C 1
ATOM 2977 O O . LYS A 1 391 ? 15.867 4.412 -35.257 1.00 91.00 391 LYS A O 1
ATOM 2982 N N . ALA A 1 392 ? 17.480 4.835 -36.771 1.00 88.50 392 ALA A N 1
ATOM 2983 C CA . ALA A 1 392 ? 18.192 5.820 -35.959 1.00 88.50 392 ALA A CA 1
ATOM 2984 C C . ALA A 1 392 ? 17.690 7.260 -36.165 1.00 88.50 392 ALA A C 1
ATOM 2986 O O . ALA A 1 392 ? 17.337 7.667 -37.276 1.00 88.50 392 ALA A O 1
ATOM 2987 N N . GLY A 1 393 ? 17.703 8.044 -35.084 1.00 86.62 393 GLY A N 1
ATOM 2988 C CA . GLY A 1 393 ? 17.488 9.491 -35.092 1.00 86.62 393 GLY A CA 1
ATOM 2989 C C . GLY A 1 393 ? 18.754 10.293 -35.423 1.00 86.62 393 GLY A C 1
ATOM 2990 O O . GLY A 1 393 ? 19.821 9.746 -35.702 1.00 86.62 393 GLY A O 1
ATOM 2991 N N . GLU A 1 394 ? 18.652 11.624 -35.387 1.00 85.19 394 GLU A N 1
ATOM 2992 C CA . GLU A 1 394 ? 19.801 12.512 -35.610 1.00 85.19 394 GLU A CA 1
ATOM 2993 C C . GLU A 1 394 ? 20.734 12.602 -34.388 1.00 85.19 394 GLU A C 1
ATOM 2995 O O . GLU A 1 394 ? 20.309 12.434 -33.243 1.00 85.19 394 GLU A O 1
ATOM 3000 N N . LYS A 1 395 ? 22.013 12.937 -34.635 1.00 83.19 395 LYS A N 1
ATOM 3001 C CA . LYS A 1 395 ? 23.063 13.088 -33.601 1.00 83.19 395 LYS A CA 1
ATOM 3002 C C . LYS A 1 395 ? 23.176 11.863 -32.687 1.00 83.19 395 LYS A C 1
ATOM 3004 O O . LYS A 1 395 ? 23.306 11.957 -31.468 1.00 83.19 395 LYS A O 1
ATOM 3009 N N . PHE A 1 396 ? 23.086 10.706 -33.320 1.00 81.56 396 PHE A N 1
ATOM 3010 C CA . PHE A 1 396 ? 23.102 9.404 -32.691 1.00 81.56 396 PHE A CA 1
ATOM 3011 C C . PHE A 1 396 ? 24.472 9.125 -32.042 1.00 81.56 396 PHE A C 1
ATOM 3013 O O . PHE A 1 396 ? 25.512 9.257 -32.703 1.00 81.56 396 PHE A O 1
ATOM 3020 N N . LEU A 1 397 ? 24.459 8.754 -30.754 1.00 83.44 397 LEU A N 1
ATOM 3021 C CA . LEU A 1 397 ? 25.638 8.416 -29.942 1.00 83.44 397 LEU A CA 1
ATOM 3022 C C . LEU A 1 397 ? 26.674 9.540 -29.781 1.00 83.44 397 LEU A C 1
ATOM 3024 O O . LEU A 1 397 ? 27.878 9.290 -29.751 1.00 83.44 397 LEU A O 1
ATOM 3028 N N . GLU A 1 398 ? 26.243 10.800 -29.737 1.00 87.69 398 GLU A N 1
ATOM 3029 C CA . GLU A 1 398 ? 27.160 11.922 -29.506 1.00 87.69 398 GLU A CA 1
ATOM 3030 C C . GLU A 1 398 ? 27.907 11.744 -28.174 1.00 87.69 398 GLU A C 1
ATOM 3032 O O . GLU A 1 398 ? 27.282 11.661 -27.121 1.00 87.69 398 GLU A O 1
ATOM 3037 N N . GLY A 1 399 ? 29.241 11.675 -28.219 1.00 85.81 399 GLY A N 1
ATOM 3038 C CA . GLY A 1 399 ? 30.074 11.583 -27.014 1.00 85.81 399 GLY A CA 1
ATOM 3039 C C . GLY A 1 399 ? 30.099 10.213 -26.326 1.00 85.81 399 GLY A C 1
ATOM 3040 O O . GLY A 1 399 ? 30.809 10.072 -25.337 1.00 85.81 399 GLY A O 1
ATOM 3041 N N . SER A 1 400 ? 29.385 9.204 -26.835 1.00 87.31 400 SER A N 1
ATOM 3042 C CA . SER A 1 400 ? 29.340 7.872 -26.216 1.00 87.31 400 SER A CA 1
ATOM 3043 C C . SER A 1 400 ? 30.660 7.108 -26.367 1.00 87.31 400 SER A C 1
ATOM 3045 O O . SER A 1 400 ? 31.349 7.201 -27.398 1.00 87.31 400 SER A O 1
ATOM 3047 N N . GLU A 1 401 ? 30.969 6.281 -25.371 1.00 86.75 401 GLU A N 1
ATOM 3048 C CA . GLU A 1 401 ? 32.115 5.376 -25.355 1.00 86.75 401 GLU A CA 1
ATOM 3049 C C . GLU A 1 401 ? 31.665 3.909 -25.302 1.00 86.75 401 GLU A C 1
ATOM 3051 O O . GLU A 1 401 ? 30.854 3.511 -24.473 1.00 86.75 401 GLU A O 1
ATOM 3056 N N . GLY A 1 402 ? 32.202 3.075 -26.200 1.00 81.25 402 GLY A N 1
ATOM 3057 C CA . GLY A 1 402 ? 31.963 1.628 -26.154 1.00 81.25 402 GLY A CA 1
ATOM 3058 C C . GLY A 1 402 ? 30.605 1.182 -26.697 1.00 81.25 402 GLY A C 1
ATOM 3059 O O . GLY A 1 402 ? 30.090 0.164 -26.255 1.00 81.25 402 GLY A O 1
ATOM 3060 N N . ALA A 1 403 ? 30.018 1.913 -27.649 1.00 85.62 403 ALA A N 1
ATOM 3061 C CA . ALA A 1 403 ? 28.731 1.532 -28.229 1.00 85.62 403 ALA A CA 1
ATOM 3062 C C . ALA A 1 403 ? 28.863 0.381 -29.250 1.00 85.62 403 ALA A C 1
ATOM 3064 O O . ALA A 1 403 ? 29.691 0.435 -30.164 1.00 85.62 403 ALA A O 1
ATOM 3065 N N . VAL A 1 404 ? 28.012 -0.636 -29.147 1.00 84.75 404 VAL A 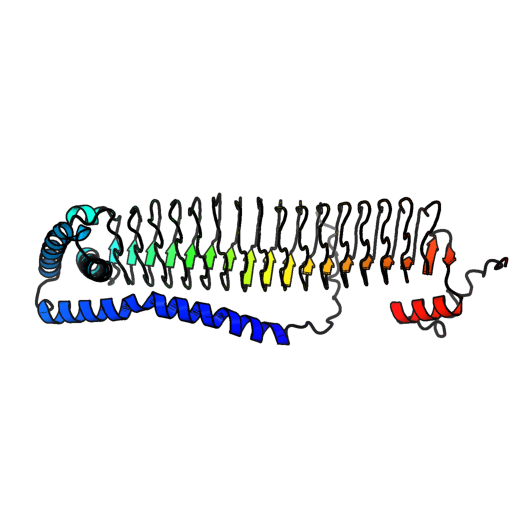N 1
ATOM 3066 C CA . VAL A 1 404 ? 27.950 -1.780 -30.066 1.00 84.75 404 VAL A CA 1
ATOM 3067 C C . VAL A 1 404 ? 26.533 -1.922 -30.610 1.00 84.75 404 VAL A C 1
ATOM 3069 O O . VAL A 1 404 ? 25.584 -2.059 -29.846 1.00 84.75 404 VAL A O 1
ATOM 3072 N N . ILE A 1 405 ? 26.391 -1.905 -31.937 1.00 84.06 405 ILE A N 1
ATOM 3073 C CA . ILE A 1 405 ? 25.121 -2.104 -32.644 1.00 84.06 405 ILE A CA 1
ATOM 3074 C C . ILE A 1 405 ? 25.304 -3.180 -33.706 1.00 84.06 405 ILE A C 1
ATOM 3076 O O . ILE A 1 405 ? 26.088 -3.005 -34.646 1.00 84.06 405 ILE A O 1
ATOM 3080 N N . PHE A 1 406 ? 24.581 -4.289 -33.582 1.00 80.88 406 PHE A N 1
ATOM 3081 C CA . PHE A 1 406 ? 24.774 -5.419 -34.489 1.00 80.88 406 PHE A CA 1
ATOM 3082 C C . PHE A 1 406 ? 24.065 -5.297 -35.822 1.00 80.88 406 PHE A C 1
ATOM 3084 O O . PHE A 1 406 ? 24.588 -5.780 -36.826 1.00 80.88 406 PHE A O 1
ATOM 3091 N N . GLU A 1 407 ? 22.877 -4.715 -35.838 1.00 83.06 407 GLU A N 1
ATOM 3092 C CA . GLU A 1 407 ? 22.119 -4.562 -37.067 1.00 83.06 407 GLU A CA 1
ATOM 3093 C C . GLU A 1 407 ? 21.332 -3.261 -37.040 1.00 83.06 407 GLU A C 1
ATOM 3095 O O . GLU A 1 407 ? 20.549 -3.021 -36.124 1.00 83.06 407 GLU A O 1
ATOM 3100 N N . ILE A 1 408 ? 21.529 -2.427 -38.060 1.00 87.69 408 ILE A N 1
ATOM 3101 C CA . ILE A 1 408 ? 20.705 -1.248 -38.311 1.00 87.69 408 ILE A CA 1
ATOM 3102 C C . ILE A 1 408 ? 20.115 -1.276 -39.725 1.00 87.69 408 ILE A C 1
ATOM 3104 O O . ILE A 1 408 ? 20.842 -1.422 -40.712 1.00 87.69 408 ILE A O 1
ATOM 3108 N N . GLU A 1 409 ? 18.792 -1.143 -39.841 1.00 84.50 409 GLU A N 1
ATOM 3109 C CA . GLU A 1 409 ? 18.117 -1.119 -41.147 1.00 84.50 409 GLU A CA 1
ATOM 3110 C C . GLU A 1 409 ? 18.260 0.251 -41.825 1.00 84.50 409 GLU A C 1
ATOM 3112 O O . GLU A 1 409 ? 18.679 0.324 -42.981 1.00 84.50 409 GLU A O 1
ATOM 3117 N N . HIS A 1 410 ? 17.987 1.338 -41.095 1.00 83.50 410 HIS A N 1
ATOM 3118 C CA . HIS A 1 410 ? 18.091 2.710 -41.596 1.00 83.50 410 HIS A CA 1
ATOM 3119 C C . HIS A 1 410 ? 19.113 3.518 -40.789 1.00 83.50 410 HIS A C 1
ATOM 3121 O O . HIS A 1 410 ? 18.798 4.082 -39.735 1.00 83.50 410 HIS A O 1
ATOM 3127 N N . SER A 1 411 ? 20.343 3.580 -41.307 1.00 74.62 411 SER A N 1
ATOM 3128 C CA . SER A 1 411 ? 21.453 4.319 -40.700 1.00 74.62 411 SER A CA 1
ATOM 3129 C C . SER A 1 411 ? 21.193 5.829 -40.607 1.00 74.62 411 SER A C 1
ATOM 3131 O O . SER A 1 411 ? 20.602 6.414 -41.522 1.00 74.62 411 SER A O 1
ATOM 3133 N N . PRO A 1 412 ? 21.694 6.497 -39.550 1.00 77.44 412 PRO A N 1
ATOM 3134 C CA . PRO A 1 412 ? 21.670 7.948 -39.463 1.00 77.44 412 PRO A CA 1
ATOM 3135 C C . PRO A 1 412 ? 22.645 8.568 -40.473 1.00 77.44 412 PRO A C 1
ATOM 3137 O O . PRO A 1 412 ? 23.569 7.926 -40.973 1.00 77.44 412 PRO A O 1
ATOM 3140 N N . THR A 1 413 ? 22.489 9.866 -40.733 1.00 73.69 413 THR A N 1
ATOM 3141 C CA . THR A 1 413 ? 23.388 10.621 -41.624 1.00 73.69 413 THR A CA 1
ATOM 3142 C C . THR A 1 413 ? 24.800 10.799 -41.056 1.00 73.69 413 THR A C 1
ATOM 3144 O O . THR A 1 413 ? 25.730 11.068 -41.814 1.00 73.69 413 THR A O 1
ATOM 3147 N N . SER A 1 414 ? 24.986 10.660 -39.738 1.00 74.75 414 SER A N 1
ATOM 3148 C CA . SER A 1 414 ? 26.299 10.722 -39.084 1.00 74.75 414 SER A CA 1
ATOM 3149 C C . SER A 1 414 ? 26.314 9.977 -37.744 1.00 74.75 414 SER A C 1
ATOM 3151 O O . SER A 1 414 ? 25.350 10.050 -36.983 1.00 74.75 414 SER A O 1
ATOM 3153 N N . PHE A 1 415 ? 27.431 9.301 -37.451 1.00 73.00 415 PHE A N 1
ATOM 3154 C CA . PHE A 1 415 ? 27.733 8.697 -36.148 1.00 73.00 415 PHE A CA 1
ATOM 3155 C C . PHE A 1 415 ? 28.731 9.584 -35.391 1.00 73.00 415 PHE A C 1
ATOM 3157 O O . PHE A 1 415 ? 29.831 9.842 -35.891 1.00 73.00 415 PHE A O 1
ATOM 3164 N N . MET A 1 416 ? 28.373 10.045 -34.187 1.00 75.56 416 MET A N 1
ATOM 3165 C CA . MET A 1 416 ? 29.198 10.982 -33.400 1.00 75.56 416 MET A CA 1
ATOM 3166 C C . MET A 1 416 ? 29.844 10.364 -32.148 1.00 75.56 416 MET A C 1
ATOM 3168 O O . MET A 1 416 ? 30.367 11.094 -31.308 1.00 75.56 416 MET A O 1
ATOM 3172 N N . ALA A 1 417 ? 29.887 9.032 -32.058 1.00 73.75 417 ALA A N 1
ATOM 3173 C CA . ALA A 1 417 ? 30.550 8.328 -30.962 1.00 73.75 417 ALA A CA 1
ATOM 3174 C C . ALA A 1 417 ? 32.082 8.398 -31.047 1.00 73.75 417 ALA A C 1
ATOM 3176 O O . ALA A 1 417 ? 32.671 8.457 -32.142 1.00 73.75 417 ALA A O 1
ATOM 3177 N N . THR A 1 418 ? 32.723 8.351 -29.875 1.00 73.19 418 THR A N 1
ATOM 3178 C CA . THR A 1 418 ? 34.185 8.295 -29.720 1.00 73.19 418 THR A CA 1
ATOM 3179 C C . THR A 1 418 ? 34.705 6.904 -30.083 1.00 73.19 418 THR A C 1
ATOM 3181 O O . THR A 1 418 ? 35.725 6.783 -30.761 1.00 73.19 418 THR A O 1
ATOM 3184 N N . ARG A 1 419 ? 33.972 5.850 -29.695 1.00 72.19 419 ARG A N 1
ATOM 3185 C CA . ARG A 1 419 ? 34.279 4.443 -29.992 1.00 72.19 419 ARG A CA 1
ATOM 3186 C C . ARG A 1 419 ? 32.993 3.660 -30.243 1.00 72.19 419 ARG A C 1
ATOM 3188 O O . ARG A 1 419 ? 32.131 3.636 -29.368 1.00 72.19 419 ARG A O 1
ATOM 3195 N N . TYR A 1 420 ? 32.871 3.039 -31.418 1.00 79.25 420 TYR A N 1
ATOM 3196 C CA . TYR A 1 420 ? 31.684 2.265 -31.778 1.00 79.25 420 TYR A CA 1
ATOM 3197 C C . TYR A 1 420 ? 31.955 1.163 -32.806 1.00 79.25 420 TYR A C 1
ATOM 3199 O O . TYR A 1 420 ? 32.891 1.284 -33.601 1.00 79.25 420 TYR A O 1
ATOM 3207 N N . VAL A 1 421 ? 31.087 0.147 -32.826 1.00 80.25 421 VAL A N 1
ATOM 3208 C CA . VAL A 1 421 ? 30.917 -0.817 -33.928 1.00 80.25 421 VAL A CA 1
ATOM 3209 C C . VAL A 1 421 ? 29.446 -0.818 -34.336 1.00 80.25 421 VAL A C 1
ATOM 3211 O O . VAL A 1 421 ? 28.590 -1.073 -33.497 1.00 80.25 421 VAL A O 1
ATOM 3214 N N . VAL A 1 422 ? 29.148 -0.528 -35.602 1.00 80.62 422 VAL A N 1
ATOM 3215 C CA . VAL A 1 422 ? 27.786 -0.553 -36.156 1.00 80.62 422 VAL A CA 1
ATOM 3216 C C . VAL A 1 422 ? 27.790 -1.366 -37.440 1.00 80.62 422 VAL A C 1
ATOM 3218 O O . VAL A 1 422 ? 28.556 -1.058 -38.352 1.00 80.62 422 VAL A O 1
ATOM 3221 N N . ARG A 1 423 ? 26.927 -2.375 -37.549 1.00 81.81 423 ARG A N 1
ATOM 3222 C CA . ARG A 1 423 ? 26.714 -3.111 -38.801 1.00 81.81 423 ARG A CA 1
ATOM 3223 C C . ARG A 1 423 ? 25.339 -2.787 -39.377 1.00 81.81 423 ARG A C 1
ATOM 3225 O O . ARG A 1 423 ? 24.322 -2.910 -38.711 1.00 81.81 423 ARG A O 1
ATOM 3232 N N . GLU A 1 424 ? 25.316 -2.370 -40.632 1.00 83.69 424 GLU A N 1
ATOM 3233 C CA . GLU A 1 424 ? 24.087 -2.158 -41.390 1.00 83.69 424 GLU A CA 1
ATOM 3234 C C . GLU A 1 424 ? 23.512 -3.487 -41.888 1.00 83.69 424 GLU A C 1
ATOM 3236 O O . GLU A 1 424 ? 24.253 -4.440 -42.149 1.00 83.69 424 GLU A O 1
ATOM 3241 N N . SER A 1 425 ? 22.203 -3.511 -42.132 1.00 79.44 425 SER A N 1
ATOM 3242 C CA . SER A 1 425 ? 21.506 -4.617 -42.809 1.00 79.44 425 SER A CA 1
ATOM 3243 C C . SER A 1 425 ? 22.091 -4.936 -44.197 1.00 79.44 425 SER A C 1
ATOM 3245 O O . SER A 1 425 ? 22.078 -6.083 -44.640 1.00 79.44 425 SER A O 1
ATOM 3247 N N . SER A 1 426 ? 22.699 -3.943 -44.858 1.00 79.75 426 SER A N 1
ATOM 3248 C CA . SER A 1 426 ? 23.453 -4.095 -46.112 1.00 79.75 426 SER A CA 1
ATOM 3249 C C . SER A 1 426 ? 24.733 -4.938 -45.972 1.00 79.75 426 SER A C 1
ATOM 3251 O O . SER A 1 426 ? 25.352 -5.296 -46.973 1.00 79.75 426 SER A O 1
ATOM 3253 N N . GLY A 1 427 ? 25.158 -5.229 -44.737 1.00 78.19 427 GLY A N 1
ATOM 3254 C CA . GLY A 1 427 ? 26.430 -5.866 -44.405 1.00 78.19 427 GLY A CA 1
ATOM 3255 C C . GLY A 1 427 ? 27.585 -4.884 -44.194 1.00 78.19 427 GLY A C 1
ATOM 3256 O O . GLY A 1 427 ? 28.659 -5.308 -43.772 1.00 78.19 427 GLY A O 1
ATOM 3257 N N . LYS A 1 428 ? 27.391 -3.580 -44.444 1.00 81.88 428 LYS A N 1
ATOM 3258 C CA . LYS A 1 428 ? 28.421 -2.557 -44.220 1.00 81.88 428 LYS A CA 1
ATOM 3259 C C . LYS A 1 428 ? 28.715 -2.399 -42.729 1.00 81.88 428 LYS A C 1
ATOM 3261 O O . LYS A 1 428 ? 27.800 -2.216 -41.933 1.00 81.88 428 LYS A O 1
ATOM 3266 N N . ILE A 1 429 ? 29.993 -2.412 -42.360 1.00 80.31 429 ILE A N 1
ATOM 3267 C CA . ILE A 1 429 ? 30.444 -2.197 -40.981 1.00 80.31 429 ILE A CA 1
ATOM 3268 C C . ILE A 1 429 ? 31.067 -0.805 -40.870 1.00 80.31 429 ILE A C 1
ATOM 3270 O O . ILE A 1 429 ? 31.968 -0.455 -41.631 1.00 80.31 429 ILE A O 1
ATOM 3274 N N . HIS A 1 430 ? 30.610 -0.026 -39.896 1.00 80.56 430 HIS A N 1
ATOM 3275 C CA . HIS A 1 430 ? 31.197 1.243 -39.483 1.00 80.56 430 HIS A CA 1
ATOM 3276 C C . HIS A 1 430 ? 31.863 1.051 -38.127 1.00 80.56 430 HIS A C 1
ATOM 3278 O O . HIS A 1 430 ? 31.250 0.536 -37.192 1.00 80.56 430 HIS A O 1
ATOM 3284 N N . THR A 1 431 ? 33.121 1.459 -37.998 1.00 79.38 431 THR A N 1
ATOM 3285 C CA . THR A 1 431 ? 33.851 1.325 -36.738 1.00 79.38 431 THR A CA 1
ATOM 3286 C C . THR A 1 431 ? 34.836 2.467 -36.540 1.00 79.38 431 THR A C 1
ATOM 3288 O O . THR A 1 431 ? 35.443 2.952 -37.493 1.00 79.38 431 THR A O 1
ATOM 3291 N N . LYS A 1 432 ? 35.004 2.885 -35.284 1.00 77.19 432 LYS A N 1
ATOM 3292 C CA . LYS A 1 432 ? 36.113 3.749 -34.832 1.00 77.19 432 LYS A CA 1
ATOM 3293 C C . LYS A 1 432 ? 37.102 3.017 -33.924 1.00 77.19 432 LYS A C 1
ATOM 3295 O O . LYS A 1 432 ? 37.962 3.634 -33.300 1.00 77.19 432 LYS A O 1
ATOM 3300 N N . PHE A 1 433 ? 36.986 1.699 -33.845 1.00 68.06 433 PHE A N 1
ATOM 3301 C CA . PHE A 1 433 ? 37.952 0.842 -33.180 1.00 68.06 433 PHE A CA 1
ATOM 3302 C C . PHE A 1 433 ? 39.003 0.346 -34.176 1.00 68.06 433 PHE A C 1
ATOM 3304 O O . PHE A 1 433 ? 38.710 0.106 -35.348 1.00 68.06 433 PHE A O 1
ATOM 3311 N N . SER A 1 434 ? 40.225 0.107 -33.697 1.00 64.06 434 SER A N 1
ATOM 3312 C CA . SER A 1 434 ? 41.165 -0.737 -34.439 1.00 64.06 434 SER A CA 1
ATOM 3313 C C . SER A 1 434 ? 40.600 -2.156 -34.579 1.00 64.06 434 SER A C 1
ATOM 3315 O O . SER A 1 434 ? 39.841 -2.620 -33.729 1.00 64.06 434 SER A O 1
ATOM 3317 N N . ALA A 1 435 ? 41.007 -2.896 -35.611 1.00 63.12 435 ALA A N 1
ATOM 3318 C CA . ALA A 1 435 ? 40.544 -4.272 -35.827 1.00 63.12 435 ALA A CA 1
ATOM 3319 C C . ALA A 1 435 ? 40.830 -5.226 -34.644 1.00 63.12 435 ALA A C 1
ATOM 3321 O O . ALA A 1 435 ? 40.165 -6.252 -34.499 1.00 63.12 435 ALA A O 1
ATOM 3322 N N . GLN A 1 436 ? 41.831 -4.921 -33.810 1.00 65.06 436 GLN A N 1
ATOM 3323 C CA . GLN A 1 436 ? 42.099 -5.667 -32.578 1.00 65.06 436 GLN A CA 1
ATOM 3324 C C . GLN A 1 436 ? 41.081 -5.313 -31.490 1.00 65.06 436 GLN A C 1
ATOM 3326 O O . GLN A 1 436 ? 40.482 -6.210 -30.916 1.00 65.06 436 GLN A O 1
ATOM 3331 N N . GLN A 1 437 ? 40.802 -4.023 -31.295 1.00 65.31 437 GLN A N 1
ATOM 3332 C CA . GLN A 1 437 ? 39.800 -3.566 -30.333 1.00 65.31 437 GLN A CA 1
ATOM 3333 C C . GLN A 1 437 ? 38.385 -4.029 -30.698 1.00 65.31 437 GLN A C 1
ATOM 3335 O O . GLN A 1 437 ? 37.648 -4.430 -29.813 1.00 65.31 437 GLN A O 1
ATOM 3340 N N . VAL A 1 438 ? 38.019 -4.060 -31.988 1.00 63.50 438 VAL A N 1
ATOM 3341 C CA . VAL A 1 438 ? 36.746 -4.666 -32.427 1.00 63.50 438 VAL A CA 1
ATOM 3342 C C . VAL A 1 438 ? 36.671 -6.129 -31.987 1.00 63.50 438 VAL A C 1
ATOM 3344 O O . VAL A 1 438 ? 35.655 -6.558 -31.455 1.00 63.50 438 VAL A O 1
ATOM 3347 N N . ARG A 1 439 ? 37.747 -6.901 -32.194 1.00 64.25 439 ARG A N 1
ATOM 3348 C CA . ARG A 1 439 ? 37.799 -8.317 -31.806 1.00 64.25 439 ARG A CA 1
ATOM 3349 C C . ARG A 1 439 ? 37.724 -8.506 -30.298 1.00 64.25 439 ARG A C 1
ATOM 3351 O O . ARG A 1 439 ? 36.989 -9.379 -29.854 1.00 64.25 439 ARG A O 1
ATOM 3358 N N . ASP A 1 440 ? 38.459 -7.701 -29.540 1.00 66.50 440 ASP A N 1
ATOM 3359 C CA . ASP A 1 440 ? 38.482 -7.782 -28.082 1.00 66.50 440 ASP A CA 1
ATOM 3360 C C . ASP A 1 440 ? 37.111 -7.405 -27.499 1.00 66.50 440 ASP A C 1
ATOM 3362 O O . ASP A 1 440 ? 36.575 -8.166 -26.702 1.00 66.50 440 ASP A O 1
ATOM 3366 N N . THR A 1 441 ? 36.476 -6.333 -27.989 1.00 64.38 441 THR A N 1
ATOM 3367 C CA . THR A 1 441 ? 35.116 -5.936 -27.584 1.00 64.38 441 THR A CA 1
ATOM 3368 C C . THR A 1 441 ? 34.069 -6.984 -27.967 1.00 64.38 441 THR A C 1
ATOM 3370 O O . THR A 1 441 ? 33.240 -7.348 -27.142 1.00 64.38 441 THR A O 1
ATOM 3373 N N . LEU A 1 442 ? 34.104 -7.534 -29.187 1.00 64.56 442 LEU A N 1
ATOM 3374 C CA . LEU A 1 442 ? 33.171 -8.603 -29.574 1.00 64.56 442 LEU A CA 1
ATOM 3375 C C . LEU A 1 442 ? 33.363 -9.871 -28.727 1.00 64.56 442 LEU A C 1
ATOM 3377 O O . LEU A 1 442 ? 32.390 -10.554 -28.410 1.00 64.56 442 LEU A O 1
ATOM 3381 N N . LYS A 1 443 ? 34.604 -10.181 -28.342 1.00 64.81 443 LYS A N 1
ATOM 3382 C CA . LYS A 1 443 ? 34.929 -11.325 -27.487 1.00 64.81 443 LYS A CA 1
AT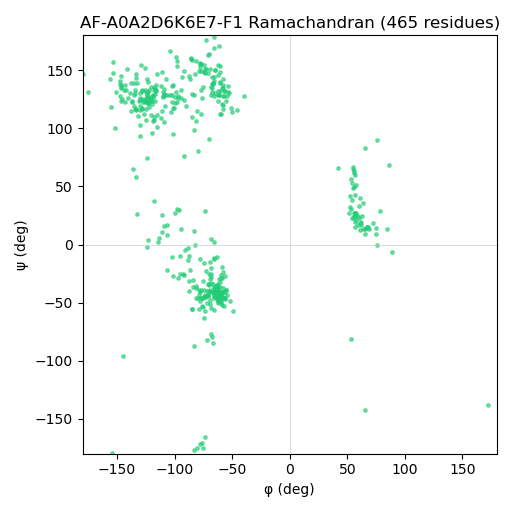OM 3383 C C . LYS A 1 443 ? 34.463 -11.121 -26.047 1.00 64.81 443 LYS A C 1
ATOM 3385 O O . LYS A 1 443 ? 33.915 -12.049 -25.464 1.00 64.81 443 LYS A O 1
ATOM 3390 N N . GLU A 1 444 ? 34.671 -9.929 -25.500 1.00 60.12 444 GLU A N 1
ATOM 3391 C CA . GLU A 1 444 ? 34.291 -9.556 -24.135 1.00 60.12 444 GLU A CA 1
ATOM 3392 C C . GLU A 1 444 ? 32.770 -9.539 -23.952 1.00 60.12 444 GLU A C 1
ATOM 3394 O O . GLU A 1 444 ? 32.262 -10.086 -22.980 1.00 60.12 444 GLU A O 1
ATOM 3399 N N . VAL A 1 445 ? 32.040 -8.992 -24.924 1.00 54.66 445 VAL A N 1
ATOM 3400 C CA . VAL A 1 445 ? 30.588 -8.802 -24.813 1.00 54.66 445 VAL A CA 1
ATOM 3401 C C . VAL A 1 445 ? 29.810 -10.083 -25.124 1.00 54.66 445 VAL A C 1
ATOM 3403 O O . VAL A 1 445 ? 28.802 -10.364 -24.484 1.00 54.66 445 VAL A O 1
ATOM 3406 N N . TYR A 1 446 ? 30.264 -10.883 -26.093 1.00 52.88 446 TYR A N 1
ATOM 3407 C CA . TYR A 1 446 ? 29.481 -12.018 -26.607 1.00 52.88 446 TYR A CA 1
ATOM 3408 C C . TYR A 1 446 ? 30.085 -13.384 -26.311 1.00 52.88 446 TYR A C 1
ATOM 3410 O O . TYR A 1 446 ? 29.598 -14.390 -26.827 1.00 52.88 446 TYR A O 1
ATOM 3418 N N . ASN A 1 447 ? 31.169 -13.438 -25.530 1.00 52.62 447 ASN A N 1
ATOM 3419 C CA . ASN A 1 447 ? 31.950 -14.660 -25.326 1.00 52.62 447 ASN A CA 1
ATOM 3420 C C . ASN A 1 447 ? 32.353 -15.319 -26.668 1.00 52.62 447 ASN A C 1
ATOM 3422 O O . ASN A 1 447 ? 32.515 -16.534 -26.784 1.00 52.62 447 ASN A O 1
ATOM 3426 N N . PHE A 1 448 ? 32.460 -14.499 -27.717 1.00 46.06 448 PHE A N 1
ATOM 3427 C CA . PHE A 1 448 ? 32.666 -14.940 -29.086 1.00 46.06 448 PHE A CA 1
ATOM 3428 C C . PHE A 1 448 ? 34.164 -15.148 -29.292 1.00 46.06 448 PHE A C 1
ATOM 3430 O O . PHE A 1 448 ? 34.920 -14.180 -29.310 1.00 46.06 448 PHE A O 1
ATOM 3437 N N . ASP A 1 449 ? 34.626 -16.396 -29.422 1.00 42.59 449 ASP A N 1
ATOM 3438 C CA . ASP A 1 449 ? 36.027 -16.667 -29.752 1.00 42.59 449 ASP A CA 1
ATOM 3439 C C . ASP A 1 449 ? 36.244 -16.526 -31.272 1.00 42.59 449 ASP A C 1
ATOM 3441 O O . ASP A 1 449 ? 35.843 -17.413 -32.039 1.00 42.59 449 ASP A O 1
ATOM 3445 N N . PRO A 1 450 ? 36.895 -15.446 -31.755 1.00 43.06 450 PRO A N 1
ATOM 3446 C CA . PRO A 1 450 ? 37.108 -15.238 -33.186 1.00 43.06 450 PRO A CA 1
ATOM 3447 C C . PRO A 1 450 ? 37.988 -16.324 -33.827 1.00 43.06 450 PRO A C 1
ATOM 3449 O O . PRO A 1 450 ? 38.071 -16.388 -35.054 1.00 43.06 450 PRO A O 1
ATOM 3452 N N . TYR A 1 451 ? 38.632 -17.187 -33.032 1.00 42.50 451 TYR A N 1
ATOM 3453 C CA . TYR A 1 451 ? 39.476 -18.281 -33.514 1.00 42.50 451 TYR A CA 1
ATOM 3454 C C . TYR A 1 451 ? 38.737 -19.605 -33.776 1.00 42.50 451 TYR A C 1
ATOM 3456 O O . TYR A 1 451 ? 39.318 -20.471 -34.428 1.00 42.50 451 TYR A O 1
ATOM 3464 N N . GLN A 1 452 ? 37.486 -19.782 -33.326 1.00 37.34 452 GLN A N 1
ATOM 3465 C CA . GLN A 1 452 ? 36.724 -21.019 -33.586 1.00 37.34 452 GLN A CA 1
ATOM 3466 C C . GLN A 1 452 ? 35.690 -20.904 -34.717 1.00 37.34 452 GLN A C 1
ATOM 3468 O O . GLN A 1 452 ? 35.452 -21.897 -35.397 1.00 37.34 452 GLN A O 1
ATOM 3473 N N . ASN A 1 453 ? 35.155 -19.710 -35.000 1.00 36.59 453 ASN A N 1
ATOM 3474 C CA . ASN A 1 453 ? 34.192 -19.472 -36.096 1.00 36.59 453 ASN A CA 1
ATOM 3475 C C . ASN A 1 453 ? 34.724 -18.487 -37.156 1.00 36.59 453 ASN A C 1
ATOM 3477 O O . ASN A 1 453 ? 34.004 -17.667 -37.726 1.00 36.59 453 ASN A O 1
ATOM 3481 N N . THR A 1 454 ? 36.021 -18.585 -37.435 1.00 37.47 454 THR A N 1
ATOM 3482 C CA . THR A 1 454 ? 36.832 -17.676 -38.263 1.00 37.47 454 THR A CA 1
ATOM 3483 C C . THR A 1 454 ? 36.489 -17.692 -39.763 1.00 37.47 454 THR A C 1
ATOM 3485 O O . THR A 1 454 ? 37.166 -17.023 -40.533 1.00 37.47 454 THR A O 1
ATOM 3488 N N . MET A 1 455 ? 35.461 -18.422 -40.211 1.00 34.41 455 MET A N 1
ATOM 3489 C CA . MET A 1 455 ? 35.120 -18.514 -41.639 1.00 34.41 455 MET A CA 1
ATOM 3490 C C . MET A 1 455 ? 33.866 -17.744 -42.060 1.00 34.41 455 MET A C 1
ATOM 3492 O O . MET A 1 455 ? 33.813 -17.348 -43.218 1.00 34.41 455 MET A O 1
ATOM 3496 N N . ASP A 1 456 ? 32.924 -17.424 -41.168 1.00 40.06 456 ASP A N 1
ATOM 3497 C CA . ASP A 1 456 ? 31.708 -16.696 -41.580 1.00 40.06 456 ASP A CA 1
ATOM 3498 C C . ASP A 1 456 ? 31.797 -15.182 -41.336 1.00 40.06 456 ASP A C 1
ATOM 3500 O O . ASP A 1 456 ? 31.247 -14.403 -42.107 1.00 40.06 456 ASP A O 1
ATOM 3504 N N . PHE A 1 457 ? 32.561 -14.731 -40.333 1.00 38.97 457 PHE A N 1
ATOM 3505 C CA . PHE A 1 457 ? 32.748 -13.294 -40.065 1.00 38.97 457 PHE A CA 1
ATOM 3506 C C . PHE A 1 457 ? 33.901 -12.663 -40.873 1.00 38.97 457 PHE A C 1
ATOM 3508 O O . PHE A 1 457 ? 33.920 -11.453 -41.072 1.00 38.97 457 PHE A O 1
ATOM 3515 N N . LEU A 1 458 ? 34.859 -13.471 -41.354 1.00 41.06 458 LEU A N 1
ATOM 3516 C CA . LEU A 1 458 ? 36.024 -13.017 -42.137 1.00 41.06 458 LEU A CA 1
ATOM 3517 C C . LEU A 1 458 ? 35.904 -13.268 -43.653 1.00 41.06 458 LEU A C 1
ATOM 3519 O O . LEU A 1 458 ? 36.698 -12.708 -44.403 1.00 41.06 458 LEU A O 1
ATOM 3523 N N . ASN A 1 459 ? 34.912 -14.042 -44.123 1.00 38.41 459 ASN A N 1
ATOM 3524 C CA . ASN A 1 459 ? 34.596 -14.154 -45.562 1.00 38.41 459 ASN A CA 1
ATOM 3525 C C . ASN A 1 459 ? 33.598 -13.094 -46.062 1.00 38.41 459 ASN A C 1
ATOM 3527 O O . ASN A 1 459 ? 33.324 -13.028 -47.261 1.00 38.41 459 ASN A O 1
ATOM 3531 N N . ILE A 1 460 ? 33.077 -12.235 -45.184 1.00 41.47 460 ILE A N 1
ATOM 3532 C CA . ILE A 1 460 ? 32.345 -11.033 -45.590 1.00 41.47 460 ILE A CA 1
ATOM 3533 C C . ILE A 1 460 ? 33.420 -9.984 -45.868 1.00 41.47 460 ILE A C 1
ATOM 3535 O O . ILE A 1 460 ? 34.023 -9.446 -44.943 1.00 41.47 460 ILE A O 1
ATOM 3539 N N . GLY A 1 461 ? 33.739 -9.826 -47.155 1.00 35.22 461 GLY A N 1
ATOM 3540 C CA . GLY A 1 461 ? 34.930 -9.147 -47.656 1.00 35.22 461 GLY A CA 1
ATOM 3541 C C . GLY A 1 461 ? 35.303 -7.890 -46.880 1.00 35.22 461 GLY A C 1
ATOM 3542 O O . GLY A 1 461 ? 34.483 -6.989 -46.717 1.00 35.22 461 GLY A O 1
ATOM 3543 N N . MET A 1 462 ? 36.566 -7.830 -46.449 1.00 31.06 462 MET A N 1
ATOM 3544 C CA . MET A 1 462 ? 37.201 -6.573 -46.076 1.00 31.06 462 MET A CA 1
ATOM 3545 C C . MET A 1 462 ? 36.959 -5.579 -47.220 1.00 31.06 462 MET A C 1
ATOM 3547 O O . MET A 1 462 ? 37.476 -5.808 -48.318 1.00 31.06 462 MET A O 1
ATOM 3551 N N . PRO A 1 463 ? 36.191 -4.493 -47.017 1.00 34.75 463 PRO A N 1
ATOM 3552 C CA . PRO A 1 463 ? 36.325 -3.346 -47.890 1.00 34.75 463 PRO A CA 1
ATOM 3553 C C . PRO A 1 463 ? 37.768 -2.875 -47.730 1.00 34.75 463 PRO A C 1
ATOM 3555 O O . PRO A 1 463 ? 38.305 -2.897 -46.616 1.00 34.75 463 PRO A O 1
ATOM 3558 N N . GLU A 1 464 ? 38.406 -2.492 -48.830 1.00 31.02 464 GLU A N 1
ATOM 3559 C CA . GLU A 1 464 ? 39.662 -1.757 -48.771 1.00 31.02 464 GLU A CA 1
ATOM 3560 C C . GLU A 1 464 ? 39.514 -0.645 -47.729 1.00 31.02 464 GLU A C 1
ATOM 3562 O O . GLU A 1 464 ? 38.655 0.231 -47.834 1.00 31.02 464 GLU A O 1
ATOM 3567 N N . VAL A 1 465 ? 40.310 -0.741 -46.667 1.00 31.22 465 VAL A N 1
ATOM 3568 C CA . VAL A 1 465 ? 40.496 0.352 -45.725 1.00 31.22 465 VAL A CA 1
ATOM 3569 C C . VAL A 1 465 ? 41.292 1.395 -46.504 1.00 31.22 465 VAL A C 1
ATOM 3571 O O . VAL A 1 465 ? 42.519 1.316 -46.559 1.00 31.22 465 VAL A O 1
ATOM 3574 N N . GLU A 1 466 ? 40.607 2.316 -47.186 1.00 27.89 466 GLU A N 1
ATOM 3575 C CA . GLU A 1 466 ? 41.251 3.554 -47.619 1.00 27.89 466 GLU A CA 1
ATOM 3576 C C . GLU A 1 466 ? 41.683 4.310 -46.357 1.00 27.89 466 GLU A C 1
ATOM 3578 O O . GLU A 1 466 ? 40.892 4.513 -45.430 1.00 27.89 466 GLU A O 1
ATOM 3583 N N . ALA A 1 467 ? 42.981 4.606 -46.309 1.00 32.00 467 ALA A N 1
ATOM 3584 C CA . ALA A 1 467 ? 43.672 5.259 -45.204 1.00 32.00 467 ALA A CA 1
ATOM 3585 C C . ALA A 1 467 ? 43.265 6.725 -45.017 1.00 32.00 467 ALA A C 1
ATOM 3587 O O . ALA A 1 467 ? 42.971 7.397 -46.034 1.00 32.00 467 ALA A O 1
#

Solvent-accessible surface area (backbone atoms only — not comparable to full-atom values): 20844 Å² total; per-residue (Å²): 137,89,84,88,86,83,76,78,83,75,84,74,80,85,68,88,71,78,59,89,58,47,60,65,49,51,52,66,61,47,51,60,45,57,49,52,28,56,65,52,37,56,40,49,65,55,41,52,51,52,50,50,54,47,43,72,76,45,59,91,50,53,64,71,58,47,33,53,56,43,47,52,53,40,37,60,48,36,78,46,49,89,80,48,54,73,72,57,40,40,51,54,9,35,54,46,23,54,35,45,46,60,69,34,40,50,98,86,68,37,24,53,40,66,52,58,66,70,31,51,82,29,58,46,61,61,43,49,27,35,31,34,36,38,54,44,29,40,32,43,37,40,68,36,65,12,31,29,29,32,21,23,17,31,48,32,40,32,46,30,31,62,29,37,12,42,32,19,29,23,23,18,30,46,33,37,33,39,37,33,45,17,74,16,36,32,29,34,23,32,18,35,47,34,39,32,51,32,36,58,21,43,25,40,29,30,31,28,44,13,36,41,35,37,35,48,33,31,55,41,38,64,34,31,41,35,30,44,11,32,52,32,37,34,50,32,31,56,28,42,33,52,35,31,31,34,45,11,49,32,35,40,33,49,32,35,47,30,38,64,28,38,33,30,27,51,8,43,34,37,37,35,45,32,32,41,31,43,12,46,32,25,31,22,45,11,45,30,36,39,38,37,40,29,48,34,37,18,33,25,26,34,20,45,11,31,48,30,39,35,45,36,32,48,32,36,19,36,34,22,29,24,42,15,32,46,33,41,35,47,35,31,49,31,37,24,27,34,24,30,22,52,15,36,43,33,39,32,53,30,32,47,30,36,26,42,32,19,29,22,48,12,34,44,38,34,32,44,31,36,35,38,42,24,38,31,29,30,22,50,13,36,41,36,36,33,40,37,34,49,33,56,26,57,58,29,26,35,64,10,38,56,32,38,33,63,30,28,67,39,76,46,99,53,80,47,44,69,27,35,41,40,25,35,69,90,68,52,73,48,67,64,51,55,77,64,53,48,49,52,50,48,25,70,77,64,73,44,59,71,85,80,60,56,65,72,74,62,67,58,71,77,69,84,79,78,129

Radius of gyration: 30.97 Å; Cα contacts (8 Å, |Δi|>4): 1362; chains: 1; bounding box: 72×40×93 Å

pLDDT: mean 85.28, std 18.81, range [24.56, 98.62]

Foldseek 3Di:
DDDDDPDDDDPDDCDPDPVVPLVVVLCVLLVVLVVVLVVLQCLQVVLVVVVVVLCVVCVPPDLVVSLVVLLVVLLVCLVCLVVDDPVVLLVSQSSQLVNQQSPQQDPVSEREAAEDCVCVSSNCAQAANHNAQRERYEYAEYAGQHACHPRNHECYEYAEYQEYEECHPPSHECYEYEEYNYQYAQHLESYENYEYAEYAEDHEHHLHSYEQYEYAEYQEYPYEANANYENAEYAEYCEDEDYYPDQYAAYEYAYYQEYAAYYNHLYAHYEYEYANEYHAQACANYADAEYEEHAYAHADAQALYEHAEYEEYAEAHACYLHQYEQHEYEEYAEEHAAANACYEQHEYAEYQEYEHNYLAQYENAAYQYYEEYYHCHNALYEQAYYNEYAYYYPPYHANYYNEEYEEYAYDYPDHRYPFYWHAYPVRDIDTPDDPVVVQVSCCVPPVDDCVPPVPPNPVSDDDPPPD

Mean predicted aligned error: 9.72 Å